Protein 7W83 (pdb70)

Secondary structure (DSSP, 8-state):
--SEEEEEEE-TTS----EEEEETTS-EEEEEEEEEEEEETTEEEEEEEEEEETTTS-----SHHHHT--EEEEEE-S-TTTS-TT-PPP-EEESTT--GGGGPBPPPTT--SPEE--SS------SSEEEEEPPEEEET-----EEEEEEEEEEEETTEEEEEEEEEEEESSS-TT-TT--EEEEEEEEEEEEEBSS--/--EEEEEEE-TTS----EEEEETTS-EEEEEEEEEEEEETTEEEEEEEEEEETTTS-----SHHHHT--EEEEEE-S-TTTS-TT-PPP-EEESTT--GGGGPBPP-TT--SPEE--SS------SSEEEEE--EEEET----SEEEEEEEEEEEETTEEEEEEEEEEEESSS-TT-TT--EEEEEEEEEEEEEBSS--

Solvent-accessible surface area: 17477 Å² total; per-residue (Å²): 147,38,73,67,0,32,2,47,4,24,6,109,65,18,99,72,40,61,2,42,3,11,1,48,27,67,28,51,5,43,2,0,0,47,0,51,5,85,0,71,113,17,79,0,29,1,12,0,67,8,29,4,25,25,91,55,2,44,126,25,41,48,82,140,109,8,12,80,7,83,82,3,3,0,7,4,3,9,33,30,176,107,0,24,14,2,22,5,66,89,42,95,34,65,45,112,118,14,77,41,70,17,2,31,5,74,42,25,182,86,41,117,92,44,33,108,74,43,73,99,24,52,53,81,3,91,106,37,86,94,40,96,44,91,19,100,58,72,72,59,5,100,0,24,79,0,7,0,57,0,7,10,2,12,0,31,17,120,80,97,148,18,9,0,2,0,2,0,1,20,7,76,57,41,8,1,3,37,57,136,35,74,9,24,4,45,3,27,61,2,97,22,61,10,84,3,45,49,124,24,79,90,69,0,32,2,46,4,25,7,107,72,18,97,73,41,58,2,42,3,10,0,48,38,70,27,53,4,42,2,0,0,46,0,49,4,87,0,69,109,17,79,0,30,1,12,0,68,10,23,4,24,25,92,54,2,45,126,23,46,58,82,118,114,8,10,74,7,83,83,5,4,0,7,4,2,10,37,31,170,114,0,25,14,1,22,5,64,89,41,99,35,64,46,115,120,12,74,30,87,16,2,30,5,76,51,24,207,94,30,119,95,41,34,99,75,47,70,103,23,53,49,79,1,94,81,46,84,92,40,93,44,91,20,99,58,71,72,58,5,98,0,24,78,0,8,0,56,0,5,10,3,5,0,34,17,120,79,102,136,17,7,0,1,0,2,0,1,21,7,78,54,39,8,1,3,41,55,137,34,73,10,25,3,47,4,27,61,2,98,22,62,10,82,3,46,51,102,42

Radius of gyration: 28.62 Å; Cα contacts (8 Å, |Δi|>4): 1087; chains: 2; bounding box: 57×38×97 Å

Foldseek 3Di:
DDQKKKWKFWDPVQPDFQWWKAFPVLDIWTKTKIWIWMQHNQKIKIWMKIKDFLVHTDDQDDDPVRQFTFKMKAWAFLCQPFAHLTRTDHTDMPPPPDGSLSRFFAADPVDDDAAEGDNRDGDDDPDADKDKDAKDKDFFADQGIWIWGWDWGWYDDPNDIGTIIMIMTGGPGRTDSRNVTGMMIMDDRDMDMHGRNHGD/DQKKKWKFWDPVQPDFQWWKAFPVLDIWTKTKIWIWMQGQFKIKIWMKIKDFLVHTDDQDAPPCSQFTFKMKAWAFLCQPFAHLTRTDHTDMPPPVDGSLSRFFADDPVDDDAAEDDSRDGDDDPDADKDKWAKDKDFFADQGIWIWHWDWTWYDDPRDIGTIIMIMTGGPGRGDSNSVTGMMIMDDRDMDMHGHNDGD

InterPro domains:
  IPR010537 Avian adenovirus fibre, N-terminal [PF06536] (72-125)
  IPR010537 Avian adenovirus fibre, N-terminal [PF06536] (171-230)
  IPR010537 Avian adenovirus fibre, N-terminal [PF06536] (243-273)
  IPR031822 Fiber protein 1, C-terminal [PF16812] (283-469)
  IPR038486 Fiber protein, C-terminal domain superfamily [G3DSA:2.60.90.30] (280-479)

Nearest PDB structures (foldseek):
  7w83-assembly1_A  TM=1.005E+00  e=3.036E-42  Fowl aviadenovirus 4
  2vtw-assembly2_C  TM=9.767E-01  e=8.299E-25  Fowl aviadenovirus 1
  2iun-assembly2_F  TM=8.252E-01  e=2.018E-11  Fowl aviadenovirus 1
  6itx-assembly2_D  TM=7.587E-01  e=1.125E-09  Duck adenovirus 1
  6itx-assembly1_A  TM=7.739E-01  e=3.657E-09  Duck adenovirus 1

Sequence (399 aa):
STPIATFVSGSPSLNTYNATTVNSSANAFSCAYYLQQWNIQGLLVTSLYLKLDSATMGNRPGDLNSANAKWFTFWVSAYLQQCNPSGIQAGTVSPSTATLTDFEPMANRSVTSPWTYSANGYYEPSIGEFQVFSPVVTGAWNPGNIGIRVLPVPVSASGERYTLLCYSLQCTNASIFNPNNSGTMIVGPVLYSCPAASLPTPIATFVSGSPSLNTYNATTVNSSANAFSCAYYLQQWNIQGLLVTSLYLKLDSATMGNRPGDLNSANAKWFTFWVSAYLQQCNPSGIQAGTVSPSTATLTDFEPMANRSVTSPWTYSANGYYEPSIGEFQVFSPVVTGAWNPGNIGIRVLPVPVSASGERYTLLCYSLQCTNASIFNPNNSGTMIVGPVLYSCPAASLP

Organism: Fowl aviadenovirus 4 (NCBI:txid130663)

B-factor: mean 18.52, std 9.24, range [7.53, 63.48]

Structure (mmCIF, N/CA/C/O backbone):
data_7W83
#
_entry.id   7W83
#
_cell.length_a   60.340
_cell.length_b   60.340
_cell.length_c   192.600
_cell.angle_alpha   90.000
_cell.angle_beta   90.000
_cell.angle_gamma   120.000
#
_symmetry.space_group_name_H-M   'P 63'
#
loop_
_entity.id
_entity.type
_entity.pdbx_description
1 polymer 'Fiber-2 protein'
2 water water
#
loop_
_atom_site.group_PDB
_atom_site.id
_atom_site.type_symbol
_atom_site.label_atom_id
_atom_site.label_alt_id
_atom_site.label_comp_id
_atom_site.label_asym_id
_atom_site.label_entity_id
_atom_site.label_seq_id
_atom_site.pdbx_PDB_ins_code
_atom_site.Cartn_x
_atom_site.Cartn_y
_atom_site.Cartn_z
_atom_site.occupancy
_atom_site.B_iso_or_equiv
_atom_site.auth_seq_id
_atom_site.auth_comp_id
_atom_site.auth_asym_id
_atom_site.auth_atom_id
_atom_site.pdbx_PDB_model_num
ATOM 1 N N . SER A 1 23 ? -5.002 -26.878 -65.670 1.00 58.86 23 SER A N 1
ATOM 2 C CA . SER A 1 23 ? -3.814 -26.151 -65.119 1.00 59.45 23 SER A CA 1
ATOM 3 C C . SER A 1 23 ? -2.844 -27.163 -64.486 1.00 55.13 23 SER A C 1
ATOM 4 O O . SER A 1 23 ? -2.979 -28.381 -64.694 1.00 56.69 23 SER A O 1
ATOM 7 N N . THR A 1 24 ? -1.857 -26.650 -63.740 1.00 46.32 24 THR A N 1
ATOM 8 C CA . THR A 1 24 ? -0.941 -27.473 -62.969 1.00 38.60 24 THR A CA 1
ATOM 9 C C . THR A 1 24 ? -1.696 -28.036 -61.770 1.00 30.96 24 THR A C 1
ATOM 10 O O . THR A 1 24 ? -2.372 -27.317 -61.040 1.00 32.84 24 THR A O 1
ATOM 14 N N . PRO A 1 25 ? -1.654 -29.357 -61.538 1.00 27.47 25 PRO A N 1
ATOM 15 C CA . PRO A 1 25 ? -2.264 -29.901 -60.330 1.00 24.90 25 PRO A CA 1
ATOM 16 C C . PRO A 1 25 ? -1.483 -29.535 -59.051 1.00 23.31 25 PRO A C 1
ATOM 17 O O . PRO A 1 25 ? -2.109 -29.659 -58.011 1.00 19.50 25 PRO A O 1
ATOM 21 N N . ILE A 1 26 ? -0.165 -29.230 -59.143 1.00 19.02 26 ILE A N 1
ATOM 22 C CA . ILE A 1 26 ? 0.710 -29.028 -57.925 1.00 17.98 26 ILE A CA 1
ATOM 23 C C . ILE A 1 26 ? 1.549 -27.769 -58.064 1.00 18.41 26 ILE A C 1
ATOM 24 O O . ILE A 1 26 ? 2.264 -27.615 -59.059 1.00 18.83 26 ILE A O 1
ATOM 29 N N . ALA A 1 27 ? 1.465 -26.903 -57.054 1.00 14.83 27 ALA A N 1
ATOM 30 C CA . ALA A 1 27 ? 2.318 -25.726 -56.964 1.00 14.97 27 ALA A CA 1
ATOM 31 C C . ALA A 1 27 ? 3.145 -25.785 -55.685 1.00 14.86 27 ALA A C 1
ATOM 32 O O . ALA A 1 27 ? 2.689 -26.373 -54.688 1.00 13.12 27 ALA A O 1
ATOM 34 N N . THR A 1 28 ? 4.334 -25.192 -55.703 1.00 12.88 28 THR A N 1
ATOM 35 C CA . THR A 1 28 ? 5.189 -25.127 -54.527 1.00 14.39 28 THR A CA 1
ATOM 36 C C . THR A 1 28 ? 5.667 -23.691 -54.290 1.00 12.98 28 THR A C 1
ATOM 37 O O . THR A 1 28 ? 5.795 -22.880 -55.229 1.00 13.86 28 THR A O 1
ATOM 41 N N . PHE A 1 29 ? 6.026 -23.386 -53.055 1.00 12.95 29 PHE A N 1
ATOM 42 C CA . PHE A 1 29 ? 6.546 -22.116 -52.652 1.00 13.15 29 PHE A CA 1
ATOM 43 C C . PHE A 1 29 ? 7.660 -22.391 -51.645 1.00 13.36 29 PHE A C 1
ATOM 44 O O . PHE A 1 29 ? 7.471 -23.252 -50.733 1.00 14.54 29 PHE A O 1
ATOM 52 N N . VAL A 1 30 ? 8.803 -21.715 -51.789 1.00 14.16 30 VAL A N 1
ATOM 53 C CA . VAL A 1 30 ? 9.900 -21.816 -50.831 1.00 13.46 30 VAL A CA 1
ATOM 54 C C . VAL A 1 30 ? 10.365 -20.413 -50.467 1.00 14.48 30 VAL A C 1
ATOM 55 O O . VAL A 1 30 ? 10.606 -19.611 -51.352 1.00 16.42 30 VAL A O 1
ATOM 59 N N . SER A 1 31 ? 10.521 -20.116 -49.178 1.00 13.01 31 SER A N 1
ATOM 60 C CA . SER A 1 31 ? 10.958 -18.804 -48.715 1.00 13.61 31 SER A CA 1
ATOM 61 C C . SER A 1 31 ? 11.802 -18.973 -47.458 1.00 13.90 31 SER A C 1
ATOM 62 O O . SER A 1 31 ? 11.604 -19.927 -46.709 1.00 12.23 31 SER A O 1
ATOM 65 N N . GLY A 1 32 ? 12.653 -17.992 -47.189 1.00 13.76 32 GLY A N 1
ATOM 66 C CA . GLY A 1 32 ? 13.404 -17.869 -45.966 1.00 14.08 32 GLY A CA 1
ATOM 67 C C . GLY A 1 32 ? 14.837 -18.277 -46.121 1.00 15.45 32 GLY A C 1
ATOM 68 O O . GLY A 1 32 ? 15.327 -18.439 -47.233 1.00 16.39 32 GLY A O 1
ATOM 69 N N . SER A 1 33 ? 15.453 -18.516 -44.972 1.00 16.51 33 SER A N 1
ATOM 70 C CA . SER A 1 33 ? 16.860 -18.704 -44.839 1.00 19.19 33 SER A CA 1
ATOM 71 C C . SER A 1 33 ? 17.152 -20.194 -44.752 1.00 19.49 33 SER A C 1
ATOM 72 O O . SER A 1 33 ? 16.949 -20.819 -43.697 1.00 16.80 33 SER A O 1
ATOM 75 N N . PRO A 1 34 ? 17.694 -20.816 -45.815 1.00 23.22 34 PRO A N 1
ATOM 76 C CA . PRO A 1 34 ? 18.087 -22.219 -45.704 1.00 23.54 34 PRO A CA 1
ATOM 77 C C . PRO A 1 34 ? 19.057 -22.561 -44.548 1.00 23.57 34 PRO A C 1
ATOM 78 O O . PRO A 1 34 ? 18.978 -23.601 -43.950 1.00 20.76 34 PRO A O 1
ATOM 82 N N . SER A 1 35 ? 19.957 -21.647 -44.223 1.00 23.01 35 SER A N 1
ATOM 83 C CA . SER A 1 35 ? 20.914 -21.840 -43.121 1.00 22.69 35 SER A CA 1
ATOM 84 C C . SER A 1 35 ? 20.338 -21.484 -41.749 1.00 18.85 35 SER A C 1
ATOM 85 O O . SER A 1 35 ? 20.961 -21.668 -40.734 1.00 17.96 35 SER A O 1
ATOM 88 N N . LEU A 1 36 ? 19.158 -20.843 -41.727 1.00 16.00 36 LEU A N 1
ATOM 89 C CA . LEU A 1 36 ? 18.564 -20.254 -40.557 1.00 16.56 36 LEU A CA 1
ATOM 90 C C . LEU A 1 36 ? 19.509 -19.215 -39.930 1.00 17.11 36 LEU A C 1
ATOM 91 O O . LEU A 1 36 ? 19.352 -18.877 -38.754 1.00 18.87 36 LEU A O 1
ATOM 96 N N . ASN A 1 37 ? 20.353 -18.591 -40.769 1.00 20.66 37 ASN A N 1
ATOM 97 C CA . ASN A 1 37 ? 21.322 -17.588 -40.270 1.00 22.76 37 ASN A CA 1
ATOM 98 C C . ASN A 1 37 ? 20.927 -16.164 -40.705 1.00 22.57 37 ASN A C 1
ATOM 99 O O . ASN A 1 37 ? 21.607 -15.257 -40.353 1.00 24.56 37 ASN A O 1
ATOM 104 N N . THR A 1 38 ? 19.842 -15.997 -41.458 1.00 19.83 38 THR A N 1
ATOM 105 C CA . THR A 1 38 ? 19.326 -14.678 -41.834 1.00 21.15 38 THR A CA 1
ATOM 106 C C . THR A 1 38 ? 18.040 -14.383 -41.053 1.00 18.76 38 THR A C 1
ATOM 107 O O . THR A 1 38 ? 17.050 -15.091 -41.193 1.00 19.67 38 THR A O 1
ATOM 111 N N . TYR A 1 39 ? 18.045 -13.332 -40.234 1.00 16.99 39 TYR A N 1
ATOM 112 C CA . TYR A 1 39 ? 17.015 -13.075 -39.236 1.00 17.28 39 TYR A CA 1
ATOM 113 C C . TYR A 1 39 ? 16.117 -11.939 -39.734 1.00 18.68 39 TYR A C 1
ATOM 114 O O . TYR A 1 39 ? 16.149 -10.855 -39.144 1.00 22.20 39 TYR A O 1
ATOM 123 N N . ASN A 1 40 ? 15.297 -12.205 -40.758 1.00 16.07 40 ASN A N 1
ATOM 124 C CA . ASN A 1 40 ? 14.584 -11.149 -41.441 1.00 17.91 40 ASN A CA 1
ATOM 125 C C . ASN A 1 40 ? 13.071 -11.267 -41.196 1.00 16.12 40 ASN A C 1
ATOM 126 O O . ASN A 1 40 ? 12.338 -10.492 -41.730 1.00 17.82 40 ASN A O 1
ATOM 131 N N . ALA A 1 41 ? 12.623 -12.169 -40.322 1.00 13.46 41 ALA A N 1
ATOM 132 C CA . ALA A 1 41 ? 11.177 -12.220 -39.990 1.00 12.01 41 ALA A CA 1
ATOM 133 C C . ALA A 1 41 ? 10.974 -11.718 -38.572 1.00 12.47 41 ALA A C 1
ATOM 134 O O . ALA A 1 41 ? 11.916 -11.385 -37.865 1.00 12.30 41 ALA A O 1
ATOM 136 N N . THR A 1 42 ? 9.714 -11.700 -38.134 1.00 11.91 42 THR A N 1
ATOM 137 C CA . THR A 1 42 ? 9.348 -11.071 -36.887 1.00 13.16 42 THR A CA 1
ATOM 138 C C . THR A 1 42 ? 8.392 -11.990 -36.102 1.00 11.81 42 THR A C 1
ATOM 139 O O . THR A 1 42 ? 7.470 -12.607 -36.689 1.00 13.38 42 THR A O 1
ATOM 143 N N . THR A 1 43 ? 8.549 -12.039 -34.793 1.00 12.46 43 THR A N 1
ATOM 144 C CA . THR A 1 43 ? 7.635 -12.721 -33.891 1.00 13.72 43 THR A CA 1
ATOM 145 C C . THR A 1 43 ? 7.386 -11.871 -32.654 1.00 13.49 43 THR A C 1
ATOM 146 O O . THR A 1 43 ? 8.365 -11.231 -32.195 1.00 13.95 43 THR A O 1
ATOM 150 N N . VAL A 1 44 ? 6.147 -11.814 -32.157 1.00 13.02 44 VAL A N 1
ATOM 151 C CA . VAL A 1 44 ? 5.787 -11.095 -30.974 1.00 11.67 44 VAL A CA 1
ATOM 152 C C . VAL A 1 44 ? 5.452 -12.055 -29.840 1.00 11.21 44 VAL A C 1
ATOM 153 O O . VAL A 1 44 ? 4.742 -13.042 -30.097 1.00 11.99 44 VAL A O 1
ATOM 157 N N . ASN A 1 45 ? 5.977 -11.875 -28.620 1.00 11.82 45 ASN A N 1
ATOM 158 C CA . ASN A 1 45 ? 5.731 -12.775 -27.537 1.00 12.60 45 ASN A CA 1
ATOM 159 C C . ASN A 1 45 ? 4.598 -12.242 -26.665 1.00 12.51 45 ASN A C 1
ATOM 160 O O . ASN A 1 45 ? 4.050 -11.153 -26.916 1.00 13.43 45 ASN A O 1
ATOM 165 N N . SER A 1 46 ? 4.235 -13.029 -25.655 1.00 12.24 46 SER A N 1
ATOM 166 C CA . SER A 1 46 ? 3.058 -12.764 -24.857 1.00 13.94 46 SER A CA 1
ATOM 167 C C . SER A 1 46 ? 3.165 -11.490 -24.017 1.00 15.82 46 SER A C 1
ATOM 168 O O . SER A 1 46 ? 2.111 -11.048 -23.552 1.00 17.99 46 SER A O 1
ATOM 171 N N . SER A 1 47 ? 4.380 -10.967 -23.799 1.00 15.43 47 SER A N 1
ATOM 172 C CA . SER A 1 47 ? 4.589 -9.667 -23.140 1.00 17.38 47 SER A CA 1
ATOM 173 C C . SER A 1 47 ? 4.609 -8.506 -24.147 1.00 17.01 47 SER A C 1
ATOM 174 O O . SER A 1 47 ? 4.983 -7.370 -23.794 1.00 20.81 47 SER A O 1
ATOM 177 N N . ALA A 1 48 ? 4.187 -8.734 -25.400 1.00 16.28 48 ALA A N 1
ATOM 178 C CA . ALA A 1 48 ? 4.100 -7.777 -26.483 1.00 16.53 48 ALA A CA 1
ATOM 179 C C . ALA A 1 48 ? 5.478 -7.258 -26.879 1.00 17.49 48 ALA A C 1
ATOM 180 O O . ALA A 1 48 ? 5.582 -6.209 -27.500 1.00 19.36 48 ALA A O 1
ATOM 182 N N . ASN A 1 49 ? 6.535 -8.040 -26.642 1.00 16.56 49 ASN A N 1
ATOM 183 C CA . ASN A 1 49 ? 7.861 -7.684 -27.114 1.00 15.74 49 ASN A CA 1
ATOM 184 C C . ASN A 1 49 ? 8.134 -8.324 -28.479 1.00 14.73 49 ASN A C 1
ATOM 185 O O . ASN A 1 49 ? 7.854 -9.512 -28.657 1.00 15.25 49 ASN A O 1
ATOM 190 N N . ALA A 1 50 ? 8.622 -7.565 -29.451 1.00 14.41 50 ALA A N 1
ATOM 191 C CA . ALA A 1 50 ? 8.823 -7.988 -30.801 1.00 13.92 50 ALA A CA 1
ATOM 192 C C . ALA A 1 50 ? 10.272 -8.384 -31.004 1.00 14.84 50 ALA A C 1
ATOM 193 O O . ALA A 1 50 ? 11.170 -7.676 -30.545 1.00 15.71 50 ALA A O 1
ATOM 195 N N . PHE A 1 51 ? 10.514 -9.450 -31.754 1.00 13.01 51 PHE A N 1
ATOM 196 C CA . PHE A 1 51 ? 11.820 -9.959 -31.996 1.00 13.27 51 PHE A CA 1
ATOM 197 C C . PHE A 1 51 ? 12.048 -10.353 -33.449 1.00 14.23 51 PHE A C 1
ATOM 198 O O . PHE A 1 51 ? 11.154 -10.789 -34.168 1.00 14.16 51 PHE A O 1
ATOM 206 N N . SER A 1 52 ? 13.302 -10.268 -33.901 1.00 13.26 52 SER A N 1
ATOM 207 C CA . SER A 1 52 ? 13.744 -10.774 -35.178 1.00 14.21 52 SER A CA 1
ATOM 208 C C . SER A 1 52 ? 13.999 -12.285 -35.077 1.00 15.63 52 SER A C 1
ATOM 209 O O . SER A 1 52 ? 14.553 -12.744 -34.080 1.00 15.41 52 SER A O 1
ATOM 212 N N . CYS A 1 53 ? 13.606 -13.044 -36.107 1.00 13.47 53 CYS A N 1
ATOM 213 C CA . CYS A 1 53 ? 13.795 -14.480 -36.091 1.00 12.97 53 CYS A CA 1
ATOM 214 C C . CYS A 1 53 ? 14.135 -14.904 -37.506 1.00 11.29 53 CYS A C 1
ATOM 215 O O . CYS A 1 53 ? 13.945 -14.185 -38.501 1.00 13.21 53 CYS A O 1
ATOM 218 N N . ALA A 1 54 ? 14.627 -16.145 -37.642 1.00 11.73 54 ALA A N 1
ATOM 219 C CA . ALA A 1 54 ? 14.902 -16.764 -38.925 1.00 10.96 54 ALA A CA 1
ATOM 220 C C . ALA A 1 54 ? 13.864 -17.888 -39.147 1.00 10.97 54 ALA A C 1
ATOM 221 O O . ALA A 1 54 ? 13.326 -18.439 -38.172 1.00 11.92 54 ALA A O 1
ATOM 223 N N . TYR A 1 55 ? 13.563 -18.181 -40.390 1.00 10.88 55 TYR A N 1
ATOM 224 C CA . TYR A 1 55 ? 12.627 -19.237 -40.696 1.00 11.90 55 TYR A CA 1
ATOM 225 C C . TYR A 1 55 ? 13.012 -19.875 -42.025 1.00 12.10 55 TYR A C 1
ATOM 226 O O . TYR A 1 55 ? 13.730 -19.297 -42.882 1.00 12.76 55 TYR A O 1
ATOM 235 N N . TYR A 1 56 ? 12.450 -21.076 -42.264 1.00 11.31 56 TYR A N 1
ATOM 236 C CA . TYR A 1 56 ? 12.514 -21.689 -43.579 1.00 10.78 56 TYR A CA 1
ATOM 237 C C . TYR A 1 56 ? 11.158 -22.300 -43.848 1.00 10.63 56 TYR A C 1
ATOM 238 O O . TYR A 1 56 ? 10.699 -23.175 -43.070 1.00 11.40 56 TYR A O 1
ATOM 247 N N . LEU A 1 57 ? 10.528 -21.870 -44.933 1.00 10.54 57 LEU A N 1
ATOM 248 C CA . LEU A 1 57 ? 9.124 -22.166 -45.268 1.00 9.72 57 LEU A CA 1
ATOM 249 C C . LEU A 1 57 ? 9.072 -22.908 -46.583 1.00 9.64 57 LEU A C 1
ATOM 250 O O . LEU A 1 57 ? 9.562 -22.424 -47.609 1.00 11.43 57 LEU A O 1
ATOM 255 N N . GLN A 1 58 ? 8.447 -24.091 -46.585 1.00 9.86 58 GLN A N 1
ATOM 256 C CA . GLN A 1 58 ? 8.251 -24.857 -47.826 1.00 10.24 58 GLN A CA 1
ATOM 257 C C . GLN A 1 58 ? 6.777 -25.244 -47.885 1.00 10.13 58 GLN A C 1
ATOM 258 O O . GLN A 1 58 ? 6.290 -25.835 -46.930 1.00 10.56 58 GLN A O 1
ATOM 264 N N . GLN A 1 59 ? 6.086 -24.917 -48.941 1.00 9.35 59 GLN A N 1
ATOM 265 C CA . GLN A 1 59 ? 4.685 -25.162 -49.092 1.00 9.67 59 GLN A CA 1
ATOM 266 C C . GLN A 1 59 ? 4.342 -25.837 -50.418 1.00 9.72 59 GLN A C 1
ATOM 267 O O . GLN A 1 59 ? 5.009 -25.667 -51.398 1.00 10.39 59 GLN A O 1
ATOM 273 N N . TRP A 1 60 ? 3.251 -26.591 -50.396 1.00 10.16 60 TRP A N 1
ATOM 274 C CA . TRP A 1 60 ? 2.708 -27.282 -51.502 1.00 9.72 60 TRP A CA 1
ATOM 275 C C . TRP A 1 60 ? 1.223 -26.981 -51.559 1.00 10.94 60 TRP A C 1
ATOM 276 O O . TRP A 1 60 ? 0.549 -27.077 -50.535 1.00 10.91 60 TRP A O 1
ATOM 287 N N . ASN A 1 61 ? 0.708 -26.736 -52.756 1.00 11.36 61 ASN A N 1
ATOM 288 C CA . ASN A 1 61 ? -0.715 -26.809 -53.028 1.00 11.96 61 ASN A CA 1
ATOM 289 C C . ASN A 1 61 ? -0.963 -27.969 -53.976 1.00 13.38 61 ASN A C 1
ATOM 290 O O . ASN A 1 61 ? -0.547 -27.908 -55.145 1.00 12.13 61 ASN A O 1
ATOM 295 N N . ILE A 1 62 ? -1.488 -29.072 -53.434 1.00 10.99 62 ILE A N 1
ATOM 296 C CA . ILE A 1 62 ? -1.688 -30.307 -54.171 1.00 12.41 62 ILE A CA 1
ATOM 297 C C . ILE A 1 62 ? -3.177 -30.393 -54.414 1.00 12.19 62 ILE A C 1
ATOM 298 O O . ILE A 1 62 ? -3.953 -30.853 -53.542 1.00 12.86 62 ILE A O 1
ATOM 303 N N . GLN A 1 63 ? -3.580 -29.941 -55.616 1.00 12.34 63 GLN A N 1
ATOM 304 C CA . GLN A 1 63 ? -4.980 -29.977 -56.004 1.00 13.43 63 GLN A CA 1
ATOM 305 C C . GLN A 1 63 ? -5.888 -29.506 -54.878 1.00 13.26 63 GLN A C 1
ATOM 306 O O . GLN A 1 63 ? -6.936 -30.067 -54.626 1.00 13.10 63 GLN A O 1
ATOM 312 N N . GLY A 1 64 ? -5.573 -28.338 -54.298 1.00 13.66 64 GLY A N 1
ATOM 313 C CA . GLY A 1 64 ? -6.372 -27.702 -53.277 1.00 12.42 64 GLY A CA 1
ATOM 314 C C . GLY A 1 64 ? -6.082 -28.131 -51.834 1.00 10.61 64 GLY A C 1
ATOM 315 O O . GLY A 1 64 ? -6.797 -27.672 -50.943 1.00 12.36 64 GLY A O 1
ATOM 316 N N . LEU A 1 65 ? -5.110 -29.004 -51.630 1.00 11.09 65 LEU A N 1
ATOM 317 C CA . LEU A 1 65 ? -4.598 -29.330 -50.272 1.00 10.65 65 LEU A CA 1
ATOM 318 C C . LEU A 1 65 ? -3.348 -28.505 -50.012 1.00 9.93 65 LEU A C 1
ATOM 319 O O . LEU A 1 65 ? -2.401 -28.672 -50.789 1.00 10.66 65 LEU A O 1
ATOM 324 N N . LEU A 1 66 ? -3.341 -27.678 -48.959 1.00 10.15 66 LEU A N 1
ATOM 325 C CA . LEU A 1 66 ? -2.176 -26.873 -48.625 1.00 9.92 66 LEU A CA 1
ATOM 326 C C . LEU A 1 66 ? -1.350 -27.585 -47.562 1.00 10.03 66 LEU A C 1
ATOM 327 O O . LEU A 1 66 ? -1.849 -27.814 -46.447 1.00 11.24 66 LEU A O 1
ATOM 332 N N . VAL A 1 67 ? -0.101 -27.949 -47.886 1.00 9.37 67 VAL A N 1
ATOM 333 C CA . VAL A 1 67 ? 0.798 -28.551 -46.960 1.00 9.42 67 VAL A CA 1
ATOM 334 C C . VAL A 1 67 ? 1.920 -27.573 -46.712 1.00 9.65 67 VAL A C 1
ATOM 335 O O . VAL A 1 67 ? 2.578 -27.063 -47.663 1.00 10.64 67 VAL A O 1
ATOM 339 N N . THR A 1 68 ? 2.194 -27.322 -45.433 1.00 8.76 68 THR A N 1
ATOM 340 C CA . THR A 1 68 ? 3.212 -26.294 -45.027 1.00 9.16 68 THR A CA 1
ATOM 341 C C . THR A 1 68 ? 4.231 -26.921 -44.077 1.00 9.31 68 THR A C 1
ATOM 342 O O . THR A 1 68 ? 3.866 -27.521 -43.082 1.00 8.99 68 THR A O 1
ATOM 346 N N . SER A 1 69 ? 5.527 -26.791 -44.399 1.00 9.26 69 SER A N 1
ATOM 347 C CA . SER A 1 69 ? 6.641 -27.159 -43.567 1.00 9.36 69 SER A CA 1
ATOM 348 C C . SER A 1 69 ? 7.344 -25.879 -43.106 1.00 8.81 69 SER A C 1
ATOM 349 O O . SER A 1 69 ? 7.671 -25.032 -43.961 1.00 10.31 69 SER A O 1
ATOM 352 N N . LEU A 1 70 ? 7.639 -25.761 -41.843 1.00 8.81 70 LEU A N 1
ATOM 353 C CA . LEU A 1 70 ? 8.260 -24.542 -41.268 1.00 9.03 70 LEU A CA 1
ATOM 354 C C . LEU A 1 70 ? 9.309 -24.923 -40.238 1.00 9.77 70 LEU A C 1
ATOM 355 O O . LEU A 1 70 ? 9.068 -25.723 -39.314 1.00 9.68 70 LEU A O 1
ATOM 360 N N . TYR A 1 71 ? 10.459 -24.283 -40.383 1.00 9.33 71 TYR A N 1
ATOM 361 C CA . TYR A 1 71 ? 11.455 -24.184 -39.322 1.00 9.82 71 TYR A CA 1
ATOM 362 C C . TYR A 1 71 ? 11.481 -22.759 -38.790 1.00 8.96 71 TYR A C 1
ATOM 363 O O . TYR A 1 71 ? 11.399 -21.833 -39.603 1.00 9.93 71 TYR A O 1
ATOM 372 N N . LEU A 1 72 ? 11.664 -22.620 -37.471 1.00 10.08 72 LEU A N 1
ATOM 373 C CA . LEU A 1 72 ? 11.830 -21.337 -36.826 1.00 10.55 72 LEU A CA 1
ATOM 374 C C . LEU A 1 72 ? 13.073 -21.346 -35.943 1.00 10.88 72 LEU A C 1
ATOM 375 O O . LEU A 1 72 ? 13.328 -22.347 -35.249 1.00 12.36 72 LEU A O 1
ATOM 380 N N . LYS A 1 73 ? 13.817 -20.220 -35.943 1.00 11.76 73 LYS A N 1
ATOM 381 C CA . LYS A 1 73 ? 14.999 -20.044 -35.074 1.00 12.44 73 LYS A CA 1
ATOM 382 C C . LYS A 1 73 ? 15.023 -18.669 -34.411 1.00 12.28 73 LYS A C 1
ATOM 383 O O . LYS A 1 73 ? 14.787 -17.630 -35.098 1.00 13.00 73 LYS A O 1
ATOM 389 N N . LEU A 1 74 ? 15.304 -18.701 -33.116 1.00 12.09 74 LEU A N 1
ATOM 390 C CA . LEU A 1 74 ? 15.652 -17.484 -32.344 1.00 12.27 74 LEU A CA 1
ATOM 391 C C . LEU A 1 74 ? 17.081 -17.620 -31.841 1.00 13.32 74 LEU A C 1
ATOM 392 O O . LEU A 1 74 ? 17.554 -18.734 -31.556 1.00 12.72 74 LEU A O 1
ATOM 397 N N . ASP A 1 75 ? 17.768 -16.469 -31.783 1.00 13.55 75 ASP A N 1
ATOM 398 C CA . ASP A 1 75 ? 19.166 -16.372 -31.285 1.00 15.26 75 ASP A CA 1
ATOM 399 C C . ASP A 1 75 ? 19.265 -15.116 -30.428 1.00 14.11 75 ASP A C 1
ATOM 400 O O . ASP A 1 75 ? 18.961 -14.081 -30.908 1.00 14.04 75 ASP A O 1
ATOM 405 N N . SER A 1 76 ? 19.753 -15.246 -29.189 1.00 14.19 76 SER A N 1
ATOM 406 C CA . SER A 1 76 ? 19.905 -14.102 -28.283 1.00 14.48 76 SER A CA 1
ATOM 407 C C . SER A 1 76 ? 20.719 -12.980 -28.959 1.00 14.87 76 SER A C 1
ATOM 408 O O . SER A 1 76 ? 20.445 -11.804 -28.703 1.00 15.09 76 SER A O 1
ATOM 411 N N . ALA A 1 77 ? 21.652 -13.336 -29.823 1.00 14.48 77 ALA A N 1
ATOM 412 C CA . ALA A 1 77 ? 22.540 -12.306 -30.376 1.00 14.35 77 ALA A CA 1
ATOM 413 C C . ALA A 1 77 ? 21.876 -11.533 -31.516 1.00 17.86 77 ALA A C 1
ATOM 414 O O . ALA A 1 77 ? 22.366 -10.463 -31.893 1.00 18.84 77 ALA A O 1
ATOM 416 N N . THR A 1 78 ? 20.773 -12.049 -32.089 1.00 15.62 78 THR A N 1
ATOM 417 C CA . THR A 1 78 ? 20.175 -11.352 -33.255 1.00 15.77 78 THR A CA 1
ATOM 418 C C . THR A 1 78 ? 18.707 -10.959 -33.020 1.00 13.17 78 THR A C 1
ATOM 419 O O . THR A 1 78 ? 18.131 -10.246 -33.830 1.00 15.71 78 THR A O 1
ATOM 423 N N . MET A 1 79 ? 18.084 -11.439 -31.962 1.00 13.42 79 MET A N 1
ATOM 424 C CA . MET A 1 79 ? 16.646 -11.325 -31.821 1.00 14.37 79 MET A CA 1
ATOM 425 C C . MET A 1 79 ? 16.241 -9.884 -31.495 1.00 14.02 79 MET A C 1
ATOM 426 O O . MET A 1 79 ? 15.129 -9.447 -31.763 1.00 14.14 79 MET A O 1
ATOM 431 N N . GLY A 1 80 ? 17.115 -9.144 -30.816 1.00 14.02 80 GLY A N 1
ATOM 432 C CA . GLY A 1 80 ? 16.811 -7.789 -30.368 1.00 13.81 80 GLY A CA 1
ATOM 433 C C . GLY A 1 80 ? 16.819 -7.673 -28.863 1.00 16.44 80 GLY A C 1
ATOM 434 O O . GLY A 1 80 ? 16.906 -8.647 -28.110 1.00 16.66 80 GLY A O 1
ATOM 435 N N . ASN A 1 81 ? 16.623 -6.437 -28.393 1.00 19.25 81 ASN A N 1
ATOM 436 C CA . ASN A 1 81 ? 16.501 -6.167 -26.988 1.00 18.34 81 ASN A CA 1
ATOM 437 C C . ASN A 1 81 ? 15.420 -7.005 -26.297 1.00 19.21 81 ASN A C 1
ATOM 438 O O . ASN A 1 81 ? 14.278 -7.034 -26.716 1.00 18.63 81 ASN A O 1
ATOM 443 N N . ARG A 1 82 ? 15.790 -7.625 -25.182 1.00 16.96 82 ARG A N 1
ATOM 444 C CA . ARG A 1 82 ? 14.908 -8.392 -24.324 1.00 18.41 82 ARG A CA 1
ATOM 445 C C . ARG A 1 82 ? 14.696 -7.618 -23.032 1.00 20.53 82 ARG A C 1
ATOM 446 O O . ARG A 1 82 ? 15.588 -7.575 -22.194 1.00 21.43 82 ARG A O 1
ATOM 454 N N . PRO A 1 83 ? 13.557 -6.936 -22.857 1.00 19.97 83 PRO A N 1
ATOM 455 C CA . PRO A 1 83 ? 13.310 -6.234 -21.610 1.00 21.34 83 PRO A CA 1
ATOM 456 C C . PRO A 1 83 ? 13.468 -7.176 -20.413 1.00 22.91 83 PRO A C 1
ATOM 457 O O . PRO A 1 83 ? 12.993 -8.323 -20.387 1.00 19.96 83 PRO A O 1
ATOM 461 N N . GLY A 1 84 ? 14.156 -6.645 -19.407 1.00 25.21 84 GLY A N 1
ATOM 462 C CA . GLY A 1 84 ? 13.977 -7.080 -18.083 1.00 29.46 84 GLY A CA 1
ATOM 463 C C . GLY A 1 84 ? 12.759 -6.372 -17.524 1.00 30.32 84 GLY A C 1
ATOM 464 O O . GLY A 1 84 ? 12.331 -5.329 -18.043 1.00 41.39 84 GLY A O 1
ATOM 465 N N . ASP A 1 85 ? 12.255 -6.955 -16.460 1.00 28.32 85 ASP A N 1
ATOM 466 C CA . ASP A 1 85 ? 10.973 -6.799 -15.818 1.00 30.20 85 ASP A CA 1
ATOM 467 C C . ASP A 1 85 ? 10.470 -8.240 -15.752 1.00 28.94 85 ASP A C 1
ATOM 468 O O . ASP A 1 85 ? 10.556 -8.976 -16.752 1.00 27.72 85 ASP A O 1
ATOM 473 N N . LEU A 1 86 ? 10.058 -8.654 -14.557 1.00 29.92 86 LEU A N 1
ATOM 474 C CA . LEU A 1 86 ? 9.722 -10.031 -14.271 1.00 29.25 86 LEU A CA 1
ATOM 475 C C . LEU A 1 86 ? 8.817 -10.558 -15.390 1.00 28.28 86 LEU A C 1
ATOM 476 O O . LEU A 1 86 ? 9.044 -11.644 -15.897 1.00 26.26 86 LEU A O 1
ATOM 481 N N . ASN A 1 87 ? 7.771 -9.794 -15.720 1.00 23.80 87 ASN A N 1
ATOM 482 C CA . ASN A 1 87 ? 6.723 -10.217 -16.661 1.00 24.79 87 ASN A CA 1
ATOM 483 C C . ASN A 1 87 ? 7.368 -10.581 -18.008 1.00 22.43 87 ASN A C 1
ATOM 484 O O . ASN A 1 87 ? 7.152 -11.706 -18.546 1.00 20.90 87 ASN A O 1
ATOM 489 N N . SER A 1 88 ? 8.180 -9.666 -18.540 1.00 20.10 88 SER A N 1
ATOM 490 C CA . SER A 1 88 ? 8.887 -9.849 -19.824 1.00 18.73 88 SER A CA 1
ATOM 491 C C . SER A 1 88 ? 9.825 -11.067 -19.762 1.00 17.89 88 SER A C 1
ATOM 492 O O . SER A 1 88 ? 9.894 -11.932 -20.669 1.00 16.01 88 SER A O 1
ATOM 495 N N . ALA A 1 89 ? 10.635 -11.168 -18.714 1.00 18.16 89 ALA A N 1
ATOM 496 C CA . ALA A 1 89 ? 11.614 -12.235 -18.621 1.00 16.97 89 ALA A CA 1
ATOM 497 C C . ALA A 1 89 ? 10.983 -13.615 -18.430 1.00 17.20 89 ALA A C 1
ATOM 498 O O . ALA A 1 89 ? 11.635 -14.634 -18.763 1.00 18.85 89 ALA A O 1
ATOM 500 N N . ASN A 1 90 ? 9.781 -13.681 -17.882 1.00 17.37 90 ASN A N 1
ATOM 501 C CA . ASN A 1 90 ? 9.138 -14.933 -17.658 1.00 18.83 90 ASN A CA 1
ATOM 502 C C . ASN A 1 90 ? 8.176 -15.315 -18.802 1.00 17.83 90 ASN A C 1
ATOM 503 O O . ASN A 1 90 ? 7.494 -16.329 -18.688 1.00 19.24 90 ASN A O 1
ATOM 508 N N . ALA A 1 91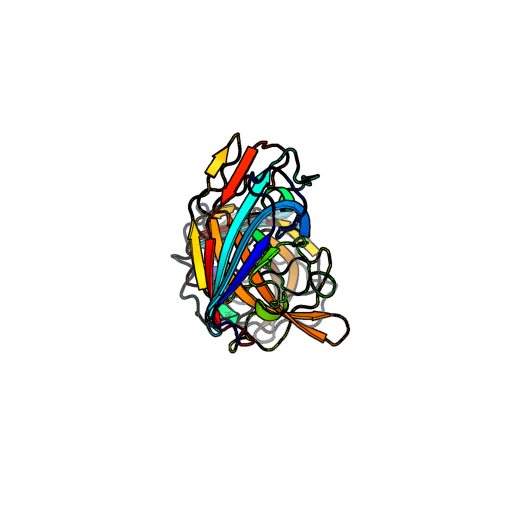 ? 8.165 -14.560 -19.901 1.00 16.28 91 ALA A N 1
ATOM 509 C CA . ALA A 1 91 ? 7.315 -14.903 -21.057 1.00 14.50 91 ALA A CA 1
ATOM 510 C C . ALA A 1 91 ? 7.715 -16.284 -21.573 1.00 14.24 91 ALA A C 1
ATOM 511 O O . ALA A 1 91 ? 8.897 -16.584 -21.701 1.00 13.17 91 ALA A O 1
ATOM 513 N N . LYS A 1 92 ? 6.677 -17.038 -21.992 1.00 13.56 92 LYS A N 1
ATOM 514 C CA . LYS A 1 92 ? 6.933 -18.368 -22.561 1.00 14.04 92 LYS A CA 1
ATOM 515 C C . LYS A 1 92 ? 6.363 -18.534 -23.970 1.00 12.53 92 LYS A C 1
ATOM 516 O O . LYS A 1 92 ? 6.774 -19.474 -24.697 1.00 12.64 92 LYS A O 1
ATOM 522 N N . TRP A 1 93 ? 5.358 -17.761 -24.372 1.00 11.92 93 TRP A N 1
ATOM 523 C CA . TRP A 1 93 ? 4.661 -18.001 -25.663 1.00 11.66 93 TRP A CA 1
ATOM 524 C C . TRP A 1 93 ? 5.016 -16.916 -26.668 1.00 11.51 93 TRP A C 1
ATOM 525 O O . TRP A 1 93 ? 5.166 -15.742 -26.289 1.00 11.68 93 TRP A O 1
ATOM 536 N N . PHE A 1 94 ? 5.115 -17.274 -27.953 1.00 10.87 94 PHE A N 1
ATOM 537 C CA . PHE A 1 94 ? 5.285 -16.317 -29.003 1.00 11.08 94 PHE A CA 1
ATOM 538 C C . PHE A 1 94 ? 4.571 -16.787 -30.273 1.00 11.82 94 PHE A C 1
ATOM 539 O O . PHE A 1 94 ? 4.422 -17.997 -30.482 1.00 10.98 94 PHE A O 1
ATOM 547 N N . THR A 1 95 ? 4.140 -15.841 -31.083 1.00 10.38 95 THR A N 1
ATOM 548 C CA . THR A 1 95 ? 3.291 -16.110 -32.218 1.00 10.48 95 THR A CA 1
ATOM 549 C C . THR A 1 95 ? 4.044 -15.835 -33.504 1.00 10.22 95 THR A C 1
ATOM 550 O O . THR A 1 95 ? 4.767 -14.784 -33.631 1.00 10.78 95 THR A O 1
ATOM 554 N N . PHE A 1 96 ? 3.944 -16.721 -34.473 1.00 9.78 96 PHE A N 1
ATOM 555 C CA . PHE A 1 96 ? 4.543 -16.548 -35.776 1.00 9.07 96 PHE A CA 1
ATOM 556 C C . PHE A 1 96 ? 3.429 -16.713 -36.820 1.00 9.40 96 PHE A C 1
ATOM 557 O O . PHE A 1 96 ? 2.591 -17.624 -36.719 1.00 10.72 96 PHE A O 1
ATOM 565 N N . TRP A 1 97 ? 3.458 -15.910 -37.875 1.00 9.35 97 TRP A N 1
ATOM 566 C CA . TRP A 1 97 ? 2.436 -15.884 -38.893 1.00 9.82 97 TRP A CA 1
ATOM 567 C C . TRP A 1 97 ? 2.987 -16.232 -40.256 1.00 9.99 97 TRP A C 1
ATOM 568 O O . TRP A 1 97 ? 3.873 -15.527 -40.796 1.00 10.71 97 TRP A O 1
ATOM 579 N N . VAL A 1 98 ? 2.455 -17.281 -40.911 1.00 10.11 98 VAL A N 1
ATOM 580 C CA . VAL A 1 98 ? 2.769 -17.519 -42.281 1.00 10.63 98 VAL A CA 1
ATOM 581 C C . VAL A 1 98 ? 1.656 -16.913 -43.146 1.00 11.09 98 VAL A C 1
ATOM 582 O O . VAL A 1 98 ? 0.503 -17.179 -42.937 1.00 11.51 98 VAL A O 1
ATOM 586 N N . SER A 1 99 ? 2.067 -16.087 -44.106 1.00 12.92 99 SER A N 1
ATOM 587 C CA . SER A 1 99 ? 1.139 -15.340 -44.929 1.00 12.06 99 SER A CA 1
ATOM 588 C C . SER A 1 99 ? 1.466 -15.591 -46.398 1.00 11.06 99 SER A C 1
ATOM 589 O O . SER A 1 99 ? 2.636 -15.798 -46.793 1.00 13.29 99 SER A O 1
ATOM 592 N N . ALA A 1 100 ? 0.415 -15.524 -47.204 1.00 11.43 100 ALA A N 1
ATOM 593 C CA . ALA A 1 100 ? 0.501 -15.535 -48.666 1.00 11.79 100 ALA A CA 1
ATOM 594 C C . ALA A 1 100 ? 0.285 -14.119 -49.242 1.00 14.14 100 ALA A C 1
ATOM 595 O O . ALA A 1 100 ? 0.205 -13.973 -50.455 1.00 16.47 100 ALA A O 1
ATOM 597 N N . TYR A 1 101 ? 0.201 -13.117 -48.362 1.00 13.49 101 TYR A N 1
ATOM 598 C CA . TYR A 1 101 ? -0.106 -11.707 -48.663 1.00 15.50 101 TYR A CA 1
ATOM 599 C C . TYR A 1 101 ? 1.042 -10.820 -48.168 1.00 12.32 101 TYR A C 1
ATOM 600 O O . TYR A 1 101 ? 0.896 -10.205 -47.103 1.00 14.03 101 TYR A O 1
ATOM 609 N N . LEU A 1 102 ? 2.147 -10.853 -48.898 1.00 14.71 102 LEU A N 1
ATOM 610 C CA . LEU A 1 102 ? 3.412 -10.355 -48.368 1.00 16.66 102 LEU A CA 1
ATOM 611 C C . LEU A 1 102 ? 3.398 -8.816 -48.249 1.00 17.60 102 LEU A C 1
ATOM 612 O O . LEU A 1 102 ? 4.154 -8.302 -47.446 1.00 16.47 102 LEU A O 1
ATOM 617 N N . GLN A 1 103 ? 2.559 -8.128 -49.025 1.00 17.60 103 GLN A N 1
ATOM 618 C CA . GLN A 1 103 ? 2.447 -6.669 -48.926 1.00 19.03 103 GLN A CA 1
ATOM 619 C C . GLN A 1 103 ? 1.238 -6.249 -48.089 1.00 20.55 103 GLN A C 1
ATOM 620 O O . GLN A 1 103 ? 1.278 -5.271 -47.358 1.00 23.89 103 GLN A O 1
ATOM 626 N N . GLN A 1 104 ? 0.150 -7.014 -48.154 1.00 17.86 104 GLN A N 1
ATOM 627 C CA . GLN A 1 104 ? -1.100 -6.553 -47.596 1.00 19.46 104 GLN A CA 1
ATOM 628 C C . GLN A 1 104 ? -1.350 -7.003 -46.152 1.00 17.06 104 GLN A C 1
ATOM 629 O O . GLN A 1 104 ? -2.022 -6.321 -45.436 1.00 19.34 104 GLN A O 1
ATOM 635 N N . CYS A 1 105 ? -0.819 -8.173 -45.731 1.00 15.24 105 CYS A N 1
ATOM 636 C CA . CYS A 1 105 ? -1.141 -8.726 -44.415 1.00 15.20 105 CYS A CA 1
ATOM 637 C C . CYS A 1 105 ? -0.064 -9.753 -44.092 1.00 14.33 105 CYS A C 1
ATOM 638 O O . CYS A 1 105 ? -0.272 -10.942 -44.221 1.00 13.55 105 CYS A O 1
ATOM 641 N N . ASN A 1 106 ? 1.026 -9.241 -43.569 1.00 13.43 106 ASN A N 1
ATOM 642 C CA . ASN A 1 106 ? 2.278 -10.007 -43.395 1.00 12.89 106 ASN A CA 1
ATOM 643 C C . ASN A 1 106 ? 2.898 -9.649 -42.051 1.00 12.97 106 ASN A C 1
ATOM 644 O O . ASN A 1 106 ? 4.010 -9.097 -41.996 1.00 13.82 106 ASN A O 1
ATOM 649 N N . PRO A 1 107 ? 2.271 -9.965 -40.930 1.00 12.35 107 PRO A N 1
ATOM 650 C CA . PRO A 1 107 ? 2.782 -9.510 -39.644 1.00 14.09 107 PRO A CA 1
ATOM 651 C C . PRO A 1 107 ? 4.129 -10.087 -39.221 1.00 14.41 107 PRO A C 1
ATOM 652 O O . PRO A 1 107 ? 4.805 -9.470 -38.424 1.00 14.99 107 PRO A O 1
ATOM 656 N N . SER A 1 108 ? 4.496 -11.262 -39.723 1.00 12.40 108 SER A N 1
ATOM 657 C CA . SER A 1 108 ? 5.785 -11.830 -39.398 1.00 11.93 108 SER A CA 1
ATOM 658 C C . SER A 1 108 ? 6.841 -11.606 -40.490 1.00 12.86 108 SER A C 1
ATOM 659 O O . SER A 1 108 ? 7.983 -12.034 -40.317 1.00 14.38 108 SER A O 1
ATOM 662 N N . GLY A 1 109 ? 6.521 -10.892 -41.586 1.00 11.74 109 GLY A N 1
ATOM 663 C CA . GLY A 1 109 ? 7.544 -10.500 -42.521 1.00 13.15 109 GLY A CA 1
ATOM 664 C C . GLY A 1 109 ? 8.144 -11.652 -43.283 1.00 13.60 109 GLY A C 1
ATOM 665 O O . GLY A 1 109 ? 9.377 -11.723 -43.526 1.00 14.16 109 GLY A O 1
ATOM 666 N N . ILE A 1 110 ? 7.275 -12.564 -43.732 1.00 12.58 110 ILE A N 1
ATOM 667 C CA . ILE A 1 110 ? 7.673 -13.580 -44.719 1.00 13.05 110 ILE A CA 1
ATOM 668 C C . ILE A 1 110 ? 8.260 -12.849 -45.936 1.00 13.06 110 ILE A C 1
ATOM 669 O O . ILE A 1 110 ? 7.681 -11.843 -46.405 1.00 14.72 110 ILE A O 1
ATOM 674 N N . GLN A 1 111 ? 9.381 -13.378 -46.411 1.00 13.13 111 GLN A N 1
ATOM 675 C CA . GLN A 1 111 ? 10.127 -12.796 -47.547 1.00 13.70 111 GLN A CA 1
ATOM 676 C C . GLN A 1 111 ? 9.632 -13.341 -48.854 1.00 15.48 111 GLN A C 1
ATOM 677 O O . GLN A 1 111 ? 9.070 -14.449 -48.942 1.00 15.50 111 GLN A O 1
ATOM 683 N N . ALA A 1 112 ? 9.857 -12.570 -49.926 1.00 15.15 112 ALA A N 1
ATOM 684 C CA . ALA A 1 112 ? 9.627 -13.032 -51.240 1.00 15.60 112 ALA A CA 1
ATOM 685 C C . ALA A 1 112 ? 10.432 -14.319 -51.454 1.00 16.57 112 ALA A C 1
ATOM 686 O O . ALA A 1 112 ? 11.519 -14.439 -50.878 1.00 17.83 112 ALA A O 1
ATOM 688 N N . GLY A 1 113 ? 9.852 -15.253 -52.210 1.00 17.27 113 GLY A N 1
ATOM 689 C CA . GLY A 1 113 ? 10.502 -16.533 -52.459 1.00 17.17 113 GLY A CA 1
ATOM 690 C C . GLY A 1 113 ? 10.345 -17.032 -53.873 1.00 19.24 113 GLY A C 1
ATOM 691 O O . GLY A 1 113 ? 10.184 -16.285 -54.856 1.00 22.05 113 GLY A O 1
ATOM 692 N N . THR A 1 114 ? 10.331 -18.348 -54.000 1.00 18.87 114 THR A N 1
ATOM 693 C CA . THR A 1 114 ? 10.303 -18.963 -55.289 1.00 18.71 114 THR A CA 1
ATOM 694 C C . THR A 1 114 ? 9.027 -19.784 -55.405 1.00 19.64 114 THR A C 1
ATOM 695 O O . THR A 1 114 ? 8.767 -20.676 -54.564 1.00 17.48 114 THR A O 1
ATOM 699 N N . VAL A 1 115 ? 8.241 -19.535 -56.443 1.00 21.69 115 VAL A N 1
ATOM 700 C CA . VAL A 1 115 ? 7.048 -20.333 -56.714 1.00 22.30 115 VAL A CA 1
ATOM 701 C C . VAL A 1 115 ? 7.372 -21.197 -57.928 1.00 21.49 115 VAL A C 1
ATOM 702 O O . VAL A 1 115 ? 7.964 -20.711 -58.886 1.00 27.92 115 VAL A O 1
ATOM 706 N N . SER A 1 116 ? 6.947 -22.452 -57.903 1.00 20.31 116 SER A N 1
ATOM 707 C CA . SER A 1 116 ? 6.962 -23.364 -59.036 1.00 21.28 116 SER A CA 1
ATOM 708 C C . SER A 1 116 ? 5.545 -23.902 -59.252 1.00 22.08 116 SER A C 1
ATOM 709 O O . SER A 1 116 ? 4.816 -24.117 -58.284 1.00 18.51 116 SER A O 1
ATOM 712 N N . PRO A 1 117 ? 5.089 -24.081 -60.494 1.00 19.30 117 PRO A N 1
ATOM 713 C CA . PRO A 1 117 ? 5.732 -23.640 -61.727 1.00 21.05 117 PRO A CA 1
ATOM 714 C C . PRO A 1 117 ? 5.686 -22.116 -61.868 1.00 24.62 117 PRO A C 1
ATOM 715 O O . PRO A 1 117 ? 5.112 -21.416 -61.066 1.00 20.53 117 PRO A O 1
ATOM 719 N N . SER A 1 118 ? 6.247 -21.637 -62.980 1.00 25.83 118 SER A N 1
ATOM 720 C CA . SER A 1 118 ? 6.500 -20.224 -63.197 1.00 28.03 118 SER A CA 1
ATOM 721 C C . SER A 1 118 ? 5.194 -19.417 -63.244 1.00 25.96 118 SER A C 1
ATOM 722 O O . SER A 1 118 ? 5.214 -18.209 -62.985 1.00 32.65 118 SER A O 1
ATOM 725 N N . THR A 1 119 ? 4.077 -20.059 -63.581 1.00 23.51 119 THR A N 1
ATOM 726 C CA . THR A 1 119 ? 2.768 -19.446 -63.748 1.00 25.68 119 THR A CA 1
ATOM 727 C C . THR A 1 119 ? 1.959 -19.355 -62.442 1.00 25.49 119 THR A C 1
ATOM 728 O O . THR A 1 119 ? 0.897 -18.705 -62.422 1.00 26.27 119 THR A O 1
ATOM 732 N N . ALA A 1 120 ? 2.403 -20.067 -61.408 1.00 25.15 120 ALA A N 1
ATOM 733 C CA . ALA A 1 120 ? 1.794 -20.005 -60.083 1.00 24.26 120 ALA A CA 1
ATOM 734 C C . ALA A 1 120 ? 2.103 -18.653 -59.437 1.00 21.38 120 ALA A C 1
ATOM 735 O O . ALA A 1 120 ? 3.081 -17.939 -59.805 1.00 22.22 120 ALA A O 1
ATOM 737 N N . THR A 1 121 ? 1.270 -18.286 -58.463 1.00 22.20 121 THR A N 1
ATOM 738 C CA . THR A 1 121 ? 1.439 -17.074 -57.682 1.00 21.95 121 THR A CA 1
ATOM 739 C C . THR A 1 121 ? 1.204 -17.414 -56.217 1.00 18.18 121 THR A C 1
ATOM 740 O O . THR A 1 121 ? 0.717 -18.505 -55.890 1.00 18.89 121 THR A O 1
ATOM 744 N N . LEU A 1 122 ? 1.534 -16.483 -55.359 1.00 21.50 122 LEU A N 1
ATOM 745 C CA . LEU A 1 122 ? 1.430 -16.725 -53.949 1.00 24.22 122 LEU A CA 1
ATOM 746 C C . LEU A 1 122 ? -0.025 -16.917 -53.539 1.00 25.47 122 LEU A C 1
ATOM 747 O O . LEU A 1 122 ? -0.265 -17.524 -52.529 1.00 20.83 122 LEU A O 1
ATOM 752 N N . THR A 1 123 ? -1.015 -16.440 -54.299 1.00 25.17 123 THR A N 1
ATOM 753 C CA . THR A 1 123 ? -2.392 -16.626 -53.831 1.00 25.91 123 THR A CA 1
ATOM 754 C C . THR A 1 123 ? -2.757 -18.118 -53.912 1.00 24.72 123 THR A C 1
ATOM 755 O O . THR A 1 123 ? -3.690 -18.555 -53.231 1.00 21.58 123 THR A O 1
ATOM 759 N N . ASP A 1 124 ? -1.985 -18.919 -54.664 1.00 20.32 124 ASP A N 1
ATOM 760 C CA . ASP A 1 124 ? -2.124 -20.385 -54.666 1.00 19.34 124 ASP A CA 1
ATOM 761 C C . ASP A 1 124 ? -1.863 -20.989 -53.273 1.00 18.37 124 ASP A C 1
ATOM 762 O O . ASP A 1 124 ? -2.127 -22.191 -53.062 1.00 19.26 124 ASP A O 1
ATOM 767 N N . PHE A 1 125 ? -1.312 -20.204 -52.342 1.00 14.08 125 PHE A N 1
ATOM 768 C CA . PHE A 1 125 ? -0.882 -20.707 -51.028 1.00 13.36 125 PHE A CA 1
ATOM 769 C C . PHE A 1 125 ? -1.751 -20.143 -49.906 1.00 12.85 125 PHE A C 1
ATOM 770 O O . PHE A 1 125 ? -1.501 -20.415 -48.748 1.00 13.80 125 PHE A O 1
ATOM 778 N N . GLU A 1 126 ? -2.827 -19.401 -50.211 1.00 13.28 126 GLU A N 1
ATOM 779 C CA . GLU A 1 126 ? -3.722 -18.946 -49.167 1.00 13.69 126 GLU A CA 1
ATOM 780 C C . GLU A 1 126 ? -4.491 -20.166 -48.660 1.00 13.40 126 GLU A C 1
ATOM 781 O O . GLU A 1 126 ? -5.094 -20.931 -49.420 1.00 12.63 126 GLU A O 1
ATOM 787 N N . PRO A 1 127 ? -4.570 -20.306 -47.335 1.00 12.00 127 PRO A N 1
ATOM 788 C CA . PRO A 1 127 ? -5.422 -21.341 -46.747 1.00 11.86 127 PRO A CA 1
ATOM 789 C C . PRO A 1 127 ? -6.911 -21.002 -46.960 1.00 11.33 127 PRO A C 1
ATOM 790 O O . PRO A 1 127 ? -7.309 -19.854 -47.006 1.00 11.96 127 PRO A O 1
ATOM 794 N N . MET A 1 128 ? -7.744 -22.016 -47.085 1.00 11.39 128 MET A N 1
ATOM 795 C CA . MET A 1 128 ? -9.181 -21.828 -47.032 1.00 12.61 128 MET A CA 1
ATOM 796 C C . MET A 1 128 ? -9.548 -21.288 -45.658 1.00 11.36 128 MET A C 1
ATOM 797 O O . MET A 1 128 ? -8.939 -21.621 -44.665 1.00 10.87 128 MET A O 1
ATOM 802 N N . ALA A 1 129 ? -10.627 -20.471 -45.600 1.00 11.78 129 ALA A N 1
ATOM 803 C CA . ALA A 1 129 ? -11.040 -19.921 -44.351 1.00 12.54 129 ALA A CA 1
ATOM 804 C C . ALA A 1 129 ? -11.277 -21.042 -43.361 1.00 11.30 129 ALA A C 1
ATOM 805 O O . ALA A 1 129 ? -11.798 -22.105 -43.696 1.00 12.22 129 ALA A O 1
ATOM 807 N N . ASN A 1 130 ? -11.015 -20.762 -42.106 1.00 10.72 130 ASN A N 1
ATOM 808 C CA . ASN A 1 130 ? -11.268 -21.665 -41.019 1.00 11.44 130 ASN A CA 1
ATOM 809 C C . ASN A 1 130 ? -12.777 -21.678 -40.734 1.00 13.55 130 ASN A C 1
ATOM 810 O O . ASN A 1 130 ? -13.363 -20.643 -40.378 1.00 14.34 130 ASN A O 1
ATOM 815 N N . ARG A 1 131 ? -13.419 -22.838 -40.825 1.00 13.44 131 ARG A N 1
ATOM 816 C CA . ARG A 1 131 ? -14.872 -22.953 -40.667 1.00 14.12 131 ARG A CA 1
ATOM 817 C C . ARG A 1 131 ? -15.274 -22.904 -39.193 1.00 14.20 131 ARG A C 1
ATOM 818 O O . ARG A 1 131 ? -16.506 -22.861 -38.887 1.00 16.34 131 ARG A O 1
ATOM 826 N N . SER A 1 132 ? -14.331 -22.901 -38.251 1.00 13.42 132 SER A N 1
ATOM 827 C CA . SER A 1 132 ? -14.640 -22.852 -36.853 1.00 14.18 132 SER A CA 1
ATOM 828 C C . SER A 1 132 ? -14.621 -21.414 -36.309 1.00 15.72 132 SER A C 1
ATOM 829 O O . SER A 1 132 ? -15.114 -21.232 -35.225 1.00 18.98 132 SER A O 1
ATOM 832 N N . VAL A 1 133 ? -14.063 -20.464 -37.057 1.00 19.10 133 VAL A N 1
ATOM 833 C CA . VAL A 1 133 ? -13.804 -19.077 -36.604 1.00 21.54 133 VAL A CA 1
ATOM 834 C C . VAL A 1 133 ? -14.523 -18.089 -37.521 1.00 24.77 133 VAL A C 1
ATOM 835 O O . VAL A 1 133 ? -14.323 -18.115 -38.735 1.00 32.87 133 VAL A O 1
ATOM 839 N N . THR A 1 134 ? -15.177 -17.102 -36.915 1.00 31.40 134 THR A N 1
ATOM 840 C CA . THR A 1 134 ? -15.811 -16.024 -37.674 1.00 33.55 134 THR A CA 1
ATOM 841 C C . THR A 1 134 ? -15.158 -14.671 -37.339 1.00 32.55 134 THR A C 1
ATOM 842 O O . THR A 1 134 ? -14.692 -13.982 -38.254 1.00 38.80 134 THR A O 1
ATOM 846 N N . SER A 1 135 ? -15.113 -14.281 -36.054 1.00 31.97 135 SER A N 1
ATOM 847 C CA . SER A 1 135 ? -14.555 -12.935 -35.690 1.00 27.72 135 SER A CA 1
ATOM 848 C C . SER A 1 135 ? -13.056 -12.894 -35.980 1.00 26.76 135 SER A C 1
ATOM 849 O O . SER A 1 135 ? -12.287 -13.718 -35.501 1.00 21.50 135 SER A O 1
ATOM 852 N N . PRO A 1 136 ? -12.610 -11.951 -36.831 1.00 21.63 136 PRO A N 1
ATOM 853 C CA . PRO A 1 136 ? -11.207 -11.874 -37.225 1.00 20.13 136 PRO A CA 1
ATOM 854 C C . PRO A 1 136 ? -10.357 -11.168 -36.154 1.00 20.27 136 PRO A C 1
ATOM 855 O O . PRO A 1 136 ? -10.935 -10.456 -35.288 1.00 22.69 136 PRO A O 1
ATOM 859 N N . TRP A 1 137 ? -9.032 -11.334 -36.241 1.00 16.93 137 TRP A N 1
ATOM 860 C CA . TRP A 1 137 ? -7.990 -10.528 -35.569 1.00 17.79 137 TRP A CA 1
ATOM 861 C C . TRP A 1 137 ? -7.763 -9.232 -36.340 1.00 21.08 137 TRP A C 1
ATOM 862 O O . TRP A 1 137 ? -7.538 -9.278 -37.515 1.00 17.63 137 TRP A O 1
ATOM 873 N N . THR A 1 138 ? -7.771 -8.089 -35.626 1.00 21.05 138 THR A N 1
ATOM 874 C CA . THR A 1 138 ? -7.364 -6.769 -36.184 1.00 23.63 138 THR A CA 1
ATOM 875 C C . THR A 1 138 ? -5.832 -6.713 -36.325 1.00 22.29 138 THR A C 1
ATOM 876 O O . THR A 1 138 ? -5.138 -6.515 -35.304 1.00 23.91 138 THR A O 1
ATOM 880 N N . TYR A 1 139 ? -5.342 -6.820 -37.567 1.00 20.23 139 TYR A N 1
ATOM 881 C CA . TYR A 1 139 ? -3.865 -6.777 -37.959 1.00 23.65 139 TYR A CA 1
ATOM 882 C C . TYR A 1 139 ? -3.166 -5.560 -37.346 1.00 26.33 139 TYR A C 1
ATOM 883 O O . TYR A 1 139 ? -3.621 -4.429 -37.566 1.00 24.19 139 TYR A O 1
ATOM 892 N N . SER A 1 140 ? -2.023 -5.837 -36.700 1.00 30.27 140 SER A N 1
ATOM 893 C CA . SER A 1 140 ? -0.999 -4.903 -36.242 1.00 30.63 140 SER A CA 1
ATOM 894 C C . SER A 1 140 ? 0.369 -5.378 -36.786 1.00 29.27 140 SER A C 1
ATOM 895 O O . SER A 1 140 ? 0.597 -6.602 -37.034 1.00 25.99 140 SER A O 1
ATOM 898 N N . ALA A 1 141 ? 1.313 -4.444 -36.957 1.00 25.89 141 ALA A N 1
ATOM 899 C CA . ALA A 1 141 ? 2.716 -4.792 -37.269 1.00 27.40 141 ALA A CA 1
ATOM 900 C C . ALA A 1 141 ? 3.443 -5.349 -36.035 1.00 24.53 141 ALA A C 1
ATOM 901 O O . ALA A 1 141 ? 4.384 -6.067 -36.184 1.00 24.35 141 ALA A O 1
ATOM 903 N N . ASN A 1 142 ? 2.972 -5.053 -34.825 1.00 20.00 142 ASN A N 1
ATOM 904 C CA . ASN A 1 142 ? 3.654 -5.493 -33.642 1.00 21.90 142 ASN A CA 1
ATOM 905 C C . ASN A 1 142 ? 2.656 -6.023 -32.603 1.00 19.09 142 ASN A C 1
ATOM 906 O O . ASN A 1 142 ? 3.016 -6.215 -31.467 1.00 19.06 142 ASN A O 1
ATOM 911 N N . GLY A 1 143 ? 1.398 -6.235 -32.992 1.00 16.86 143 GLY A N 1
ATOM 912 C CA . GLY A 1 143 ? 0.373 -6.738 -32.062 1.00 15.20 143 GLY A CA 1
ATOM 913 C C . GLY A 1 143 ? 0.603 -8.231 -31.774 1.00 13.49 143 GLY A C 1
ATOM 914 O O . GLY A 1 143 ? 0.980 -8.983 -32.613 1.00 13.79 143 GLY A O 1
ATOM 915 N N . TYR A 1 144 ? 0.379 -8.614 -30.532 1.00 12.99 144 TYR A N 1
ATOM 916 C CA . TYR A 1 144 ? 0.417 -9.988 -30.087 1.00 13.12 144 TYR A CA 1
ATOM 917 C C . TYR A 1 144 ? -0.982 -10.584 -30.207 1.00 13.44 144 TYR A C 1
ATOM 918 O O . TYR A 1 144 ? -1.905 -10.112 -29.552 1.00 14.76 144 TYR A O 1
ATOM 927 N N . TYR A 1 145 ? -1.108 -11.718 -30.940 1.00 12.90 145 TYR A N 1
ATOM 928 C CA . TYR A 1 145 ? -2.340 -12.502 -31.055 1.00 13.22 145 TYR A CA 1
ATOM 929 C C . TYR A 1 145 ? -2.062 -13.883 -30.483 1.00 11.96 145 TYR A C 1
ATOM 930 O O . TYR A 1 145 ? -1.055 -14.512 -30.836 1.00 12.09 145 TYR A O 1
ATOM 939 N N . GLU A 1 146 ? -2.921 -14.301 -29.560 1.00 11.58 146 GLU A N 1
ATOM 940 C CA . GLU A 1 146 ? -2.777 -15.603 -28.904 1.00 12.50 146 GLU A CA 1
ATOM 941 C C . GLU A 1 146 ? -3.946 -16.526 -29.242 1.00 14.17 146 GLU A C 1
ATOM 942 O O . GLU A 1 146 ? -5.044 -16.411 -28.664 1.00 14.60 146 GLU A O 1
ATOM 948 N N . PRO A 1 147 ? -3.780 -17.457 -30.199 1.00 14.27 147 PRO A N 1
ATOM 949 C CA . PRO A 1 147 ? -4.881 -18.362 -30.523 1.00 13.52 147 PRO A CA 1
ATOM 950 C C . PRO A 1 147 ? -5.059 -19.359 -29.366 1.00 13.55 147 PRO A C 1
ATOM 951 O O . PRO A 1 147 ? -4.054 -19.900 -28.841 1.00 14.68 147 PRO A O 1
ATOM 955 N N . SER A 1 148 ? -6.329 -19.654 -29.019 1.00 13.94 148 SER A N 1
ATOM 956 C CA . SER A 1 148 ? -6.677 -20.518 -27.880 1.00 14.81 148 SER A CA 1
ATOM 957 C C . SER A 1 148 ? -7.507 -21.698 -28.383 1.00 13.05 148 SER A C 1
ATOM 958 O O . SER A 1 148 ? -7.969 -22.496 -27.556 1.00 14.40 148 SER A O 1
ATOM 961 N N . ILE A 1 149 ? -7.610 -21.789 -29.702 1.00 12.04 149 ILE A N 1
ATOM 962 C CA . ILE A 1 149 ? -8.433 -22.797 -30.398 1.00 11.98 149 ILE A CA 1
ATOM 963 C C . ILE A 1 149 ? -7.553 -23.473 -31.450 1.00 11.83 149 ILE A C 1
ATOM 964 O O . ILE A 1 149 ? -6.597 -22.886 -31.943 1.00 11.71 149 ILE A O 1
ATOM 969 N N . GLY A 1 150 ? -7.908 -24.706 -31.788 1.00 10.50 150 GLY A N 1
ATOM 970 C CA . GLY A 1 150 ? -7.224 -25.397 -32.834 1.00 9.93 150 GLY A CA 1
ATOM 971 C C . GLY A 1 150 ? -6.364 -26.568 -32.386 1.00 9.17 150 GLY A C 1
ATOM 972 O O . GLY A 1 150 ? -6.340 -26.944 -31.222 1.00 10.11 150 GLY A O 1
ATOM 973 N N . GLU A 1 151 ? -5.666 -27.139 -33.364 1.00 9.60 151 GLU A N 1
ATOM 974 C CA . GLU A 1 151 ? -4.794 -28.287 -33.170 1.00 10.11 151 GLU A CA 1
ATOM 975 C C . GLU A 1 151 ? -3.591 -27.933 -32.290 1.00 10.02 151 GLU A C 1
ATOM 976 O O . GLU A 1 151 ? -3.020 -26.825 -32.422 1.00 10.60 151 GLU A O 1
ATOM 982 N N . PHE A 1 152 ? -3.108 -28.931 -31.540 1.00 9.45 152 PHE A N 1
ATOM 983 C CA . PHE A 1 152 ? -1.936 -28.755 -30.669 1.00 9.86 152 PHE A CA 1
ATOM 984 C C . PHE A 1 152 ? -0.923 -29.860 -30.962 1.00 10.53 152 PHE A C 1
ATOM 985 O O . PHE A 1 152 ? -1.247 -31.056 -30.786 1.00 12.75 152 PHE A O 1
ATOM 993 N N . GLN A 1 153 ? 0.291 -29.474 -31.311 1.00 9.77 153 GLN A N 1
ATOM 994 C CA . GLN A 1 153 ? 1.406 -30.389 -31.566 1.00 10.02 153 GLN A CA 1
ATOM 995 C C . GLN A 1 153 ? 2.467 -30.158 -30.512 1.00 10.13 153 GLN A C 1
ATOM 996 O O . GLN A 1 153 ? 2.452 -29.121 -29.832 1.00 10.99 153 GLN A O 1
ATOM 1002 N N . VAL A 1 154 ? 3.335 -31.141 -30.315 1.00 10.60 154 VAL A N 1
ATOM 1003 C CA . VAL A 1 154 ? 4.435 -30.986 -29.329 1.00 12.26 154 VAL A CA 1
ATOM 1004 C C . VAL A 1 154 ? 5.757 -31.338 -30.004 1.00 10.04 154 VAL A C 1
ATOM 1005 O O . VAL A 1 154 ? 5.853 -32.347 -30.679 1.00 10.50 154 VAL A O 1
ATOM 1009 N N . PHE A 1 155 ? 6.751 -30.476 -29.816 1.00 10.98 155 PHE A N 1
ATOM 1010 C CA . PHE A 1 155 ? 8.074 -30.655 -30.288 1.00 10.77 155 PHE A CA 1
ATOM 1011 C C . PHE A 1 155 ? 9.074 -30.511 -29.134 1.00 10.90 155 PHE A C 1
ATOM 1012 O O . PHE A 1 155 ? 8.891 -29.736 -28.213 1.00 12.64 155 PHE A O 1
ATOM 1020 N N . SER A 1 156 ? 10.171 -31.262 -29.217 1.00 9.58 156 SER A N 1
ATOM 1021 C CA . SER A 1 156 ? 11.390 -30.957 -28.457 1.00 10.36 156 SER A CA 1
ATOM 1022 C C . SER A 1 156 ? 12.302 -30.090 -29.320 1.00 10.41 156 SER A C 1
ATOM 1023 O O . SER A 1 156 ? 12.595 -30.514 -30.430 1.00 11.40 156 SER A O 1
ATOM 1026 N N . PRO A 1 157 ? 12.724 -28.878 -28.853 1.00 10.65 157 PRO A N 1
ATOM 1027 C CA . PRO A 1 157 ? 13.542 -27.991 -29.688 1.00 11.08 157 PRO A CA 1
ATOM 1028 C C . PRO A 1 157 ? 15.028 -28.373 -29.690 1.00 10.74 157 PRO A C 1
ATOM 1029 O O . PRO A 1 157 ? 15.411 -29.104 -28.771 1.00 13.34 157 PRO A O 1
ATOM 1033 N N . VAL A 1 158 ? 15.774 -27.865 -30.646 1.00 11.19 158 VAL A N 1
ATOM 1034 C CA . VAL A 1 158 ? 17.230 -27.903 -30.596 1.00 11.35 158 VAL A CA 1
ATOM 1035 C C . VAL A 1 158 ? 17.722 -26.587 -29.985 1.00 12.58 158 VAL A C 1
ATOM 1036 O O . VAL A 1 158 ? 17.464 -25.500 -30.517 1.00 12.00 158 VAL A O 1
ATOM 1040 N N . VAL A 1 159 ? 18.374 -26.676 -28.843 1.00 11.23 159 VAL A N 1
ATOM 1041 C CA . VAL A 1 159 ? 18.774 -25.509 -28.070 1.00 12.75 159 VAL A CA 1
ATOM 1042 C C . VAL A 1 159 ? 20.281 -25.526 -27.822 1.00 13.47 159 VAL A C 1
ATOM 1043 O O . VAL A 1 159 ? 20.887 -26.586 -27.697 1.00 14.30 159 VAL A O 1
ATOM 1047 N N . THR A 1 160 ? 20.850 -24.322 -27.753 1.00 13.15 160 THR A N 1
ATOM 1048 C CA . THR A 1 160 ? 22.279 -24.121 -27.414 1.00 14.42 160 THR A CA 1
ATOM 1049 C C . THR A 1 160 ? 22.369 -23.101 -26.291 1.00 16.11 160 THR A C 1
ATOM 1050 O O . THR A 1 160 ? 21.477 -22.298 -26.040 1.00 15.24 160 THR A O 1
ATOM 1054 N N . GLY A 1 161 ? 23.517 -23.129 -25.619 1.00 15.54 161 GLY A N 1
ATOM 1055 C CA . GLY A 1 161 ? 23.848 -22.157 -24.608 1.00 15.29 161 GLY A CA 1
ATOM 1056 C C . GLY A 1 161 ? 23.036 -22.323 -23.355 1.00 15.86 161 GLY A C 1
ATOM 1057 O O . GLY A 1 161 ? 22.733 -23.453 -22.907 1.00 17.93 161 GLY A O 1
ATOM 1058 N N . ALA A 1 162 ? 22.658 -21.212 -22.752 1.00 15.47 162 ALA A N 1
ATOM 1059 C CA . ALA A 1 162 ? 21.889 -21.162 -21.546 1.00 14.10 162 ALA A CA 1
ATOM 1060 C C . ALA A 1 162 ? 20.385 -21.058 -21.812 1.00 14.42 162 ALA A C 1
ATOM 1061 O O . ALA A 1 162 ? 19.682 -20.482 -20.983 1.00 17.49 162 ALA A O 1
ATOM 1063 N N . TRP A 1 163 ? 19.932 -21.463 -22.995 1.00 13.52 163 TRP A N 1
ATOM 1064 C CA . TRP A 1 163 ? 18.481 -21.533 -23.241 1.00 12.29 163 TRP A CA 1
ATOM 1065 C C . TRP A 1 163 ? 17.939 -22.920 -22.925 1.00 11.89 163 TRP A C 1
ATOM 1066 O O . TRP A 1 163 ? 18.400 -23.911 -23.459 1.00 14.21 163 TRP A O 1
ATOM 1077 N N . ASN A 1 164 ? 16.950 -22.947 -22.036 1.00 12.83 164 ASN A N 1
ATOM 1078 C CA . ASN A 1 164 ? 16.334 -24.201 -21.588 1.00 13.18 164 ASN A CA 1
ATOM 1079 C C . ASN A 1 164 ? 14.821 -24.052 -21.528 1.00 12.27 164 ASN A C 1
ATOM 1080 O O . ASN A 1 164 ? 14.194 -24.159 -20.473 1.00 13.14 164 ASN A O 1
ATOM 1085 N N . PRO A 1 165 ? 14.174 -23.850 -22.699 1.00 12.40 165 PRO A N 1
ATOM 1086 C CA . PRO A 1 165 ? 12.723 -23.725 -22.760 1.00 12.64 165 PRO A CA 1
ATOM 1087 C C . PRO A 1 165 ? 11.993 -25.051 -22.498 1.00 10.94 165 PRO A C 1
ATOM 1088 O O . PRO A 1 165 ? 10.803 -25.023 -22.194 1.00 13.21 165 PRO A O 1
ATOM 1092 N N . GLY A 1 166 ? 12.678 -26.197 -22.641 1.00 11.64 166 GLY A N 1
ATOM 1093 C CA . GLY A 1 166 ? 11.970 -27.468 -22.597 1.00 11.46 166 GLY A CA 1
ATOM 1094 C C . GLY A 1 166 ? 11.108 -27.683 -23.839 1.00 11.61 166 GLY A C 1
ATOM 1095 O O . GLY A 1 166 ? 11.319 -27.067 -24.878 1.00 11.77 166 GLY A O 1
ATOM 1096 N N . ASN A 1 167 ? 10.113 -28.527 -23.689 1.00 11.48 167 ASN A N 1
ATOM 1097 C CA . ASN A 1 167 ? 9.203 -28.857 -24.804 1.00 12.13 167 ASN A CA 1
ATOM 1098 C C . ASN A 1 167 ? 8.516 -27.600 -25.274 1.00 11.56 167 ASN A C 1
ATOM 1099 O O . ASN A 1 167 ? 8.192 -26.761 -24.492 1.00 12.66 167 ASN A O 1
ATOM 1104 N N . ILE A 1 168 ? 8.306 -27.531 -26.575 1.00 11.67 168 ILE A N 1
ATOM 1105 C CA . ILE A 1 168 ? 7.561 -26.487 -27.208 1.00 11.17 168 ILE A CA 1
ATOM 1106 C C . ILE A 1 168 ? 6.212 -27.029 -27.670 1.00 11.95 168 ILE A C 1
ATOM 1107 O O . ILE A 1 168 ? 6.179 -27.813 -28.661 1.00 12.49 168 ILE A O 1
ATOM 1112 N N . GLY A 1 169 ? 5.131 -26.590 -27.051 1.00 11.01 169 GLY A N 1
ATOM 1113 C CA . GLY A 1 169 ? 3.795 -26.852 -27.585 1.00 10.66 169 GLY A CA 1
ATOM 1114 C C . GLY A 1 169 ? 3.523 -25.921 -28.736 1.00 9.66 169 GLY A C 1
ATOM 1115 O O . GLY A 1 169 ? 4.010 -24.800 -28.750 1.00 10.39 169 GLY A O 1
ATOM 1116 N N . ILE A 1 170 ? 2.746 -26.363 -29.732 1.00 9.15 170 ILE A N 1
ATOM 1117 C CA . ILE A 1 170 ? 2.475 -25.521 -30.873 1.00 9.42 170 ILE A CA 1
ATOM 1118 C C . ILE A 1 170 ? 0.978 -25.561 -31.185 1.00 8.86 170 ILE A C 1
ATOM 1119 O O . ILE A 1 170 ? 0.451 -26.669 -31.503 1.00 10.79 170 ILE A O 1
ATOM 1124 N N . ARG A 1 171 ? 0.284 -24.447 -31.013 1.00 8.82 171 ARG A N 1
ATOM 1125 C CA . ARG A 1 171 ? -1.075 -24.291 -31.463 1.00 8.97 171 ARG A CA 1
ATOM 1126 C C . ARG A 1 171 ? -1.009 -23.788 -32.886 1.00 9.33 171 ARG A C 1
ATOM 1127 O O . ARG A 1 171 ? -0.332 -22.773 -33.138 1.00 10.56 171 ARG A O 1
ATOM 1135 N N . VAL A 1 172 ? -1.675 -24.431 -33.823 1.00 8.98 172 VAL A N 1
ATOM 1136 C CA . VAL A 1 172 ? -1.547 -23.998 -35.222 1.00 9.55 172 VAL A CA 1
ATOM 1137 C C . VAL A 1 172 ? -2.913 -24.106 -35.913 1.00 9.04 172 VAL A C 1
ATOM 1138 O O . VAL A 1 172 ? -3.602 -25.121 -35.740 1.00 9.10 172 VAL A O 1
ATOM 1142 N N . LEU A 1 173 ? -3.275 -23.090 -36.669 1.00 9.27 173 LEU A N 1
ATOM 1143 C CA . LEU A 1 173 ? -4.570 -23.057 -37.319 1.00 9.60 173 LEU A CA 1
ATOM 1144 C C . LEU A 1 173 ? -4.606 -21.923 -38.335 1.00 9.25 173 LEU A C 1
ATOM 1145 O O . LEU A 1 173 ? -3.857 -20.939 -38.211 1.00 9.59 173 LEU A O 1
ATOM 1150 N N . PRO A 1 174 ? -5.492 -21.988 -39.337 1.00 9.79 174 PRO A N 1
ATOM 1151 C CA . PRO A 1 174 ? -5.809 -20.836 -40.183 1.00 9.94 174 PRO A CA 1
ATOM 1152 C C . PRO A 1 174 ? -6.622 -19.831 -39.364 1.00 10.28 174 PRO A C 1
ATOM 1153 O O . PRO A 1 174 ? -7.545 -20.247 -38.631 1.00 10.32 174 PRO A O 1
ATOM 1157 N N . VAL A 1 175 ? -6.282 -18.536 -39.441 1.00 10.29 175 VAL A N 1
ATOM 1158 C CA . VAL A 1 175 ? -6.950 -17.478 -38.657 1.00 11.32 175 VAL A CA 1
ATOM 1159 C C . VAL A 1 175 ? -7.369 -16.375 -39.617 1.00 11.41 175 VAL A C 1
ATOM 1160 O O . VAL A 1 175 ? -6.563 -15.931 -40.445 1.00 11.32 175 VAL A O 1
ATOM 1164 N N . PRO A 1 176 ? -8.642 -15.913 -39.490 1.00 12.29 176 PRO A N 1
ATOM 1165 C CA . PRO A 1 176 ? -9.083 -14.753 -40.265 1.00 12.88 176 PRO A CA 1
ATOM 1166 C C . PRO A 1 176 ? -8.524 -13.452 -39.628 1.00 12.24 176 PRO A C 1
ATOM 1167 O O . PRO A 1 176 ? -8.578 -13.281 -38.455 1.00 11.83 176 PRO A O 1
ATOM 1171 N N . VAL A 1 177 ? -7.980 -12.605 -40.482 1.00 15.03 177 VAL A N 1
ATOM 1172 C CA . VAL A 1 177 ? -7.304 -11.348 -40.101 1.00 15.53 177 VAL A CA 1
ATOM 1173 C C . VAL A 1 177 ? -7.919 -10.235 -40.948 1.00 19.42 177 VAL A C 1
ATOM 1174 O O . VAL A 1 177 ? -8.071 -10.405 -42.124 1.00 16.59 177 VAL A O 1
ATOM 1178 N N . SER A 1 178 ? -8.271 -9.130 -40.286 1.00 19.17 178 SER A N 1
ATOM 1179 C CA . SER A 1 178 ? -8.816 -7.962 -40.955 1.00 20.73 178 SER A CA 1
ATOM 1180 C C . SER A 1 178 ? -7.732 -6.881 -41.070 1.00 19.90 178 SER A C 1
ATOM 1181 O O . SER A 1 178 ? -6.948 -6.613 -40.140 1.00 19.97 178 SER A O 1
ATOM 1184 N N . ALA A 1 179 ? -7.700 -6.260 -42.247 1.00 17.90 179 ALA A N 1
ATOM 1185 C CA . ALA A 1 179 ? -6.838 -5.110 -42.508 1.00 18.44 179 ALA A CA 1
ATOM 1186 C C . ALA A 1 179 ? -7.466 -4.233 -43.605 1.00 18.25 179 ALA A C 1
ATOM 1187 O O . ALA A 1 179 ? -7.647 -4.695 -44.738 1.00 18.63 179 ALA A O 1
ATOM 1189 N N . SER A 1 180 ? -7.816 -2.991 -43.230 1.00 18.58 180 SER A N 1
ATOM 1190 C CA . SER A 1 180 ? -8.279 -1.984 -44.153 1.00 18.02 180 SER A CA 1
ATOM 1191 C C . SER A 1 180 ? -9.513 -2.446 -44.922 1.00 17.96 180 SER A C 1
ATOM 1192 O O . SER A 1 180 ? -9.602 -2.167 -46.109 1.00 17.76 180 SER A O 1
ATOM 1195 N N . GLY A 1 181 ? -10.414 -3.159 -44.230 1.00 17.18 181 GLY A N 1
ATOM 1196 C CA . GLY A 1 181 ? -11.726 -3.615 -44.759 1.00 18.31 181 GLY A CA 1
ATOM 1197 C C . GLY A 1 181 ? -11.610 -4.861 -45.627 1.00 19.93 181 GLY A C 1
ATOM 1198 O O . GLY A 1 181 ? -12.557 -5.261 -46.254 1.00 25.05 181 GLY A O 1
ATOM 1199 N N . GLU A 1 182 ? -10.453 -5.521 -45.594 1.00 17.71 182 GLU A N 1
ATOM 1200 C CA . GLU A 1 182 ? -10.197 -6.714 -46.357 1.00 19.64 182 GLU A CA 1
ATOM 1201 C C . GLU A 1 182 ? -9.924 -7.835 -45.356 1.00 19.33 182 GLU A C 1
ATOM 1202 O O . GLU A 1 182 ? -9.385 -7.600 -44.291 1.00 22.22 182 GLU A O 1
ATOM 1208 N N . ARG A 1 183 ? -10.365 -9.033 -45.693 1.00 19.70 183 ARG A N 1
ATOM 1209 C CA . ARG A 1 183 ? -10.159 -10.203 -44.849 1.00 20.48 183 ARG A CA 1
ATOM 1210 C C . ARG A 1 183 ? -9.172 -11.145 -45.520 1.00 20.55 183 ARG A C 1
ATOM 1211 O O . ARG A 1 183 ? -9.169 -11.372 -46.727 1.00 19.71 183 ARG A O 1
ATOM 1219 N N . TYR A 1 184 ? -8.234 -11.625 -44.698 1.00 17.73 184 TYR A N 1
ATOM 1220 C CA . TYR A 1 184 ? -7.227 -12.545 -45.140 1.00 17.53 184 TYR A CA 1
ATOM 1221 C C . TYR A 1 184 ? -7.258 -13.732 -44.185 1.00 16.01 184 TYR A C 1
ATOM 1222 O O . TYR A 1 184 ? -7.464 -13.541 -43.015 1.00 21.27 184 TYR A O 1
ATOM 1231 N N . THR A 1 185 ? -7.005 -14.936 -44.698 1.00 14.81 185 THR A N 1
ATOM 1232 C CA . THR A 1 185 ? -6.729 -16.039 -43.793 1.00 11.91 185 THR A CA 1
ATOM 1233 C C . THR A 1 185 ? -5.227 -16.317 -43.824 1.00 11.15 185 THR A C 1
ATOM 1234 O O . THR A 1 185 ? -4.670 -16.494 -44.904 1.00 10.79 185 THR A O 1
ATOM 1238 N N . LEU A 1 186 ? -4.648 -16.339 -42.623 1.00 10.42 186 LEU A N 1
ATOM 1239 C CA . LEU A 1 186 ? -3.235 -16.626 -42.464 1.00 10.93 186 LEU A CA 1
ATOM 1240 C C . LEU A 1 186 ? -3.080 -17.880 -41.629 1.00 10.81 186 LEU A C 1
ATOM 1241 O O . LEU A 1 186 ? -4.065 -18.339 -41.048 1.00 12.89 186 LEU A O 1
ATOM 1246 N N . LEU A 1 187 ? -1.900 -18.483 -41.657 1.00 10.91 187 LEU A N 1
ATOM 1247 C CA . LEU A 1 187 ? -1.597 -19.591 -40.768 1.00 10.16 187 LEU A CA 1
ATOM 1248 C C . LEU A 1 187 ? -0.930 -19.000 -39.539 1.00 10.00 187 LEU A C 1
ATOM 1249 O O . LEU A 1 187 ? 0.124 -18.263 -39.624 1.00 11.72 187 LEU A O 1
ATOM 1254 N N . CYS A 1 188 ? -1.491 -19.265 -38.382 1.00 9.60 188 CYS A N 1
ATOM 1255 C CA . CYS A 1 188 ? -0.981 -18.807 -37.107 1.00 10.21 188 CYS A CA 1
ATOM 1256 C C . CYS A 1 188 ? -0.360 -19.932 -36.288 1.00 10.38 188 CYS A C 1
ATOM 1257 O O . CYS A 1 188 ? -1.036 -20.979 -36.085 1.00 10.70 188 CYS A O 1
ATOM 1260 N N . TYR A 1 189 ? 0.867 -19.730 -35.796 1.00 9.68 189 TYR A N 1
ATOM 1261 C CA . TYR A 1 189 ? 1.579 -20.633 -34.941 1.00 10.20 189 TYR A CA 1
ATOM 1262 C C . TYR A 1 189 ? 1.807 -19.976 -33.590 1.00 9.50 189 TYR A C 1
ATOM 1263 O O . TYR A 1 189 ? 2.448 -18.899 -33.522 1.00 10.75 189 TYR A O 1
ATOM 1272 N N . SER A 1 190 ? 1.351 -20.548 -32.494 1.00 9.96 190 SER A N 1
ATOM 1273 C CA . SER A 1 190 ? 1.680 -20.125 -31.131 1.00 10.40 190 SER A CA 1
ATOM 1274 C C . SER A 1 190 ? 2.658 -21.159 -30.585 1.00 10.80 190 SER A C 1
ATOM 1275 O O . SER A 1 190 ? 2.276 -22.346 -30.380 1.00 11.20 190 SER A O 1
ATOM 1278 N N . LEU A 1 191 ? 3.909 -20.759 -30.378 1.00 10.87 191 LEU A N 1
ATOM 1279 C CA . LEU A 1 191 ? 4.913 -21.615 -29.832 1.00 10.88 191 LEU A CA 1
ATOM 1280 C C . LEU A 1 191 ? 5.017 -21.381 -28.330 1.00 10.54 191 LEU A C 1
ATOM 1281 O O . LEU A 1 191 ? 5.166 -20.206 -27.876 1.00 11.23 191 LEU A O 1
ATOM 1286 N N . GLN A 1 192 ? 4.924 -22.440 -27.563 1.00 10.38 192 GLN A N 1
ATOM 1287 C CA . GLN A 1 192 ? 4.634 -22.356 -26.119 1.00 10.67 192 GLN A CA 1
ATOM 1288 C C . GLN A 1 192 ? 5.694 -23.115 -25.324 1.00 10.31 192 GLN A C 1
ATOM 1289 O O . GLN A 1 192 ? 5.675 -24.374 -25.220 1.00 11.28 192 GLN A O 1
ATOM 1295 N N . CYS A 1 193 ? 6.649 -22.359 -24.764 1.00 11.38 193 CYS A N 1
ATOM 1296 C CA . CYS A 1 193 ? 7.725 -22.995 -24.044 1.00 11.80 193 CYS A CA 1
ATOM 1297 C C . CYS A 1 193 ? 7.197 -23.599 -22.753 1.00 12.03 193 CYS A C 1
ATOM 1298 O O . CYS A 1 193 ? 6.332 -23.033 -22.125 1.00 13.28 193 CYS A O 1
ATOM 1301 N N . THR A 1 194 ? 7.805 -24.705 -22.317 1.00 12.83 194 THR A N 1
ATOM 1302 C CA . THR A 1 194 ? 7.493 -25.324 -21.017 1.00 13.11 194 THR A CA 1
ATOM 1303 C C . THR A 1 194 ? 8.040 -24.452 -19.866 1.00 13.86 194 THR A C 1
ATOM 1304 O O . THR A 1 194 ? 7.396 -24.274 -18.863 1.00 15.07 194 THR A O 1
ATOM 1308 N N . ASN A 1 195 ? 9.260 -23.955 -20.054 1.00 13.42 195 ASN A N 1
ATOM 1309 C CA . ASN A 1 195 ? 10.015 -23.176 -19.010 1.00 14.64 195 ASN A CA 1
ATOM 1310 C C . ASN A 1 195 ? 10.286 -21.754 -19.501 1.00 13.77 195 ASN A C 1
ATOM 1311 O O . ASN A 1 195 ? 10.603 -21.554 -20.668 1.00 14.12 195 ASN A O 1
ATOM 1316 N N . ALA A 1 196 ? 10.155 -20.740 -18.625 1.00 14.76 196 ALA A N 1
ATOM 1317 C CA . ALA A 1 196 ? 10.710 -19.406 -18.865 1.00 15.71 196 ALA A CA 1
ATOM 1318 C C . ALA A 1 196 ? 12.238 -19.528 -18.980 1.00 14.38 196 ALA A C 1
ATOM 1319 O O . ALA A 1 196 ? 12.890 -20.190 -18.142 1.00 18.23 196 ALA A O 1
ATOM 1321 N N . SER A 1 197 ? 12.835 -18.913 -19.998 1.00 14.05 197 SER A N 1
ATOM 1322 C CA . SER A 1 197 ? 14.257 -19.012 -20.231 1.00 13.72 197 SER A CA 1
ATOM 1323 C C . SER A 1 197 ? 14.680 -18.042 -21.326 1.00 14.23 197 SER A C 1
ATOM 1324 O O . SER A 1 197 ? 15.620 -17.226 -21.184 1.00 15.45 197 SER A O 1
ATOM 1327 N N . ILE A 1 198 ? 14.090 -18.220 -22.522 1.00 13.24 198 ILE A N 1
ATOM 1328 C CA . ILE A 1 198 ? 14.658 -17.651 -23.721 1.00 12.27 198 ILE A CA 1
ATOM 1329 C C . ILE A 1 198 ? 14.395 -16.139 -23.810 1.00 12.09 198 ILE A C 1
ATOM 1330 O O . ILE A 1 198 ? 15.073 -15.439 -24.582 1.00 14.00 198 ILE A O 1
ATOM 1335 N N . PHE A 1 199 ? 13.402 -15.619 -23.089 1.00 12.92 199 PHE A N 1
ATOM 1336 C CA . PHE A 1 199 ? 13.182 -14.195 -23.160 1.00 13.66 199 PHE A CA 1
ATOM 1337 C C . PHE A 1 199 ? 13.800 -13.462 -21.962 1.00 14.23 199 PHE A C 1
ATOM 1338 O O . PHE A 1 199 ? 13.516 -12.278 -21.750 1.00 15.18 199 PHE A O 1
ATOM 1346 N N . ASN A 1 200 ? 14.588 -14.150 -21.146 1.00 13.77 200 ASN A N 1
ATOM 1347 C CA . ASN A 1 200 ? 15.269 -13.545 -19.988 1.00 15.24 200 ASN A CA 1
ATOM 1348 C C . ASN A 1 200 ? 16.594 -13.015 -20.502 1.00 14.86 200 ASN A C 1
ATOM 1349 O O . ASN A 1 200 ? 17.384 -13.783 -20.989 1.00 15.68 200 ASN A O 1
ATOM 1354 N N . PRO A 1 201 ? 16.846 -11.685 -20.457 1.00 16.11 201 PRO A N 1
ATOM 1355 C CA . PRO A 1 201 ? 18.058 -11.096 -21.028 1.00 17.44 201 PRO A CA 1
ATOM 1356 C C . PRO A 1 201 ? 19.366 -11.600 -20.379 1.00 17.22 201 PRO A C 1
ATOM 1357 O O . PRO A 1 201 ? 20.420 -11.379 -20.947 1.00 19.57 201 PRO A O 1
ATOM 1361 N N . ASN A 1 202 ? 19.276 -12.275 -19.219 1.00 18.06 202 ASN A N 1
ATOM 1362 C CA . ASN A 1 202 ? 20.475 -12.810 -18.551 1.00 19.64 202 ASN A CA 1
ATOM 1363 C C . ASN A 1 202 ? 20.937 -14.139 -19.188 1.00 18.42 202 ASN A C 1
ATOM 1364 O O . ASN A 1 202 ? 22.022 -14.627 -18.899 1.00 19.14 202 ASN A O 1
ATOM 1369 N N . ASN A 1 203 ? 20.144 -14.710 -20.120 1.00 17.18 203 ASN A N 1
ATOM 1370 C CA . ASN A 1 203 ? 20.449 -15.995 -20.708 1.00 15.86 203 ASN A CA 1
ATOM 1371 C C . ASN A 1 203 ? 20.778 -15.869 -22.197 1.00 14.98 203 ASN A C 1
ATOM 1372 O O . ASN A 1 203 ? 19.916 -15.410 -22.964 1.00 14.46 203 ASN A O 1
ATOM 1377 N N . SER A 1 204 ? 21.980 -16.252 -22.630 1.00 14.78 204 SER A N 1
ATOM 1378 C CA . SER A 1 204 ? 22.345 -16.286 -24.023 1.00 16.12 204 SER A CA 1
ATOM 1379 C C . SER A 1 204 ? 22.119 -17.702 -24.550 1.00 15.85 204 SER A C 1
ATOM 1380 O O . SER A 1 204 ? 22.184 -18.671 -23.790 1.00 17.43 204 SER A O 1
ATOM 1383 N N . GLY A 1 205 ? 21.849 -17.801 -25.842 1.00 14.07 205 GLY A N 1
ATOM 1384 C CA . GLY A 1 205 ? 21.521 -19.093 -26.436 1.00 13.67 205 GLY A CA 1
ATOM 1385 C C . GLY A 1 205 ? 20.813 -18.982 -27.764 1.00 12.81 205 GLY A C 1
ATOM 1386 O O . GLY A 1 205 ? 20.554 -17.903 -28.264 1.00 13.66 205 GLY A O 1
ATOM 1387 N N . THR A 1 206 ? 20.461 -20.157 -28.289 1.00 13.20 206 THR A N 1
ATOM 1388 C CA . THR A 1 206 ? 19.621 -20.233 -29.497 1.00 13.08 206 THR A CA 1
ATOM 1389 C C . THR A 1 206 ? 18.622 -21.379 -29.365 1.00 11.90 206 THR A C 1
ATOM 1390 O O . THR A 1 206 ? 18.789 -22.279 -28.545 1.00 11.63 206 THR A O 1
ATOM 1394 N N . MET A 1 207 ? 17.630 -21.333 -30.243 1.00 12.05 207 MET A N 1
ATOM 1395 C CA . MET A 1 207 ? 16.596 -22.363 -30.284 1.00 11.37 207 MET A CA 1
ATOM 1396 C C . MET A 1 207 ? 16.117 -22.513 -31.725 1.00 12.43 207 MET A C 1
ATOM 1397 O O . MET A 1 207 ? 15.781 -21.518 -32.382 1.00 12.09 207 MET A O 1
ATOM 1402 N N . ILE A 1 208 ? 16.048 -23.765 -32.185 1.00 11.60 208 ILE A N 1
ATOM 1403 C CA . ILE A 1 208 ? 15.462 -24.104 -33.469 1.00 12.63 208 ILE A CA 1
ATOM 1404 C C . ILE A 1 208 ? 14.336 -25.100 -33.241 1.00 11.08 208 ILE A C 1
ATOM 1405 O O . ILE A 1 208 ? 14.497 -26.046 -32.439 1.00 11.66 208 ILE A O 1
ATOM 1410 N N . VAL A 1 209 ? 13.205 -24.888 -33.904 1.00 11.28 209 VAL A N 1
ATOM 1411 C CA . VAL A 1 209 ? 12.144 -25.888 -33.892 1.00 11.22 209 VAL A CA 1
ATOM 1412 C C . VAL A 1 209 ? 11.742 -26.223 -35.323 1.00 10.16 209 VAL A C 1
ATOM 1413 O O . VAL A 1 209 ? 11.565 -25.327 -36.171 1.00 11.19 209 VAL A O 1
ATOM 1417 N N . GLY A 1 210 ? 11.591 -27.535 -35.594 1.00 10.31 210 GLY A N 1
ATOM 1418 C CA . GLY A 1 210 ? 11.030 -27.974 -36.844 1.00 10.02 210 GLY A CA 1
ATOM 1419 C C . GLY A 1 210 ? 11.620 -29.287 -37.316 1.00 10.30 210 GLY A C 1
ATOM 1420 O O . GLY A 1 210 ? 12.489 -29.826 -36.648 1.00 10.96 210 GLY A O 1
ATOM 1421 N N . PRO A 1 211 ? 11.167 -29.757 -38.488 1.00 10.07 211 PRO A N 1
ATOM 1422 C CA . PRO A 1 211 ? 10.188 -29.118 -39.359 1.00 9.50 211 PRO A CA 1
ATOM 1423 C C . PRO A 1 211 ? 8.775 -29.291 -38.777 1.00 10.25 211 PRO A C 1
ATOM 1424 O O . PRO A 1 211 ? 8.378 -30.412 -38.497 1.00 10.13 211 PRO A O 1
ATOM 1428 N N . VAL A 1 212 ? 8.062 -28.190 -38.590 1.00 9.20 212 VAL A N 1
ATOM 1429 C CA . VAL A 1 212 ? 6.688 -28.226 -38.175 1.00 9.32 212 VAL A CA 1
ATOM 1430 C C . VAL A 1 212 ? 5.833 -28.394 -39.417 1.00 9.44 212 VAL A C 1
ATOM 1431 O O . VAL A 1 212 ? 5.893 -27.551 -40.317 1.00 9.37 212 VAL A O 1
ATOM 1435 N N . LEU A 1 213 ? 5.066 -29.467 -39.529 1.00 8.97 213 LEU A N 1
ATOM 1436 C CA . LEU A 1 213 ? 4.227 -29.750 -40.657 1.00 9.10 213 LEU A CA 1
ATOM 1437 C C . LEU A 1 213 ? 2.771 -29.403 -40.295 1.00 9.10 213 LEU A C 1
ATOM 1438 O O . LEU A 1 213 ? 2.311 -29.734 -39.192 1.00 10.97 213 LEU A O 1
ATOM 1443 N N . TYR A 1 214 ? 2.010 -28.858 -41.220 1.00 8.70 214 TYR A N 1
ATOM 1444 C CA . TYR A 1 214 ? 0.621 -28.516 -41.021 1.00 9.73 214 TYR A CA 1
ATOM 1445 C C . TYR A 1 214 ? -0.043 -28.628 -42.374 1.00 9.30 214 TYR A C 1
ATOM 1446 O O . TYR A 1 214 ? 0.438 -28.049 -43.345 1.00 10.88 214 TYR A O 1
ATOM 1455 N N . SER A 1 215 ? -1.187 -29.314 -42.424 1.00 9.77 215 SER A N 1
ATOM 1456 C CA . SER A 1 215 ? -1.975 -29.436 -43.621 1.00 9.74 215 SER A CA 1
ATOM 1457 C C . SER A 1 215 ? -3.356 -28.866 -43.357 1.00 9.21 215 SER A C 1
ATOM 1458 O O . SER A 1 215 ? -3.899 -28.943 -42.267 1.00 10.14 215 SER A O 1
ATOM 1461 N N . CYS A 1 216 ? -3.911 -28.234 -44.369 1.00 9.65 216 CYS A N 1
ATOM 1462 C CA . CYS A 1 216 ? -5.255 -27.754 -44.317 1.00 9.63 216 CYS A CA 1
ATOM 1463 C C . CYS A 1 216 ? -5.744 -27.584 -45.728 1.00 9.63 216 CYS A C 1
ATOM 1464 O O . CYS A 1 216 ? -4.993 -27.481 -46.674 1.00 9.80 216 CYS A O 1
ATOM 1467 N N . PRO A 1 217 ? -7.065 -27.437 -45.942 1.00 10.41 217 PRO A N 1
ATOM 1468 C CA . PRO A 1 217 ? -7.523 -27.099 -47.296 1.00 10.87 217 PRO A CA 1
ATOM 1469 C C . PRO A 1 217 ? -6.994 -25.737 -47.756 1.00 10.67 217 PRO A C 1
ATOM 1470 O O . PRO A 1 217 ? -6.969 -24.757 -46.985 1.00 11.32 217 PRO A O 1
ATOM 1474 N N . ALA A 1 218 ? -6.628 -25.669 -49.011 1.00 10.69 218 ALA A N 1
ATOM 1475 C CA . ALA A 1 218 ? -6.222 -24.396 -49.685 1.00 11.18 218 ALA A CA 1
ATOM 1476 C C . ALA A 1 218 ? -7.482 -23.654 -50.136 1.00 12.05 218 ALA A C 1
ATOM 1477 O O . ALA A 1 218 ? -8.552 -24.252 -50.385 1.00 12.71 218 ALA A O 1
ATOM 1479 N N . ALA A 1 219 ? -7.375 -22.338 -50.244 1.00 12.64 219 ALA A N 1
ATOM 1480 C CA . ALA A 1 219 ? -8.515 -21.533 -50.736 1.00 13.28 219 ALA A CA 1
ATOM 1481 C C . ALA A 1 219 ? -8.861 -21.820 -52.194 1.00 14.27 219 ALA A C 1
ATOM 1482 O O . ALA A 1 219 ? -10.028 -21.721 -52.534 1.00 16.60 219 ALA A O 1
ATOM 1484 N N . SER A 1 220 ? -7.889 -22.183 -53.033 1.00 15.97 220 SER A N 1
ATOM 1485 C CA . SER A 1 220 ? -8.109 -22.420 -54.454 1.00 18.86 220 SER A CA 1
ATOM 1486 C C . SER A 1 220 ? -7.250 -23.578 -54.948 1.00 18.19 220 SER A C 1
ATOM 1487 O O . SER A 1 220 ? -6.278 -24.011 -54.305 1.00 15.25 220 SER A O 1
ATOM 1490 N N . LEU A 1 221 ? -7.550 -24.002 -56.165 1.00 19.33 221 LEU A N 1
ATOM 1491 C CA . LEU A 1 221 ? -6.698 -24.925 -56.945 1.00 19.93 221 LEU A CA 1
ATOM 1492 C C . LEU A 1 221 ? -5.552 -24.133 -57.542 1.00 21.70 221 LEU A C 1
ATOM 1493 O O . LEU A 1 221 ? -5.724 -22.970 -57.889 1.00 25.91 221 LEU A O 1
ATOM 1498 N N . PRO A 1 222 ? -4.369 -24.732 -57.727 1.00 22.21 222 PRO A N 1
ATOM 1499 C CA . PRO A 1 222 ? -3.280 -24.046 -58.415 1.00 24.62 222 PRO A CA 1
ATOM 1500 C C . PRO A 1 222 ? -3.552 -24.105 -59.925 1.00 30.07 222 PRO A C 1
ATOM 1501 O O . PRO A 1 222 ? -4.401 -24.855 -60.424 1.00 33.24 222 PRO A O 1
ATOM 1506 N N . THR B 1 24 ? -8.182 -2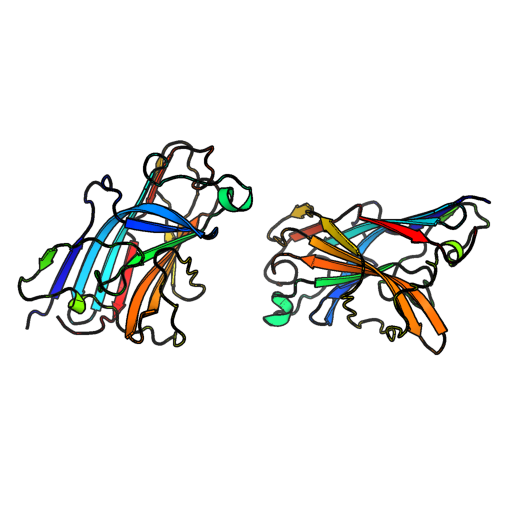.408 31.382 1.00 39.65 24 THR B N 1
ATOM 1507 C CA . THR B 1 24 ? -6.957 -2.785 30.650 1.00 33.66 24 THR B CA 1
ATOM 1508 C C . THR B 1 24 ? -6.799 -1.913 29.405 1.00 26.98 24 THR B C 1
ATOM 1509 O O . THR B 1 24 ? -7.723 -1.775 28.604 1.00 26.96 24 THR B O 1
ATOM 1513 N N . PRO B 1 25 ? -5.629 -1.284 29.206 1.00 24.80 25 PRO B N 1
ATOM 1514 C CA . PRO B 1 25 ? -5.362 -0.532 27.977 1.00 22.72 25 PRO B CA 1
ATOM 1515 C C . PRO B 1 25 ? -5.291 -1.361 26.674 1.00 17.88 25 PRO B C 1
ATOM 1516 O O . PRO B 1 25 ? -5.476 -0.727 25.614 1.00 16.64 25 PRO B O 1
ATOM 1520 N N . ILE B 1 26 ? -4.932 -2.655 26.738 1.00 15.42 26 ILE B N 1
ATOM 1521 C CA . ILE B 1 26 ? -4.666 -3.499 25.538 1.00 15.57 26 ILE B CA 1
ATOM 1522 C C . ILE B 1 26 ? -5.354 -4.844 25.718 1.00 16.50 26 ILE B C 1
ATOM 1523 O O . ILE B 1 26 ? -5.095 -5.556 26.691 1.00 17.66 26 ILE B O 1
ATOM 1528 N N . ALA B 1 27 ? -6.097 -5.250 24.696 1.00 13.33 27 ALA B N 1
ATOM 1529 C CA . ALA B 1 27 ? -6.675 -6.574 24.628 1.00 12.65 27 ALA B CA 1
ATOM 1530 C C . ALA B 1 27 ? -6.230 -7.277 23.359 1.00 11.60 27 ALA B C 1
ATOM 1531 O O . ALA B 1 27 ? -5.999 -6.576 22.356 1.00 10.79 27 ALA B O 1
ATOM 1533 N N . THR B 1 28 ? -6.177 -8.602 23.367 1.00 11.65 28 THR B N 1
ATOM 1534 C CA . THR B 1 28 ? -5.790 -9.365 22.190 1.00 12.22 28 THR B CA 1
ATOM 1535 C C . THR B 1 28 ? -6.801 -10.482 21.942 1.00 11.26 28 THR B C 1
ATOM 1536 O O . THR B 1 28 ? -7.489 -10.938 22.881 1.00 11.88 28 THR B O 1
ATOM 1540 N N . PHE B 1 29 ? -6.906 -10.912 20.695 1.00 10.66 29 PHE B N 1
ATOM 1541 C CA . PHE B 1 29 ? -7.714 -12.071 20.264 1.00 12.34 29 PHE B CA 1
ATOM 1542 C C . PHE B 1 29 ? -6.915 -12.882 19.263 1.00 12.06 29 PHE B C 1
ATOM 1543 O O . PHE B 1 29 ? -6.257 -12.313 18.349 1.00 13.50 29 PHE B O 1
ATOM 1551 N N . VAL B 1 30 ? -6.912 -14.198 19.416 1.00 12.29 30 VAL B N 1
ATOM 1552 C CA . VAL B 1 30 ? -6.235 -15.089 18.447 1.00 12.11 30 VAL B CA 1
ATOM 1553 C C . VAL B 1 30 ? -7.211 -16.204 18.129 1.00 12.04 30 VAL B C 1
ATOM 1554 O O . VAL B 1 30 ? -7.828 -16.762 19.064 1.00 13.68 30 VAL B O 1
ATOM 1558 N N . SER B 1 31 ? -7.405 -16.493 16.848 1.00 11.37 31 SER B N 1
ATOM 1559 C CA . SER B 1 31 ? -8.347 -17.497 16.375 1.00 12.23 31 SER B CA 1
ATOM 1560 C C . SER B 1 31 ? -7.787 -18.142 15.120 1.00 11.92 31 SER B C 1
ATOM 1561 O O . SER B 1 31 ? -7.060 -17.503 14.324 1.00 11.97 31 SER B O 1
ATOM 1564 N N . GLY B 1 32 ? -8.182 -19.382 14.895 1.00 12.00 32 GLY B N 1
ATOM 1565 C CA . GLY B 1 32 ? -7.853 -20.103 13.703 1.00 12.62 32 GLY B CA 1
ATOM 1566 C C . GLY B 1 32 ? -6.730 -21.094 13.890 1.00 14.33 32 GLY B C 1
ATOM 1567 O O . GLY B 1 32 ? -6.375 -21.511 15.006 1.00 16.82 32 GLY B O 1
ATOM 1568 N N . SER B 1 33 ? -6.179 -21.482 12.757 1.00 14.99 33 SER B N 1
ATOM 1569 C CA . SER B 1 33 ? -5.349 -22.659 12.564 1.00 18.95 33 SER B CA 1
ATOM 1570 C C . SER B 1 33 ? -3.919 -22.168 12.408 1.00 18.33 33 SER B C 1
ATOM 1571 O O . SER B 1 33 ? -3.542 -21.592 11.383 1.00 15.15 33 SER B O 1
ATOM 1574 N N . PRO B 1 34 ? -3.080 -22.291 13.450 1.00 21.50 34 PRO B N 1
ATOM 1575 C CA . PRO B 1 34 ? -1.697 -21.868 13.350 1.00 21.36 34 PRO B CA 1
ATOM 1576 C C . PRO B 1 34 ? -0.934 -22.527 12.176 1.00 21.59 34 PRO B C 1
ATOM 1577 O O . PRO B 1 34 ? -0.197 -21.895 11.499 1.00 20.98 34 PRO B O 1
ATOM 1581 N N . SER B 1 35 ? -1.221 -23.794 11.911 1.00 21.74 35 SER B N 1
ATOM 1582 C CA . SER B 1 35 ? -0.608 -24.579 10.786 1.00 21.22 35 SER B CA 1
ATOM 1583 C C . SER B 1 35 ? -1.279 -24.284 9.435 1.00 16.12 35 SER B C 1
ATOM 1584 O O . SER B 1 35 ? -0.828 -24.760 8.391 1.00 16.58 35 SER B O 1
ATOM 1587 N N . LEU B 1 36 ? -2.411 -23.549 9.463 1.00 14.89 36 LEU B N 1
ATOM 1588 C CA . LEU B 1 36 ? -3.288 -23.358 8.313 1.00 14.44 36 LEU B CA 1
ATOM 1589 C C . LEU B 1 36 ? -3.677 -24.704 7.693 1.00 15.36 36 LEU B C 1
ATOM 1590 O O . LEU B 1 36 ? -3.938 -24.772 6.513 1.00 16.45 36 LEU B O 1
ATOM 1595 N N . ASN B 1 37 ? -3.822 -25.750 8.518 1.00 16.95 37 ASN B N 1
ATOM 1596 C CA . ASN B 1 37 ? -4.188 -27.104 7.995 1.00 19.10 37 ASN B CA 1
ATOM 1597 C C . ASN B 1 37 ? -5.581 -27.524 8.508 1.00 19.68 37 ASN B C 1
ATOM 1598 O O . ASN B 1 37 ? -6.005 -28.681 8.262 1.00 20.75 37 ASN B O 1
ATOM 1603 N N . THR B 1 38 ? -6.267 -26.659 9.234 1.00 17.14 38 THR B N 1
ATOM 1604 C CA . THR B 1 38 ? -7.658 -26.888 9.646 1.00 18.03 38 THR B CA 1
ATOM 1605 C C . THR B 1 38 ? -8.532 -25.922 8.841 1.00 16.52 38 THR B C 1
ATOM 1606 O O . THR B 1 38 ? -8.289 -24.726 8.922 1.00 19.24 38 THR B O 1
ATOM 1610 N N . TYR B 1 39 ? -9.479 -26.399 8.051 1.00 13.97 39 TYR B N 1
ATOM 1611 C CA . TYR B 1 39 ? -10.192 -25.618 7.011 1.00 14.88 39 TYR B CA 1
ATOM 1612 C C . TYR B 1 39 ? -11.631 -25.441 7.511 1.00 16.61 39 TYR B C 1
ATOM 1613 O O . TYR B 1 39 ? -12.566 -26.066 6.963 1.00 18.07 39 TYR B O 1
ATOM 1622 N N . ASN B 1 40 ? -11.800 -24.600 8.536 1.00 14.75 40 ASN B N 1
ATOM 1623 C CA . ASN B 1 40 ? -13.094 -24.485 9.273 1.00 16.68 40 ASN B CA 1
ATOM 1624 C C . ASN B 1 40 ? -13.785 -23.145 9.010 1.00 14.79 40 ASN B C 1
ATOM 1625 O O . ASN B 1 40 ? -14.868 -22.901 9.560 1.00 15.54 40 ASN B O 1
ATOM 1630 N N . ALA B 1 41 ? -13.212 -22.299 8.145 1.00 12.02 41 ALA B N 1
ATOM 1631 C CA . ALA B 1 41 ? -13.873 -21.024 7.755 1.00 10.99 41 ALA B CA 1
ATOM 1632 C C . ALA B 1 41 ? -14.442 -21.111 6.342 1.00 11.72 41 ALA B C 1
ATOM 1633 O O . ALA B 1 41 ? -14.253 -22.127 5.660 1.00 11.94 41 ALA B O 1
ATOM 1635 N N . THR B 1 42 ? -15.115 -20.046 5.879 1.00 11.63 42 THR B N 1
ATOM 1636 C CA . THR B 1 42 ? -15.781 -20.056 4.648 1.00 12.01 42 THR B CA 1
ATOM 1637 C C . THR B 1 42 ? -15.535 -18.751 3.860 1.00 11.43 42 THR B C 1
ATOM 1638 O O . THR B 1 42 ? -15.445 -17.667 4.426 1.00 11.87 42 THR B O 1
ATOM 1642 N N . THR B 1 43 ? -15.390 -18.877 2.556 1.00 10.66 43 THR B N 1
ATOM 1643 C CA . THR B 1 43 ? -15.286 -17.746 1.663 1.00 10.76 43 THR B CA 1
ATOM 1644 C C . THR B 1 43 ? -16.153 -17.993 0.432 1.00 12.02 43 THR B C 1
ATOM 1645 O O . THR B 1 43 ? -16.282 -19.137 -0.044 1.00 12.47 43 THR B O 1
ATOM 1649 N N . VAL B 1 44 ? -16.838 -16.958 -0.052 1.00 10.45 44 VAL B N 1
ATOM 1650 C CA . VAL B 1 44 ? -17.664 -17.017 -1.235 1.00 10.06 44 VAL B CA 1
ATOM 1651 C C . VAL B 1 44 ? -16.993 -16.235 -2.342 1.00 10.60 44 VAL B C 1
ATOM 1652 O O . VAL B 1 44 ? -16.498 -15.133 -2.100 1.00 10.09 44 VAL B O 1
ATOM 1656 N N . ASN B 1 45 ? -16.914 -16.810 -3.552 1.00 11.30 45 ASN B N 1
ATOM 1657 C CA . ASN B 1 45 ? -16.265 -16.157 -4.664 1.00 10.39 45 ASN B CA 1
ATOM 1658 C C . ASN B 1 45 ? -17.290 -15.452 -5.559 1.00 11.46 45 ASN B C 1
ATOM 1659 O O . ASN B 1 45 ? -18.509 -15.469 -5.283 1.00 11.69 45 ASN B O 1
ATOM 1664 N N . SER B 1 46 ? -16.784 -14.779 -6.594 1.00 11.30 46 SER B N 1
ATOM 1665 C CA . SER B 1 46 ? -17.617 -13.890 -7.391 1.00 12.46 46 SER B CA 1
ATOM 1666 C C . SER B 1 46 ? -18.659 -14.672 -8.220 1.00 14.09 46 SER B C 1
ATOM 1667 O O . SER B 1 46 ? -19.564 -14.056 -8.721 1.00 16.68 46 SER B O 1
ATOM 1670 N N . SER B 1 47 ? -18.517 -15.998 -8.333 1.00 12.68 47 SER B N 1
ATOM 1671 C CA . SER B 1 47 ? -19.515 -16.806 -9.000 1.00 14.94 47 SER B CA 1
ATOM 1672 C C . SER B 1 47 ? -20.482 -17.395 -7.978 1.00 16.79 47 SER B C 1
ATOM 1673 O O . SER B 1 47 ? -21.241 -18.314 -8.308 1.00 17.61 47 SER B O 1
ATOM 1676 N N . ALA B 1 48 ? -20.454 -16.909 -6.735 1.00 14.47 48 ALA B N 1
ATOM 1677 C CA . ALA B 1 48 ? -21.366 -17.244 -5.656 1.00 14.25 48 ALA B CA 1
ATOM 1678 C C . ALA B 1 48 ? -21.176 -18.699 -5.220 1.00 13.52 48 ALA B C 1
ATOM 1679 O O . ALA B 1 48 ? -22.083 -19.361 -4.717 1.00 17.37 48 ALA B O 1
A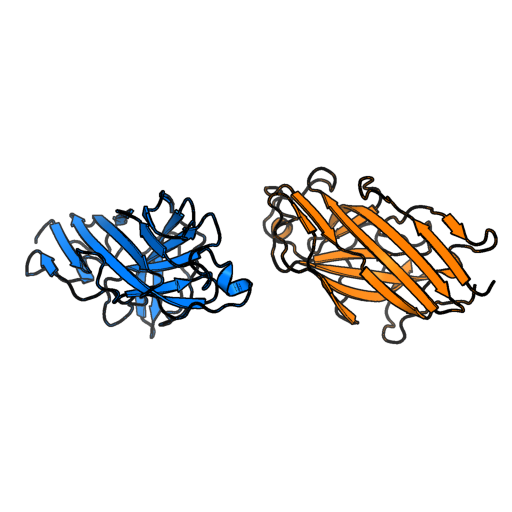TOM 1681 N N . ASN B 1 49 ? -19.971 -19.243 -5.423 1.00 12.50 49 ASN B N 1
ATOM 1682 C CA . ASN B 1 49 ? -19.592 -20.543 -4.965 1.00 12.40 49 ASN B CA 1
ATOM 1683 C C . ASN B 1 49 ? -18.867 -20.413 -3.637 1.00 11.49 49 ASN B C 1
ATOM 1684 O O . ASN B 1 49 ? -17.983 -19.561 -3.529 1.00 12.40 49 ASN B O 1
ATOM 1689 N N . ALA B 1 50 ? -19.267 -21.193 -2.629 1.00 11.84 50 ALA B N 1
ATOM 1690 C CA . ALA B 1 50 ? -18.760 -21.167 -1.266 1.00 12.54 50 ALA B CA 1
ATOM 1691 C C . ALA B 1 50 ? -17.729 -22.253 -1.082 1.00 12.18 50 ALA B C 1
ATOM 1692 O O . ALA B 1 50 ? -17.879 -23.416 -1.542 1.00 13.63 50 ALA B O 1
ATOM 1694 N N . PHE B 1 51 ? -16.671 -21.923 -0.387 1.00 11.51 51 PHE B N 1
ATOM 1695 C CA . PHE B 1 51 ? -15.562 -22.788 -0.177 1.00 11.69 51 PHE B CA 1
ATOM 1696 C C . PHE B 1 51 ? -15.080 -22.791 1.277 1.00 12.36 51 PHE B C 1
ATOM 1697 O O . PHE B 1 51 ? -15.168 -21.779 1.988 1.00 12.97 51 PHE B O 1
ATOM 1705 N N . SER B 1 52 ? -14.522 -23.913 1.734 1.00 11.75 52 SER B N 1
ATOM 1706 C CA . SER B 1 52 ? -13.879 -23.992 2.999 1.00 12.37 52 SER B CA 1
ATOM 1707 C C . SER B 1 52 ? -12.480 -23.401 2.842 1.00 12.77 52 SER B C 1
ATOM 1708 O O . SER B 1 52 ? -11.750 -23.732 1.880 1.00 12.90 52 SER B O 1
ATOM 1711 N N . CYS B 1 53 ? -12.032 -22.700 3.881 1.00 10.35 53 CYS B N 1
ATOM 1712 C CA . CYS B 1 53 ? -10.655 -22.189 3.890 1.00 11.46 53 CYS B CA 1
ATOM 1713 C C . CYS B 1 53 ? -10.079 -22.222 5.288 1.00 11.00 53 CYS B C 1
ATOM 1714 O O . CYS B 1 53 ? -10.792 -22.408 6.253 1.00 11.67 53 CYS B O 1
ATOM 1717 N N . ALA B 1 54 ? -8.745 -22.067 5.357 1.00 11.00 54 ALA B N 1
ATOM 1718 C CA . ALA B 1 54 ? -8.049 -21.986 6.636 1.00 10.89 54 ALA B CA 1
ATOM 1719 C C . ALA B 1 54 ? -7.624 -20.537 6.859 1.00 11.12 54 ALA B C 1
ATOM 1720 O O . ALA B 1 54 ? -7.437 -19.774 5.874 1.00 11.36 54 ALA B O 1
ATOM 1722 N N . TYR B 1 55 ? -7.526 -20.116 8.111 1.00 10.79 55 TYR B N 1
ATOM 1723 C CA . TYR B 1 55 ? -7.086 -18.760 8.373 1.00 10.26 55 TYR B CA 1
ATOM 1724 C C . TYR B 1 55 ? -6.385 -18.755 9.729 1.00 10.88 55 TYR B C 1
ATOM 1725 O O . TYR B 1 55 ? -6.498 -19.658 10.544 1.00 11.86 55 TYR B O 1
ATOM 1734 N N . TYR B 1 56 ? -5.620 -17.686 9.975 1.00 10.54 56 TYR B N 1
ATOM 1735 C CA . TYR B 1 56 ? -5.051 -17.424 11.279 1.00 10.17 56 TYR B CA 1
ATOM 1736 C C . TYR B 1 56 ? -5.167 -15.943 11.545 1.00 9.93 56 TYR B C 1
ATOM 1737 O O . TYR B 1 56 ? -4.666 -15.097 10.773 1.00 10.01 56 TYR B O 1
ATOM 1746 N N . LEU B 1 57 ? -5.926 -15.627 12.599 1.00 9.93 57 LEU B N 1
ATOM 1747 C CA . LEU B 1 57 ? -6.341 -14.245 12.903 1.00 9.48 57 LEU B CA 1
ATOM 1748 C C . LEU B 1 57 ? -5.709 -13.808 14.213 1.00 9.05 57 LEU B C 1
ATOM 1749 O O . LEU B 1 57 ? -5.896 -14.471 15.246 1.00 10.20 57 LEU B O 1
ATOM 1754 N N . GLN B 1 58 ? -5.031 -12.676 14.205 1.00 9.68 58 GLN B N 1
ATOM 1755 C CA . GLN B 1 58 ? -4.473 -12.111 15.420 1.00 9.81 58 GLN B CA 1
ATOM 1756 C C . GLN B 1 58 ? -4.857 -10.652 15.505 1.00 9.47 58 GLN B C 1
ATOM 1757 O O . GLN B 1 58 ? -4.586 -9.889 14.551 1.00 9.66 58 GLN B O 1
ATOM 1763 N N . GLN B 1 59 ? -5.511 -10.240 16.583 1.00 8.95 59 GLN B N 1
ATOM 1764 C CA . GLN B 1 59 ? -5.996 -8.872 16.717 1.00 9.08 59 GLN B CA 1
ATOM 1765 C C . GLN B 1 59 ? -5.606 -8.261 18.045 1.00 9.25 59 GLN B C 1
ATOM 1766 O O . GLN B 1 59 ? -5.405 -8.944 19.049 1.00 9.10 59 GLN B O 1
ATOM 1772 N N . TRP B 1 60 ? -5.504 -6.942 18.035 1.00 8.49 60 TRP B N 1
ATOM 1773 C CA . TRP B 1 60 ? -5.174 -6.137 19.129 1.00 9.11 60 TRP B CA 1
ATOM 1774 C C . TRP B 1 60 ? -6.160 -4.991 19.187 1.00 10.28 60 TRP B C 1
ATOM 1775 O O . TRP B 1 60 ? -6.444 -4.368 18.188 1.00 10.37 60 TRP B O 1
ATOM 1786 N N . ASN B 1 61 ? -6.621 -4.666 20.369 1.00 9.46 61 ASN B N 1
ATOM 1787 C CA . ASN B 1 61 ? -7.288 -3.410 20.630 1.00 10.03 61 ASN B CA 1
ATOM 1788 C C . ASN B 1 61 ? -6.405 -2.610 21.574 1.00 10.90 61 ASN B C 1
ATOM 1789 O O . ASN B 1 61 ? -6.301 -2.967 22.761 1.00 10.98 61 ASN B O 1
ATOM 1794 N N . ILE B 1 62 ? -5.705 -1.605 21.048 1.00 9.83 62 ILE B N 1
ATOM 1795 C CA . ILE B 1 62 ? -4.758 -0.811 21.810 1.00 10.40 62 ILE B CA 1
ATOM 1796 C C . ILE B 1 62 ? -5.398 0.536 22.094 1.00 10.54 62 ILE B C 1
ATOM 1797 O O . ILE B 1 62 ? -5.473 1.408 21.228 1.00 10.55 62 ILE B O 1
ATOM 1802 N N . GLN B 1 63 ? -6.018 0.660 23.280 1.00 11.78 63 GLN B N 1
ATOM 1803 C CA . GLN B 1 63 ? -6.717 1.902 23.656 1.00 13.20 63 GLN B CA 1
ATOM 1804 C C . GLN B 1 63 ? -7.594 2.427 22.511 1.00 11.88 63 GLN B C 1
ATOM 1805 O O . GLN B 1 63 ? -7.650 3.620 22.221 1.00 11.82 63 GLN B O 1
ATOM 1811 N N . GLY B 1 64 ? -8.406 1.522 21.925 1.00 11.26 64 GLY B N 1
ATOM 1812 C CA . GLY B 1 64 ? -9.330 1.886 20.892 1.00 10.83 64 GLY B CA 1
ATOM 1813 C C . GLY B 1 64 ? -8.829 1.908 19.451 1.00 9.35 64 GLY B C 1
ATOM 1814 O O . GLY B 1 64 ? -9.583 2.291 18.559 1.00 10.65 64 GLY B O 1
ATOM 1815 N N . LEU B 1 65 ? -7.585 1.494 19.226 1.00 9.86 65 LEU B N 1
ATOM 1816 C CA . LEU B 1 65 ? -7.075 1.205 17.880 1.00 10.06 65 LEU B CA 1
ATOM 1817 C C . LEU B 1 65 ? -7.148 -0.309 17.653 1.00 9.05 65 LEU B C 1
ATOM 1818 O O . LEU B 1 65 ? -6.532 -1.037 18.404 1.00 9.71 65 LEU B O 1
ATOM 1823 N N . LEU B 1 66 ? -7.844 -0.735 16.604 1.00 9.01 66 LEU B N 1
ATOM 1824 C CA . LEU B 1 66 ? -7.948 -2.126 16.243 1.00 9.31 66 LEU B CA 1
ATOM 1825 C C . LEU B 1 66 ? -6.899 -2.443 15.188 1.00 8.79 66 LEU B C 1
ATOM 1826 O O . LEU B 1 66 ? -6.977 -1.950 14.064 1.00 10.15 66 LEU B O 1
ATOM 1831 N N . VAL B 1 67 ? -5.989 -3.342 15.530 1.00 9.16 67 VAL B N 1
ATOM 1832 C CA . VAL B 1 67 ? -4.994 -3.855 14.575 1.00 8.90 67 VAL B CA 1
ATOM 1833 C C . VAL B 1 67 ? -5.278 -5.313 14.341 1.00 9.10 67 VAL B C 1
ATOM 1834 O O . VAL B 1 67 ? -5.402 -6.083 15.304 1.00 9.72 67 VAL B O 1
ATOM 1838 N N . THR B 1 68 ? -5.393 -5.693 13.061 1.00 8.12 68 THR B N 1
ATOM 1839 C CA . THR B 1 68 ? -5.749 -7.060 12.628 1.00 8.18 68 THR B CA 1
ATOM 1840 C C . THR B 1 68 ? -4.695 -7.610 11.684 1.00 8.10 68 THR B C 1
ATOM 1841 O O . THR B 1 68 ? -4.390 -6.995 10.687 1.00 8.11 68 THR B O 1
ATOM 1845 N N . SER B 1 69 ? -4.184 -8.805 12.019 1.00 8.38 69 SER B N 1
ATOM 1846 C CA . SER B 1 69 ? -3.302 -9.590 11.182 1.00 8.77 69 SER B CA 1
ATOM 1847 C C . SER B 1 69 ? -4.070 -10.836 10.741 1.00 9.15 69 SER B C 1
ATOM 1848 O O . SER B 1 69 ? -4.691 -11.503 11.592 1.00 9.67 69 SER B O 1
ATOM 1851 N N . LEU B 1 70 ? -3.987 -11.143 9.458 1.00 9.11 70 LEU B N 1
ATOM 1852 C CA . LEU B 1 70 ? -4.744 -12.309 8.900 1.00 8.98 70 LEU B CA 1
ATOM 1853 C C . LEU B 1 70 ? -3.895 -13.050 7.882 1.00 9.31 70 LEU B C 1
ATOM 1854 O O . LEU B 1 70 ? -3.314 -12.453 6.967 1.00 10.32 70 LEU B O 1
ATOM 1859 N N . TYR B 1 71 ? -3.835 -14.376 8.024 1.00 8.29 71 TYR B N 1
ATOM 1860 C CA . TYR B 1 71 ? -3.421 -15.257 6.959 1.00 8.60 71 TYR B CA 1
ATOM 1861 C C . TYR B 1 71 ? -4.677 -15.962 6.444 1.00 8.24 71 TYR B C 1
ATOM 1862 O O . TYR B 1 71 ? -5.539 -16.363 7.250 1.00 9.20 71 TYR B O 1
ATOM 1871 N N . LEU B 1 72 ? -4.690 -16.241 5.126 1.00 8.04 72 LEU B N 1
ATOM 1872 C CA . LEU B 1 72 ? -5.762 -17.040 4.520 1.00 8.38 72 LEU B CA 1
ATOM 1873 C C . LEU B 1 72 ? -5.100 -18.120 3.663 1.00 9.70 72 LEU B C 1
ATOM 1874 O O . LEU B 1 72 ? -4.112 -17.863 2.931 1.00 10.10 72 LEU B O 1
ATOM 1879 N N . LYS B 1 73 ? -5.705 -19.315 3.639 1.00 9.59 73 LYS B N 1
ATOM 1880 C CA . LYS B 1 73 ? -5.223 -20.427 2.800 1.00 10.17 73 LYS B CA 1
ATOM 1881 C C . LYS B 1 73 ? -6.395 -21.158 2.173 1.00 10.85 73 LYS B C 1
ATOM 1882 O O . LYS B 1 73 ? -7.375 -21.505 2.855 1.00 11.23 73 LYS B O 1
ATOM 1888 N N . LEU B 1 74 ? -6.261 -21.352 0.869 1.00 11.65 74 LEU B N 1
ATOM 1889 C CA . LEU B 1 74 ? -7.103 -22.318 0.124 1.00 10.91 74 LEU B CA 1
ATOM 1890 C C . LEU B 1 74 ? -6.265 -23.483 -0.368 1.00 11.95 74 LEU B C 1
ATOM 1891 O O . LEU B 1 74 ? -5.132 -23.337 -0.758 1.00 11.43 74 LEU B O 1
ATOM 1896 N N . ASP B 1 75 ? -6.916 -24.655 -0.497 1.00 11.80 75 ASP B N 1
ATOM 1897 C CA . ASP B 1 75 ? -6.271 -25.889 -0.903 1.00 12.79 75 ASP B CA 1
ATOM 1898 C C . ASP B 1 75 ? -7.315 -26.666 -1.716 1.00 11.34 75 ASP B C 1
ATOM 1899 O O . ASP B 1 75 ? -8.434 -26.917 -1.228 1.00 12.60 75 ASP B O 1
ATOM 1904 N N . SER B 1 76 ? -6.967 -27.026 -2.953 1.00 11.54 76 SER B N 1
ATOM 1905 C CA . SER B 1 76 ? -7.902 -27.708 -3.834 1.00 12.02 76 SER B CA 1
ATOM 1906 C C . SER B 1 76 ? -8.454 -29.013 -3.229 1.00 12.74 76 SER B C 1
ATOM 1907 O O . SER B 1 76 ? -9.614 -29.355 -3.512 1.00 13.44 76 SER B O 1
ATOM 1910 N N . ALA B 1 77 ? -7.709 -29.647 -2.334 1.00 12.50 77 ALA B N 1
ATOM 1911 C CA . ALA B 1 77 ? -8.120 -30.942 -1.762 1.00 13.62 77 ALA B CA 1
ATOM 1912 C C . ALA B 1 77 ? -9.116 -30.750 -0.614 1.00 14.04 77 ALA B C 1
ATOM 1913 O O . ALA B 1 77 ? -9.753 -31.703 -0.192 1.00 17.00 77 ALA B O 1
ATOM 1915 N N . THR B 1 78 ? -9.251 -29.524 -0.059 1.00 11.64 78 THR B N 1
ATOM 1916 C CA . THR B 1 78 ? -10.098 -29.296 1.119 1.00 13.49 78 THR B CA 1
ATOM 1917 C C . THR B 1 78 ? -11.181 -28.224 0.942 1.00 12.05 78 THR B C 1
ATOM 1918 O O . THR B 1 78 ? -12.076 -28.081 1.775 1.00 15.02 78 THR B O 1
ATOM 1922 N N . MET B 1 79 ? -11.100 -27.475 -0.138 1.00 11.67 79 MET B N 1
ATOM 1923 C CA . MET B 1 79 ? -11.933 -26.288 -0.293 1.00 13.12 79 MET B CA 1
ATOM 1924 C C . MET B 1 79 ? -13.383 -26.656 -0.616 1.00 12.24 79 MET B C 1
ATOM 1925 O O . MET B 1 79 ? -14.296 -25.879 -0.407 1.00 12.17 79 MET B O 1
ATOM 1930 N N . GLY B 1 80 ? -13.604 -27.875 -1.154 1.00 12.25 80 GLY B N 1
ATOM 1931 C CA . GLY B 1 80 ? -14.965 -28.244 -1.627 1.00 12.85 80 GLY B CA 1
ATOM 1932 C C . GLY B 1 80 ? -15.056 -28.309 -3.129 1.00 13.37 80 GLY B C 1
ATOM 1933 O O . GLY B 1 80 ? -14.154 -27.927 -3.895 1.00 14.52 80 GLY B O 1
ATOM 1934 N N . ASN B 1 81 ? -16.223 -28.747 -3.589 1.00 14.79 81 ASN B N 1
ATOM 1935 C CA . ASN B 1 81 ? -16.467 -28.912 -4.992 1.00 14.91 81 ASN B CA 1
ATOM 1936 C C . ASN B 1 81 ? -16.368 -27.564 -5.718 1.00 14.41 81 ASN B C 1
ATOM 1937 O O . ASN B 1 81 ? -16.905 -26.547 -5.272 1.00 14.96 81 ASN B O 1
ATOM 1942 N N . ARG B 1 82 ? -15.646 -27.559 -6.830 1.00 14.81 82 ARG B N 1
ATOM 1943 C CA . ARG B 1 82 ? -15.458 -26.466 -7.709 1.00 13.08 82 ARG B CA 1
ATOM 1944 C C . ARG B 1 82 ? -16.304 -26.677 -8.940 1.00 14.88 82 ARG B C 1
ATOM 1945 O O . ARG B 1 82 ? -15.888 -27.428 -9.833 1.00 15.18 82 ARG B O 1
ATOM 1953 N N . PRO B 1 83 ? -17.448 -25.997 -9.099 1.00 13.68 83 PRO B N 1
ATOM 1954 C CA . PRO B 1 83 ? -18.250 -26.151 -10.319 1.00 16.07 83 PRO B CA 1
ATOM 1955 C C . PRO B 1 83 ? -17.420 -25.838 -11.573 1.00 15.29 83 PRO B C 1
ATOM 1956 O O . PRO B 1 83 ? -16.529 -24.946 -11.613 1.00 14.78 83 PRO B O 1
ATOM 1960 N N . GLY B 1 84 ? -17.751 -26.551 -12.650 1.00 16.63 84 GLY B N 1
ATOM 1961 C CA . GLY B 1 84 ? -16.932 -26.628 -13.862 1.00 17.62 84 GLY B CA 1
ATOM 1962 C C . GLY B 1 84 ? -17.435 -25.770 -15.007 1.00 16.80 84 GLY B C 1
ATOM 1963 O O . GLY B 1 84 ? -16.778 -25.745 -16.044 1.00 18.06 84 GLY B O 1
ATOM 1964 N N . ASP B 1 85 ? -18.561 -25.059 -14.866 1.00 15.83 85 ASP B N 1
ATOM 1965 C CA . ASP B 1 85 ? -18.964 -24.119 -15.874 1.00 15.50 85 ASP B CA 1
ATOM 1966 C C . ASP B 1 85 ? -17.882 -23.043 -16.017 1.00 16.65 85 ASP B C 1
ATOM 1967 O O . ASP B 1 85 ? -17.098 -22.768 -15.060 1.00 15.01 85 ASP B O 1
ATOM 1972 N N . LEU B 1 86 ? -17.841 -22.434 -17.194 1.00 16.23 86 LEU B N 1
ATOM 1973 C CA . LEU B 1 86 ? -16.736 -21.588 -17.523 1.00 17.01 86 LEU B CA 1
ATOM 1974 C C . LEU B 1 86 ? -16.680 -20.427 -16.527 1.00 17.18 86 LEU B C 1
ATOM 1975 O O . LEU B 1 86 ? -15.621 -20.029 -16.089 1.00 15.53 86 LEU B O 1
ATOM 1980 N N . ASN B 1 87 ? -17.822 -19.823 -16.229 1.00 16.35 87 ASN B N 1
ATOM 1981 C CA . ASN B 1 87 ? -17.822 -18.612 -15.425 1.00 19.09 87 ASN B CA 1
ATOM 1982 C C . ASN B 1 87 ? -17.305 -18.942 -14.028 1.00 16.80 87 ASN B C 1
ATOM 1983 O O . ASN B 1 87 ? -16.501 -18.174 -13.454 1.00 17.67 87 ASN B O 1
ATOM 1988 N N . SER B 1 88 ? -17.687 -20.088 -13.475 1.00 14.24 88 SER B N 1
ATOM 1989 C CA . SER B 1 88 ? -17.222 -20.533 -12.175 1.00 14.77 88 SER B CA 1
ATOM 1990 C C . SER B 1 88 ? -15.719 -20.772 -12.224 1.00 14.87 88 SER B C 1
ATOM 1991 O O . SER B 1 88 ? -14.958 -20.338 -11.354 1.00 14.41 88 SER B O 1
ATOM 1994 N N . ALA B 1 89 ? -15.259 -21.445 -13.269 1.00 14.01 89 ALA B N 1
ATOM 1995 C CA . ALA B 1 89 ? -13.852 -21.807 -13.390 1.00 14.22 89 ALA B CA 1
ATOM 1996 C C . ALA B 1 89 ? -12.967 -20.580 -13.571 1.00 15.07 89 ALA B C 1
ATOM 1997 O O . ALA B 1 89 ? -11.768 -20.591 -13.183 1.00 15.86 89 ALA B O 1
ATOM 1999 N N . ASN B 1 90 ? -13.508 -19.522 -14.128 1.00 13.81 90 ASN B N 1
ATOM 2000 C CA . ASN B 1 90 ? -12.720 -18.317 -14.396 1.00 16.02 90 ASN B CA 1
ATOM 2001 C C . ASN B 1 90 ? -12.893 -17.267 -13.275 1.00 15.07 90 ASN B C 1
ATOM 2002 O O . ASN B 1 90 ? -12.376 -16.167 -13.432 1.00 15.16 90 ASN B O 1
ATOM 2007 N N . ALA B 1 91 ? -13.554 -17.614 -12.161 1.00 13.60 91 ALA B N 1
ATOM 2008 C CA . ALA B 1 91 ? -13.695 -16.620 -11.086 1.00 12.39 91 ALA B CA 1
ATOM 2009 C C . ALA B 1 91 ? -12.299 -16.219 -10.566 1.00 11.83 91 ALA B C 1
ATOM 2010 O O . ALA B 1 91 ? -11.407 -17.078 -10.446 1.00 12.53 91 ALA B O 1
ATOM 2012 N N . LYS B 1 92 ? -12.128 -14.929 -10.244 1.00 11.29 92 LYS B N 1
ATOM 2013 C CA . LYS B 1 92 ? -10.882 -14.456 -9.719 1.00 12.14 92 LYS B CA 1
ATOM 2014 C C . LYS B 1 92 ? -10.996 -13.853 -8.319 1.00 11.15 92 LYS B C 1
ATOM 2015 O O . LYS B 1 92 ? -9.956 -13.719 -7.664 1.00 12.01 92 LYS B O 1
ATOM 2021 N N . TRP B 1 93 ? -12.168 -13.374 -7.897 1.00 10.24 93 TRP B N 1
ATOM 2022 C CA . TRP B 1 93 ? -12.287 -12.611 -6.632 1.00 9.92 93 TRP B CA 1
ATOM 2023 C C . TRP B 1 93 ? -13.040 -13.442 -5.614 1.00 9.87 93 TRP B C 1
ATOM 2024 O O . TRP B 1 93 ? -13.956 -14.224 -5.948 1.00 11.23 93 TRP B O 1
ATOM 2035 N N . PHE B 1 94 ? -12.677 -13.291 -4.344 1.00 9.91 94 PHE B N 1
ATOM 2036 C CA . PHE B 1 94 ? -13.402 -13.968 -3.262 1.00 9.70 94 PHE B CA 1
ATOM 2037 C C . PHE B 1 94 ? -13.309 -13.095 -2.031 1.00 9.72 94 PHE B C 1
ATOM 2038 O O . PHE B 1 94 ? -12.354 -12.336 -1.843 1.00 9.88 94 PHE B O 1
ATOM 2046 N N . THR B 1 95 ? -14.341 -13.224 -1.192 1.00 9.08 95 THR B N 1
A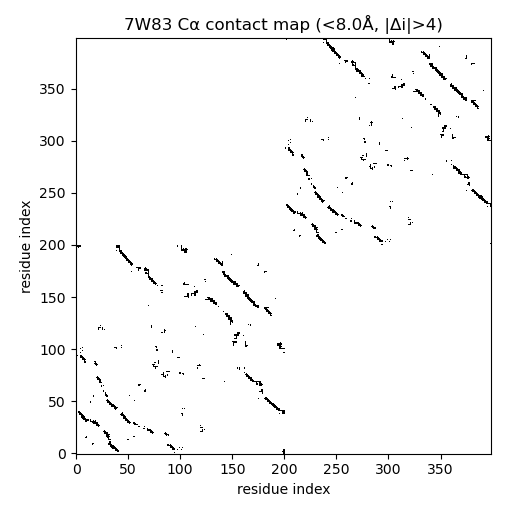TOM 2047 C CA . THR B 1 95 ? -14.535 -12.334 -0.050 1.00 8.94 95 THR B CA 1
ATOM 2048 C C . THR B 1 95 ? -14.360 -13.121 1.244 1.00 9.19 95 THR B C 1
ATOM 2049 O O . THR B 1 95 ? -14.929 -14.234 1.392 1.00 9.90 95 THR B O 1
ATOM 2053 N N . PHE B 1 96 ? -13.676 -12.547 2.223 1.00 9.27 96 PHE B N 1
ATOM 2054 C CA . PHE B 1 96 ? -13.532 -13.132 3.540 1.00 9.17 96 PHE B CA 1
ATOM 2055 C C . PHE B 1 96 ? -13.894 -12.057 4.568 1.00 9.05 96 PHE B C 1
ATOM 2056 O O . PHE B 1 96 ? -13.557 -10.875 4.424 1.00 9.31 96 PHE B O 1
ATOM 2064 N N . TRP B 1 97 ? -14.599 -12.492 5.605 1.00 8.77 97 TRP B N 1
ATOM 2065 C CA . TRP B 1 97 ? -15.174 -11.630 6.610 1.00 8.32 97 TRP B CA 1
ATOM 2066 C C . TRP B 1 97 ? -14.575 -11.916 7.971 1.00 8.90 97 TRP B C 1
ATOM 2067 O O . TRP B 1 97 ? -14.713 -13.043 8.479 1.00 9.71 97 TRP B O 1
ATOM 2078 N N . VAL B 1 98 ? -13.939 -10.914 8.606 1.00 8.76 98 VAL B N 1
ATOM 2079 C CA . VAL B 1 98 ? -13.546 -11.074 9.986 1.00 9.35 98 VAL B CA 1
ATOM 2080 C C . VAL B 1 98 ? -14.646 -10.438 10.846 1.00 9.34 98 VAL B C 1
ATOM 2081 O O . VAL B 1 98 ? -15.035 -9.296 10.611 1.00 10.55 98 VAL B O 1
ATOM 2085 N N . SER B 1 99 ? -15.141 -11.184 11.826 1.00 9.76 99 SER B N 1
ATOM 2086 C CA . SER B 1 99 ? -16.233 -10.771 12.634 1.00 11.22 99 SER B CA 1
ATOM 2087 C C . SER B 1 99 ? -15.896 -10.892 14.122 1.00 9.60 99 SER B C 1
ATOM 2088 O O . SER B 1 99 ? -15.141 -11.777 14.508 1.00 11.36 99 SER B O 1
ATOM 2091 N N . ALA B 1 100 ? -16.470 -10.020 14.927 1.00 10.36 100 ALA B N 1
ATOM 2092 C CA . ALA B 1 100 ? -16.432 -10.054 16.387 1.00 10.52 100 ALA B CA 1
ATOM 2093 C C . ALA B 1 100 ? -17.746 -10.606 16.966 1.00 12.51 100 ALA B C 1
ATOM 2094 O O . ALA B 1 100 ? -17.937 -10.577 18.178 1.00 14.00 100 ALA B O 1
ATOM 2096 N N . TYR B 1 101 ? -18.632 -11.092 16.103 1.00 13.13 101 TYR B N 1
ATOM 2097 C CA . TYR B 1 101 ? -20.008 -11.508 16.437 1.00 14.00 101 TYR B CA 1
ATOM 2098 C C . TYR B 1 101 ? -20.209 -12.941 15.949 1.00 12.93 101 TYR B C 1
ATOM 2099 O O . TYR B 1 101 ? -20.788 -13.143 14.886 1.00 13.43 101 TYR B O 1
ATOM 2108 N N . LEU B 1 102 ? -19.650 -13.886 16.693 1.00 12.95 102 LEU B N 1
ATOM 2109 C CA . LEU B 1 102 ? -19.416 -15.211 16.138 1.00 15.45 102 LEU B CA 1
ATOM 2110 C C . LEU B 1 102 ? -20.722 -15.988 16.030 1.00 13.96 102 LEU B C 1
ATOM 2111 O O . LEU B 1 102 ? -20.799 -16.869 15.231 1.00 14.34 102 LEU B O 1
ATOM 2116 N N . GLN B 1 103 ? -21.759 -15.602 16.799 1.00 14.95 103 GLN B N 1
ATOM 2117 C CA . GLN B 1 103 ? -23.097 -16.265 16.677 1.00 17.64 103 GLN B CA 1
ATOM 2118 C C . GLN B 1 103 ? -24.066 -15.433 15.825 1.00 17.14 103 GLN B C 1
ATOM 2119 O O . GLN B 1 103 ? -24.963 -15.971 15.137 1.00 22.16 103 GLN B O 1
ATOM 2125 N N . GLN B 1 104 ? -23.941 -14.115 15.895 1.00 15.27 104 GLN B N 1
ATOM 2126 C CA . GLN B 1 104 ? -24.944 -13.195 15.372 1.00 16.95 104 GLN B CA 1
ATOM 2127 C C . GLN B 1 104 ? -24.694 -12.816 13.886 1.00 15.38 104 GLN B C 1
ATOM 2128 O O . GLN B 1 104 ? -25.636 -12.523 13.112 1.00 16.88 104 GLN B O 1
ATOM 2134 N N . CYS B 1 105 ? -23.423 -12.650 13.483 1.00 13.81 105 CYS B N 1
ATOM 2135 C CA . CYS B 1 105 ? -23.147 -12.100 12.176 1.00 13.25 105 CYS B CA 1
ATOM 2136 C C . CYS B 1 105 ? -21.747 -12.521 11.780 1.00 11.11 105 CYS B C 1
ATOM 2137 O O . CYS B 1 105 ? -20.791 -11.714 11.877 1.00 12.04 105 CYS B O 1
ATOM 2140 N N . ASN B 1 106 ? -21.641 -13.756 11.284 1.00 11.43 106 ASN B N 1
ATOM 2141 C CA . ASN B 1 106 ? -20.337 -14.436 11.140 1.00 11.52 106 ASN B CA 1
ATOM 2142 C C . ASN B 1 106 ? -20.301 -15.186 9.815 1.00 11.79 106 ASN B C 1
ATOM 2143 O O . ASN B 1 106 ? -20.210 -16.418 9.798 1.00 11.83 106 ASN B O 1
ATOM 2148 N N . PRO B 1 107 ? -20.340 -14.485 8.667 1.00 11.59 107 PRO B N 1
ATOM 2149 C CA . PRO B 1 107 ? -20.486 -15.145 7.367 1.00 12.66 107 PRO B CA 1
ATOM 2150 C C . PRO B 1 107 ? -19.303 -16.025 6.964 1.00 12.34 107 PRO B C 1
ATOM 2151 O O . PRO B 1 107 ? -19.465 -16.917 6.152 1.00 14.45 107 PRO B O 1
ATOM 2155 N N . SER B 1 108 ? -18.117 -15.761 7.458 1.00 10.70 108 SER B N 1
ATOM 2156 C CA . SER B 1 108 ? -17.005 -16.559 7.134 1.00 10.50 108 SER B CA 1
ATOM 2157 C C . SER B 1 108 ? -16.670 -17.569 8.216 1.00 12.27 108 SER B C 1
ATOM 2158 O O . SER B 1 108 ? -15.718 -18.350 8.060 1.00 11.71 108 SER B O 1
ATOM 2161 N N . GLY B 1 109 ? -17.457 -17.661 9.279 1.00 12.08 109 GLY B N 1
ATOM 2162 C CA . GLY B 1 109 ? -17.268 -18.744 10.244 1.00 11.89 109 GLY B CA 1
ATOM 2163 C C . GLY B 1 109 ? -15.960 -18.671 11.020 1.00 11.36 109 GLY B C 1
ATOM 2164 O O . GLY B 1 109 ? -15.292 -19.699 11.277 1.00 12.82 109 GLY B O 1
ATOM 2165 N N . ILE B 1 110 ? -15.601 -17.461 11.475 1.00 10.58 110 ILE B N 1
ATOM 2166 C CA . ILE B 1 110 ? -14.522 -17.285 12.451 1.00 11.58 110 ILE B CA 1
ATOM 2167 C C . ILE B 1 110 ? -14.860 -18.155 13.671 1.00 11.95 110 ILE B C 1
ATOM 2168 O O . ILE B 1 110 ? -15.977 -18.147 14.155 1.00 12.33 110 ILE B O 1
ATOM 2173 N N . GLN B 1 111 ? -13.850 -18.858 14.147 1.00 12.08 111 GLN B N 1
ATOM 2174 C CA . GLN B 1 111 ? -13.983 -19.780 15.291 1.00 13.35 111 GLN B CA 1
ATOM 2175 C C . GLN B 1 111 ? -13.723 -19.087 16.606 1.00 14.16 111 GLN B C 1
ATOM 2176 O O . GLN B 1 111 ? -12.978 -18.062 16.724 1.00 13.75 111 GLN B O 1
ATOM 2182 N N . ALA B 1 112 ? -14.282 -19.692 17.678 1.00 15.04 112 ALA B N 1
ATOM 2183 C CA . ALA B 1 112 ? -14.003 -19.246 19.015 1.00 16.55 112 ALA B CA 1
ATOM 2184 C C . ALA B 1 112 ? -12.487 -19.337 19.214 1.00 14.07 112 ALA B C 1
ATOM 2185 O O . ALA B 1 112 ? -11.834 -20.183 18.612 1.00 15.07 112 ALA B O 1
ATOM 2187 N N . GLY B 1 113 ? -11.961 -18.385 19.967 1.00 16.08 113 GLY B N 1
ATOM 2188 C CA . GLY B 1 113 ? -10.539 -18.249 20.121 1.00 18.23 113 GLY B CA 1
ATOM 2189 C C . GLY B 1 113 ? -10.211 -17.826 21.531 1.00 19.47 113 GLY B C 1
ATOM 2190 O O . GLY B 1 113 ? -11.013 -18.069 22.488 1.00 21.98 113 GLY B O 1
ATOM 2191 N N . THR B 1 114 ? -9.027 -17.265 21.709 1.00 16.31 114 THR B N 1
ATOM 2192 C CA . THR B 1 114 ? -8.502 -16.905 23.024 1.00 18.03 114 THR B CA 1
ATOM 2193 C C . THR B 1 114 ? -8.399 -15.375 23.118 1.00 17.13 114 THR B C 1
ATOM 2194 O O . THR B 1 114 ? -7.739 -14.708 22.262 1.00 14.78 114 THR B O 1
ATOM 2198 N N . VAL B 1 115 ? -9.072 -14.778 24.108 1.00 19.48 115 VAL B N 1
ATOM 2199 C CA . VAL B 1 115 ? -8.997 -13.354 24.400 1.00 19.69 115 VAL B CA 1
ATOM 2200 C C . VAL B 1 115 ? -8.158 -13.145 25.653 1.00 21.19 115 VAL B C 1
ATOM 2201 O O . VAL B 1 115 ? -8.370 -13.887 26.626 1.00 25.69 115 VAL B O 1
ATOM 2205 N N . SER B 1 116 ? -7.242 -12.166 25.621 1.00 17.60 116 SER B N 1
ATOM 2206 C CA . SER B 1 116 ? -6.402 -11.724 26.745 1.00 18.62 116 SER B CA 1
ATOM 2207 C C . SER B 1 116 ? -6.607 -10.221 26.967 1.00 18.26 116 SER B C 1
ATOM 2208 O O . SER B 1 116 ? -6.833 -9.454 26.028 1.00 15.88 116 SER B O 1
ATOM 2211 N N . PRO B 1 117 ? -6.662 -9.748 28.214 1.00 18.40 117 PRO B N 1
ATOM 2212 C CA . PRO B 1 117 ? -6.672 -10.562 29.430 1.00 18.46 117 PRO B CA 1
ATOM 2213 C C . PRO B 1 117 ? -7.999 -11.330 29.569 1.00 20.99 117 PRO B C 1
ATOM 2214 O O . PRO B 1 117 ? -8.901 -11.194 28.772 1.00 20.35 117 PRO B O 1
ATOM 2218 N N . SER B 1 118 ? -8.136 -12.133 30.637 1.00 23.27 118 SER B N 1
ATOM 2219 C CA . SER B 1 118 ? -9.358 -12.938 30.853 1.00 26.29 118 SER B CA 1
ATOM 2220 C C . SER B 1 118 ? -10.671 -12.122 30.940 1.00 22.34 118 SER B C 1
ATOM 2221 O O . SER B 1 118 ? -11.756 -12.701 30.733 1.00 28.63 118 SER B O 1
ATOM 2224 N N . THR B 1 119 ? -10.634 -10.835 31.281 1.00 23.86 119 THR B N 1
ATOM 2225 C CA . THR B 1 119 ? -11.829 -9.991 31.445 1.00 23.71 119 THR B CA 1
ATOM 2226 C C . THR B 1 119 ? -12.311 -9.354 30.120 1.00 23.95 119 THR B C 1
ATOM 2227 O O . THR B 1 119 ? -13.365 -8.705 30.090 1.00 25.81 119 THR B O 1
ATOM 2231 N N . ALA B 1 120 ? -11.477 -9.445 29.065 1.00 23.44 120 ALA B N 1
ATOM 2232 C CA . ALA B 1 120 ? -11.838 -8.972 27.725 1.00 21.30 120 ALA B CA 1
ATOM 2233 C C . ALA B 1 120 ? -12.895 -9.905 27.114 1.00 20.78 120 ALA B C 1
ATOM 2234 O O . ALA B 1 120 ? -13.009 -11.030 27.483 1.00 20.67 120 ALA B O 1
ATOM 2236 N N . THR B 1 121 ? -13.631 -9.404 26.122 1.00 20.24 121 THR B N 1
ATOM 2237 C CA . THR B 1 121 ? -14.582 -10.168 25.369 1.00 20.30 121 THR B CA 1
ATOM 2238 C C . THR B 1 121 ? -14.454 -9.806 23.894 1.00 17.97 121 THR B C 1
ATOM 2239 O O . THR B 1 121 ? -13.855 -8.819 23.554 1.00 16.53 121 THR B O 1
ATOM 2243 N N . LEU B 1 122 ? -15.082 -10.590 23.050 1.00 17.96 122 LEU B N 1
ATOM 2244 C CA . LEU B 1 122 ? -14.918 -10.381 21.621 1.00 20.63 122 LEU B CA 1
ATOM 2245 C C . LEU B 1 122 ? -15.465 -9.016 21.227 1.00 22.03 122 LEU B C 1
ATOM 2246 O O . LEU B 1 122 ? -15.054 -8.531 20.187 1.00 18.01 122 LEU B O 1
ATOM 2251 N N . THR B 1 123 ? -16.371 -8.413 22.006 1.00 25.74 123 THR B N 1
ATOM 2252 C CA . THR B 1 123 ? -16.933 -7.065 21.727 1.00 28.91 123 THR B CA 1
ATOM 2253 C C . THR B 1 123 ? -15.804 -6.022 21.609 1.00 25.60 123 THR B C 1
ATOM 2254 O O . THR B 1 123 ? -15.939 -5.001 20.906 1.00 23.68 123 THR B O 1
ATOM 2258 N N . ASP B 1 124 ? -14.699 -6.254 22.316 1.00 20.90 124 ASP B N 1
ATOM 2259 C CA . ASP B 1 124 ? -13.549 -5.395 22.278 1.00 19.16 124 ASP B CA 1
ATOM 2260 C C . ASP B 1 124 ? -12.895 -5.341 20.889 1.00 16.58 124 ASP B C 1
ATOM 2261 O O . ASP B 1 124 ? -11.979 -4.578 20.654 1.00 19.56 124 ASP B O 1
ATOM 2266 N N . PHE B 1 125 ? -13.290 -6.215 19.976 1.00 13.16 125 PHE B N 1
ATOM 2267 C CA . PHE B 1 125 ? -12.676 -6.295 18.681 1.00 12.50 125 PHE B CA 1
ATOM 2268 C C . PHE B 1 125 ? -13.586 -5.854 17.565 1.00 11.55 125 PHE B C 1
ATOM 2269 O O . PHE B 1 125 ? -13.195 -5.922 16.415 1.00 12.29 125 PHE B O 1
ATOM 2277 N N . GLU B 1 126 ? -14.758 -5.300 17.877 1.00 11.20 126 GLU B N 1
ATOM 2278 C CA . GLU B 1 126 ? -15.573 -4.755 16.819 1.00 11.85 126 GLU B CA 1
ATOM 2279 C C . GLU B 1 126 ? -14.910 -3.494 16.256 1.00 12.32 126 GLU B C 1
ATOM 2280 O O . GLU B 1 126 ? -14.552 -2.592 17.026 1.00 11.36 126 GLU B O 1
ATOM 2286 N N . PRO B 1 127 ? -14.855 -3.329 14.928 1.00 10.36 127 PRO B N 1
ATOM 2287 C CA . PRO B 1 127 ? -14.383 -2.070 14.367 1.00 11.22 127 PRO B CA 1
ATOM 2288 C C . PRO B 1 127 ? -15.412 -0.959 14.573 1.00 10.11 127 PRO B C 1
ATOM 2289 O O . PRO B 1 127 ? -16.629 -1.219 14.524 1.00 11.21 127 PRO B O 1
ATOM 2293 N N . MET B 1 128 ? -14.952 0.280 14.720 1.00 9.92 128 MET B N 1
ATOM 2294 C CA . MET B 1 128 ? -15.817 1.431 14.678 1.00 10.96 128 MET B CA 1
ATOM 2295 C C . MET B 1 128 ? -16.458 1.510 13.297 1.00 10.28 128 MET B C 1
ATOM 2296 O O . MET B 1 128 ? -15.863 1.109 12.270 1.00 10.60 128 MET B O 1
ATOM 2301 N N . ALA B 1 129 ? -17.707 2.009 13.240 1.00 11.20 129 ALA B N 1
ATOM 2302 C CA . ALA B 1 129 ? -18.443 2.124 11.970 1.00 11.18 129 ALA B CA 1
ATOM 2303 C C . ALA B 1 129 ? -17.612 2.893 10.944 1.00 10.34 129 ALA B C 1
ATOM 2304 O O . ALA B 1 129 ? -16.956 3.887 11.242 1.00 10.75 129 ALA B O 1
ATOM 2306 N N . ASN B 1 130 ? -17.714 2.451 9.701 1.00 9.73 130 ASN B N 1
ATOM 2307 C CA . ASN B 1 130 ? -17.088 3.139 8.569 1.00 10.36 130 ASN B CA 1
ATOM 2308 C C . ASN B 1 130 ? -17.817 4.431 8.274 1.00 11.15 130 ASN B C 1
ATOM 2309 O O . ASN B 1 130 ? -18.959 4.382 7.935 1.00 14.53 130 ASN B O 1
ATOM 2314 N N . ARG B 1 131 ? -17.148 5.550 8.442 1.00 10.78 131 ARG B N 1
ATOM 2315 C CA . ARG B 1 131 ? -17.778 6.879 8.285 1.00 11.53 131 ARG B CA 1
ATOM 2316 C C . ARG B 1 131 ? -17.984 7.238 6.814 1.00 13.27 131 ARG B C 1
ATOM 2317 O O . ARG B 1 131 ? -18.579 8.301 6.537 1.00 14.47 131 ARG B O 1
ATOM 2325 N N . SER B 1 132 ? -17.515 6.413 5.885 1.00 12.59 132 SER B N 1
ATOM 2326 C CA . SER B 1 132 ? -17.700 6.633 4.460 1.00 12.93 132 SER B CA 1
ATOM 2327 C C . SER B 1 132 ? -18.923 5.906 3.913 1.00 13.89 132 SER B C 1
ATOM 2328 O O . SER B 1 132 ? -19.338 6.299 2.833 1.00 16.11 132 SER B O 1
ATOM 2331 N N . VAL B 1 133 ? -19.458 4.930 4.631 1.00 16.34 133 VAL B N 1
ATOM 2332 C CA . VAL B 1 133 ? -20.556 4.046 4.193 1.00 19.02 133 VAL B CA 1
ATOM 2333 C C . VAL B 1 133 ? -21.819 4.265 5.051 1.00 22.89 133 VAL B C 1
ATOM 2334 O O . VAL B 1 133 ? -21.776 4.331 6.287 1.00 26.66 133 VAL B O 1
ATOM 2338 N N . THR B 1 134 ? -22.993 4.266 4.419 1.00 30.54 134 THR B N 1
ATOM 2339 C CA . THR B 1 134 ? -24.228 4.321 5.224 1.00 33.11 134 THR B CA 1
ATOM 2340 C C . THR B 1 134 ? -25.095 3.086 4.967 1.00 27.11 134 THR B C 1
ATOM 2341 O O . THR B 1 134 ? -25.437 2.428 5.935 1.00 29.65 134 THR B O 1
ATOM 2345 N N . SER B 1 135 ? -25.399 2.723 3.701 1.00 27.00 135 SER B N 1
ATOM 2346 C CA . SER B 1 135 ? -26.343 1.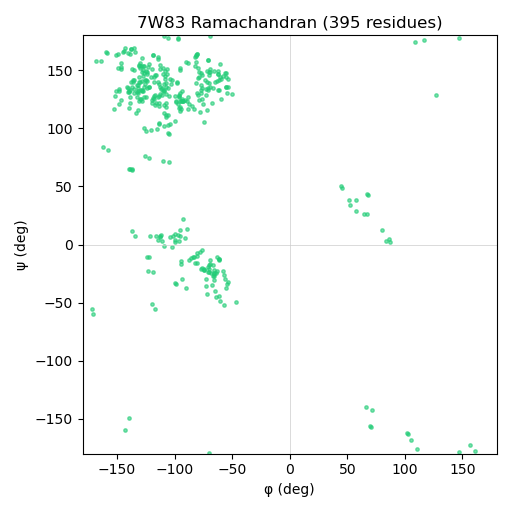559 3.521 1.00 21.86 135 SER B CA 1
ATOM 2347 C C . SER B 1 135 ? -25.598 0.243 3.778 1.00 18.25 135 SER B C 1
ATOM 2348 O O . SER B 1 135 ? -24.494 0.039 3.316 1.00 17.21 135 SER B O 1
ATOM 2351 N N . PRO B 1 136 ? -26.165 -0.640 4.608 1.00 16.71 136 PRO B N 1
ATOM 2352 C CA . PRO B 1 136 ? -25.481 -1.860 4.988 1.00 17.12 136 PRO B CA 1
ATOM 2353 C C . PRO B 1 136 ? -25.639 -2.936 3.912 1.00 15.96 136 PRO B C 1
ATOM 2354 O O . PRO B 1 136 ? -26.663 -2.911 3.194 1.00 18.57 136 PRO B O 1
ATOM 2358 N N . TRP B 1 137 ? -24.787 -3.951 3.960 1.00 14.32 137 TRP B N 1
ATOM 2359 C CA . TRP B 1 137 ? -25.030 -5.232 3.322 1.00 14.75 137 TRP B CA 1
ATOM 2360 C C . TRP B 1 137 ? -26.034 -6.042 4.130 1.00 16.35 137 TRP B C 1
ATOM 2361 O O . TRP B 1 137 ? -25.869 -6.238 5.283 1.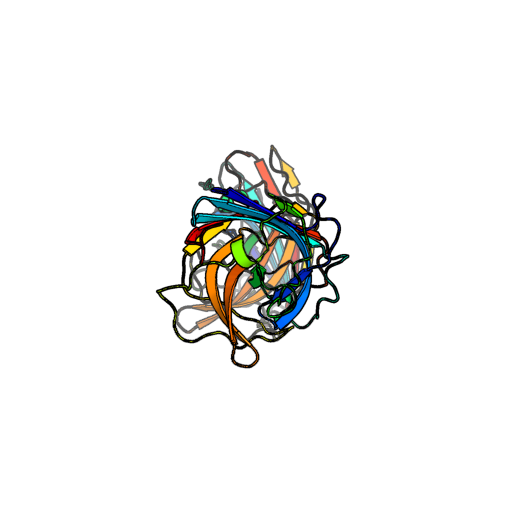00 16.21 137 TRP B O 1
ATOM 2372 N N . THR B 1 138 ? -27.010 -6.650 3.434 1.00 17.60 138 THR B N 1
ATOM 2373 C CA . THR B 1 138 ? -27.911 -7.685 4.052 1.00 19.42 138 THR B CA 1
ATOM 2374 C C . THR B 1 138 ? -27.166 -9.019 4.153 1.00 18.83 138 THR B C 1
ATOM 2375 O O . THR B 1 138 ? -26.923 -9.631 3.097 1.00 19.30 138 THR B O 1
ATOM 2379 N N . TYR B 1 139 ? -26.896 -9.492 5.370 1.00 17.61 139 TYR B N 1
ATOM 2380 C CA . TYR B 1 139 ? -26.193 -10.759 5.687 1.00 20.62 139 TYR B CA 1
ATOM 2381 C C . TYR B 1 139 ? -26.987 -11.926 5.083 1.00 22.76 139 TYR B C 1
ATOM 2382 O O . TYR B 1 139 ? -28.186 -12.018 5.383 1.00 21.67 139 TYR B O 1
ATOM 2391 N N . SER B 1 140 ? -26.316 -12.750 4.260 1.00 25.58 140 SER B N 1
ATOM 2392 C CA . SER B 1 140 ? -26.583 -14.184 3.935 1.00 28.74 140 SER B CA 1
ATOM 2393 C C . SER B 1 140 ? -25.435 -15.039 4.501 1.00 25.25 140 SER B C 1
ATOM 2394 O O . SER B 1 140 ? -24.255 -14.594 4.492 1.00 28.15 140 SER B O 1
ATOM 2397 N N . ALA B 1 141 ? -25.714 -16.317 4.790 1.00 28.69 141 ALA B N 1
ATOM 2398 C CA . ALA B 1 141 ? -24.683 -17.296 5.128 1.00 29.63 141 ALA B CA 1
ATOM 2399 C C . ALA B 1 141 ? -23.832 -17.657 3.900 1.00 25.19 141 ALA B C 1
ATOM 2400 O O . ALA B 1 141 ? -22.693 -18.096 4.047 1.00 26.33 141 ALA B O 1
ATOM 2402 N N . ASN B 1 142 ? -24.342 -17.422 2.688 1.00 19.63 142 ASN B N 1
ATOM 2403 C CA . ASN B 1 142 ? -23.676 -17.869 1.495 1.00 21.56 142 ASN B CA 1
ATOM 2404 C C . ASN B 1 142 ? -23.640 -16.766 0.428 1.00 16.95 142 ASN B C 1
ATOM 2405 O O . ASN B 1 142 ? -23.272 -17.003 -0.687 1.00 18.34 142 ASN B O 1
ATOM 2410 N N . GLY B 1 143 ? -24.064 -15.560 0.763 1.00 14.72 143 GLY B N 1
ATOM 2411 C CA . GLY B 1 143 ? -24.086 -14.507 -0.198 1.00 13.61 143 GLY B CA 1
ATOM 2412 C C . GLY B 1 143 ? -22.708 -13.927 -0.479 1.00 12.92 143 GLY B C 1
ATOM 2413 O O . GLY B 1 143 ? -21.884 -13.794 0.421 1.00 13.55 143 GLY B O 1
ATOM 2414 N N . TYR B 1 144 ? -22.527 -13.520 -1.733 1.00 12.94 144 TYR B N 1
ATOM 2415 C CA . TYR B 1 144 ? -21.291 -12.841 -2.176 1.00 12.37 144 TYR B CA 1
ATOM 2416 C C . TYR B 1 144 ? -21.456 -11.325 -2.106 1.00 12.98 144 TYR B C 1
ATOM 2417 O O . TYR B 1 144 ? -22.336 -10.740 -2.710 1.00 15.10 144 TYR B O 1
ATOM 2426 N N . TYR B 1 145 ? -20.546 -10.679 -1.350 1.00 11.57 145 TYR B N 1
ATOM 2427 C CA . TYR B 1 145 ? -20.486 -9.215 -1.247 1.00 11.79 145 TYR B CA 1
ATOM 2428 C C . TYR B 1 145 ? -19.146 -8.739 -1.811 1.00 11.23 145 TYR B C 1
ATOM 2429 O O . TYR B 1 145 ? -18.116 -9.341 -1.473 1.00 11.36 145 TYR B O 1
ATOM 2438 N N . GLU B 1 146 ? -19.157 -7.782 -2.726 1.00 11.24 146 GLU B N 1
ATOM 2439 C CA . GLU B 1 146 ? -17.974 -7.311 -3.388 1.00 11.17 146 GLU B CA 1
ATOM 2440 C C . GLU B 1 146 ? -17.782 -5.822 -3.126 1.00 11.97 146 GLU B C 1
ATOM 2441 O O . GLU B 1 146 ? -18.436 -4.986 -3.762 1.00 13.70 146 GLU B O 1
ATOM 2447 N N . PRO B 1 147 ? -16.933 -5.429 -2.163 1.00 11.54 147 PRO B N 1
ATOM 2448 C CA . PRO B 1 147 ? -16.708 -4.011 -1.944 1.00 12.76 147 PRO B CA 1
ATOM 2449 C C . PRO B 1 147 ? -15.918 -3.387 -3.089 1.00 12.17 147 PRO B C 1
ATOM 2450 O O . PRO B 1 147 ? -14.979 -4.021 -3.563 1.00 12.75 147 PRO B O 1
ATOM 2454 N N . SER B 1 148 ? -16.303 -2.189 -3.506 1.00 13.45 148 SER B N 1
ATOM 2455 C CA . SER B 1 148 ? -15.622 -1.469 -4.565 1.00 12.80 148 SER B CA 1
ATOM 2456 C C . SER B 1 148 ? -15.008 -0.172 -4.052 1.00 11.96 148 SER B C 1
ATOM 2457 O O . SER B 1 148 ? -14.522 0.603 -4.835 1.00 13.29 148 SER B O 1
ATOM 2460 N N . ILE B 1 149 ? -15.060 0.008 -2.753 1.00 10.87 149 ILE B N 1
ATOM 2461 C CA . ILE B 1 149 ? -14.625 1.258 -2.050 1.00 10.52 149 ILE B CA 1
ATOM 2462 C C . ILE B 1 149 ? -13.619 0.830 -0.961 1.00 10.76 149 ILE B C 1
ATOM 2463 O O . ILE B 1 149 ? -13.660 -0.330 -0.491 1.00 10.74 149 ILE B O 1
ATOM 2468 N N . GLY B 1 150 ? -12.730 1.765 -0.624 1.00 10.08 150 GLY B N 1
ATOM 2469 C CA . GLY B 1 150 ? -11.752 1.621 0.466 1.00 9.70 150 GLY B CA 1
ATOM 2470 C C . GLY B 1 150 ? -10.340 1.376 -0.023 1.00 8.80 150 GLY B C 1
ATOM 2471 O O . GLY B 1 150 ? -10.015 1.517 -1.205 1.00 8.72 150 GLY B O 1
ATOM 2472 N N . GLU B 1 151 ? -9.507 1.010 0.936 1.00 8.92 151 GLU B N 1
ATOM 2473 C CA . GLU B 1 151 ? -8.112 0.855 0.741 1.00 9.60 151 GLU B CA 1
ATOM 2474 C C . GLU B 1 151 ? -7.802 -0.339 -0.136 1.00 9.05 151 GLU B C 1
ATOM 2475 O O . GLU B 1 151 ? -8.468 -1.379 -0.018 1.00 9.36 151 GLU B O 1
ATOM 2481 N N . PHE B 1 152 ? -6.682 -0.257 -0.866 1.00 8.89 152 PHE B N 1
ATOM 2482 C CA . PHE B 1 152 ? -6.253 -1.363 -1.721 1.00 9.53 152 PHE B CA 1
ATOM 2483 C C . PHE B 1 152 ? -4.809 -1.699 -1.433 1.00 9.83 152 PHE B C 1
ATOM 2484 O O . PHE B 1 152 ? -3.908 -0.839 -1.621 1.00 12.23 152 PHE B O 1
ATOM 2492 N N . GLN B 1 153 ? -4.538 -2.943 -1.121 1.00 8.63 153 GLN B N 1
ATOM 2493 C CA . GLN B 1 153 ? -3.195 -3.472 -0.834 1.00 9.14 153 GLN B CA 1
ATOM 2494 C C . GLN B 1 153 ? -2.865 -4.473 -1.936 1.00 9.72 153 GLN B C 1
ATOM 2495 O O . GLN B 1 153 ? -3.747 -5.011 -2.584 1.00 10.36 153 GLN B O 1
ATOM 2501 N N . VAL B 1 154 ? -1.584 -4.784 -2.107 1.00 10.42 154 VAL B N 1
ATOM 2502 C CA . VAL B 1 154 ? -1.127 -5.803 -3.081 1.00 11.25 154 VAL B CA 1
ATOM 2503 C C . VAL B 1 154 ? -0.153 -6.763 -2.413 1.00 10.00 154 VAL B C 1
ATOM 2504 O O . VAL B 1 154 ? 0.751 -6.333 -1.753 1.00 9.84 154 VAL B O 1
ATOM 2508 N N . PHE B 1 155 ? -0.434 -8.056 -2.608 1.00 10.04 155 PHE B N 1
ATOM 2509 C CA . PHE B 1 155 ? 0.396 -9.151 -2.144 1.00 9.78 155 PHE B CA 1
ATOM 2510 C C . PHE B 1 155 ? 0.781 -10.064 -3.307 1.00 10.51 155 PHE B C 1
ATOM 2511 O O . PHE B 1 155 ? -0.023 -10.334 -4.210 1.00 12.47 155 PHE B O 1
ATOM 2519 N N . SER B 1 156 ? 1.952 -10.663 -3.195 1.00 8.97 156 SER B N 1
ATOM 2520 C CA . SER B 1 156 ? 2.252 -11.855 -3.955 1.00 9.35 156 SER B CA 1
ATOM 2521 C C . SER B 1 156 ? 2.046 -13.091 -3.079 1.00 9.90 156 SER B C 1
ATOM 2522 O O . SER B 1 156 ? 2.590 -13.161 -1.983 1.00 9.81 156 SER B O 1
ATOM 2525 N N . PRO B 1 157 ? 1.186 -14.031 -3.487 1.00 10.03 157 PRO B N 1
ATOM 2526 C CA . PRO B 1 157 ? 0.864 -15.186 -2.663 1.00 9.60 157 PRO B CA 1
ATOM 2527 C C . PRO B 1 157 ? 1.938 -16.279 -2.749 1.00 9.59 157 PRO B C 1
ATOM 2528 O O . PRO B 1 157 ? 2.767 -16.296 -3.665 1.00 11.07 157 PRO B O 1
ATOM 2532 N N . VAL B 1 158 ? 1.889 -17.194 -1.812 1.00 9.49 158 VAL B N 1
ATOM 2533 C CA . VAL B 1 158 ? 2.678 -18.432 -1.861 1.00 9.91 158 VAL B CA 1
ATOM 2534 C C . VAL B 1 158 ? 1.787 -19.509 -2.448 1.00 10.29 158 VAL B C 1
ATOM 2535 O O . VAL B 1 158 ? 0.746 -19.828 -1.878 1.00 10.81 158 VAL B O 1
ATOM 2539 N N . VAL B 1 159 ? 2.145 -20.013 -3.623 1.00 10.76 159 VAL B N 1
ATOM 2540 C CA . VAL B 1 159 ? 1.321 -20.959 -4.345 1.00 10.93 159 VAL B CA 1
ATOM 2541 C C . VAL B 1 159 ? 2.084 -22.257 -4.607 1.00 11.89 159 VAL B C 1
ATOM 2542 O O . VAL B 1 159 ? 3.329 -22.293 -4.686 1.00 12.37 159 VAL B O 1
ATOM 2546 N N . THR B 1 160 ? 1.305 -23.320 -4.785 1.00 12.42 160 THR B N 1
ATOM 2547 C CA . THR B 1 160 ? 1.886 -24.642 -5.127 1.00 12.90 160 THR B CA 1
ATOM 2548 C C . THR B 1 160 ? 1.069 -25.256 -6.249 1.00 13.50 160 THR B C 1
ATOM 2549 O O . THR B 1 160 ? -0.077 -24.911 -6.488 1.00 13.76 160 THR B O 1
ATOM 2553 N N . GLY B 1 161 ? 1.645 -26.301 -6.857 1.00 13.90 161 GLY B N 1
ATOM 2554 C CA . GLY B 1 161 ? 0.959 -27.064 -7.842 1.00 13.21 161 GLY B CA 1
ATOM 2555 C C . GLY B 1 161 ? 0.682 -26.275 -9.094 1.00 14.03 161 GLY B C 1
ATOM 2556 O O . GLY B 1 161 ? 1.490 -25.462 -9.548 1.00 15.99 161 GLY B O 1
ATOM 2557 N N . ALA B 1 162 ? -0.513 -26.497 -9.632 1.00 13.05 162 ALA B N 1
ATOM 2558 C CA . ALA B 1 162 ? -0.922 -25.847 -10.859 1.00 13.26 162 ALA B CA 1
ATOM 2559 C C . ALA B 1 162 ? -1.640 -24.520 -10.607 1.00 14.18 162 ALA B C 1
ATOM 2560 O O . ALA B 1 162 ? -2.146 -23.837 -11.514 1.00 19.56 162 ALA B O 1
ATOM 2562 N N . TRP B 1 163 ? -1.692 -24.083 -9.353 1.00 12.27 163 TRP B N 1
ATOM 2563 C CA . TRP B 1 163 ? -2.339 -22.788 -9.061 1.00 11.41 163 TRP B CA 1
ATOM 2564 C C . TRP B 1 163 ? -1.411 -21.621 -9.405 1.00 12.02 163 TRP B C 1
ATOM 2565 O O . TRP B 1 163 ? -0.311 -21.521 -8.891 1.00 13.47 163 TRP B O 1
ATOM 2576 N N . ASN B 1 164 ? -1.900 -20.726 -10.254 1.00 11.72 164 ASN B N 1
ATOM 2577 C CA . ASN B 1 164 ? -1.179 -19.578 -10.734 1.00 12.99 164 ASN B CA 1
ATOM 2578 C C . ASN B 1 164 ? -2.071 -18.338 -10.743 1.00 11.91 164 ASN B C 1
ATOM 2579 O O . ASN B 1 164 ? -2.298 -17.745 -11.779 1.00 13.00 164 ASN B O 1
ATOM 2584 N N . PRO B 1 165 ? -2.533 -17.873 -9.551 1.00 12.05 165 PRO B N 1
ATOM 2585 C CA . PRO B 1 165 ? -3.359 -16.689 -9.475 1.00 11.79 165 PRO B CA 1
ATOM 2586 C C . PRO B 1 165 ? -2.625 -15.386 -9.780 1.00 10.80 165 PRO B C 1
ATOM 2587 O O . PRO B 1 165 ? -3.259 -14.387 -10.010 1.00 10.82 165 PRO B O 1
ATOM 2591 N N . GLY B 1 166 ? -1.301 -15.412 -9.718 1.00 11.19 166 GLY B N 1
ATOM 2592 C CA . GLY B 1 166 ? -0.523 -14.174 -9.807 1.00 11.60 166 GLY B CA 1
ATOM 2593 C C . GLY B 1 166 ? -0.725 -13.342 -8.546 1.00 12.24 166 GLY B C 1
ATOM 2594 O O . GLY B 1 166 ? -1.115 -13.865 -7.495 1.00 13.00 166 GLY B O 1
ATOM 2595 N N . ASN B 1 167 ? -0.516 -12.054 -8.665 1.00 11.10 167 ASN B N 1
ATOM 2596 C CA . ASN B 1 167 ? -0.655 -11.132 -7.540 1.00 11.89 167 ASN B CA 1
ATOM 2597 C C . ASN B 1 167 ? -2.087 -11.136 -7.043 1.00 12.18 167 ASN B C 1
ATOM 2598 O O . ASN B 1 167 ? -3.040 -11.258 -7.825 1.00 12.39 167 ASN B O 1
ATOM 2603 N N . ILE B 1 168 ? -2.229 -10.949 -5.734 1.00 12.02 168 ILE B N 1
ATOM 2604 C CA . ILE B 1 168 ? -3.508 -10.827 -5.092 1.00 11.22 168 ILE B CA 1
ATOM 2605 C C . ILE B 1 168 ? -3.687 -9.378 -4.643 1.00 11.82 168 ILE B C 1
ATOM 2606 O O . ILE B 1 168 ? -2.969 -8.928 -3.714 1.00 12.22 168 ILE B O 1
ATOM 2611 N N . GLY B 1 169 ? -4.634 -8.690 -5.254 1.00 10.26 169 GLY B N 1
ATOM 2612 C CA . GLY B 1 169 ? -5.077 -7.385 -4.822 1.00 9.38 169 GLY B CA 1
ATOM 2613 C C . GLY B 1 169 ? -6.009 -7.573 -3.662 1.00 9.36 169 GLY B C 1
ATOM 2614 O O . GLY B 1 169 ? -6.770 -8.592 -3.595 1.00 10.23 169 GLY B O 1
ATOM 2615 N N . ILE B 1 170 ? -5.979 -6.661 -2.672 1.00 9.49 170 ILE B N 1
ATOM 2616 C CA . ILE B 1 170 ? -6.868 -6.819 -1.511 1.00 9.51 170 ILE B CA 1
ATOM 2617 C C . ILE B 1 170 ? -7.561 -5.493 -1.244 1.00 8.80 170 ILE B C 1
ATOM 2618 O O . ILE B 1 170 ? -6.877 -4.501 -0.906 1.00 10.10 170 ILE B O 1
ATOM 2623 N N . ARG B 1 171 ? -8.867 -5.460 -1.388 1.00 8.66 171 ARG B N 1
ATOM 2624 C CA . ARG B 1 171 ? -9.714 -4.368 -0.934 1.00 8.37 171 ARG B CA 1
ATOM 2625 C C . ARG B 1 171 ? -10.110 -4.685 0.489 1.00 9.04 171 ARG B C 1
ATOM 2626 O O . ARG B 1 171 ? -10.724 -5.764 0.701 1.00 9.94 171 ARG B O 1
ATOM 2634 N N . VAL B 1 172 ? -9.830 -3.784 1.427 1.00 8.57 172 VAL B N 1
ATOM 2635 C CA . VAL B 1 172 ? -10.152 -4.092 2.834 1.00 9.64 172 VAL B CA 1
ATOM 2636 C C . VAL B 1 172 ? -10.736 -2.871 3.527 1.00 9.10 172 VAL B C 1
ATOM 2637 O O . VAL B 1 172 ? -10.227 -1.755 3.340 1.00 8.65 172 VAL B O 1
ATOM 2641 N N . LEU B 1 173 ? -11.832 -3.067 4.237 1.00 8.46 173 LEU B N 1
ATOM 2642 C CA . LEU B 1 173 ? -12.503 -1.962 4.918 1.00 8.18 173 LEU B CA 1
ATOM 2643 C C . LEU B 1 173 ? -13.462 -2.503 5.950 1.00 8.68 173 LEU B C 1
ATOM 2644 O O . LEU B 1 173 ? -13.965 -3.624 5.797 1.00 9.48 173 LEU B O 1
ATOM 2649 N N . PRO B 1 174 ? -13.824 -1.700 6.958 1.00 8.27 174 PRO B N 1
ATOM 2650 C CA . PRO B 1 174 ? -14.994 -2.013 7.795 1.00 8.63 174 PRO B CA 1
ATOM 2651 C C . PRO B 1 174 ? -16.295 -1.768 7.011 1.00 8.79 174 PRO B C 1
ATOM 2652 O O . PRO B 1 174 ? -16.415 -0.785 6.266 1.00 8.94 174 PRO B O 1
ATOM 2656 N N . VAL B 1 175 ? -17.229 -2.716 7.080 1.00 9.16 175 VAL B N 1
ATOM 2657 C CA . VAL B 1 175 ? -18.473 -2.662 6.312 1.00 9.85 175 VAL B CA 1
ATOM 2658 C C . VAL B 1 175 ? -19.651 -2.846 7.266 1.00 10.43 175 VAL B C 1
ATOM 2659 O O . VAL B 1 175 ? -19.673 -3.766 8.064 1.00 9.69 175 VAL B O 1
ATOM 2663 N N . PRO B 1 176 ? -20.681 -1.984 7.158 1.00 10.12 176 PRO B N 1
ATOM 2664 C CA . PRO B 1 176 ? -21.880 -2.177 7.970 1.00 11.56 176 PRO B CA 1
ATOM 2665 C C . PRO B 1 176 ? -22.716 -3.307 7.360 1.00 11.06 176 PRO B C 1
ATOM 2666 O O . PRO B 1 176 ? -22.895 -3.352 6.164 1.00 11.93 176 PRO B O 1
ATOM 2670 N N . VAL B 1 177 ? -23.228 -4.177 8.244 1.00 13.60 177 VAL B N 1
ATOM 2671 C CA . VAL B 1 177 ? -23.952 -5.400 7.857 1.00 13.44 177 VAL B CA 1
ATOM 2672 C C . VAL B 1 177 ? -25.236 -5.405 8.695 1.00 16.12 177 VAL B C 1
ATOM 2673 O O . VAL B 1 177 ? -25.190 -5.195 9.874 1.00 16.69 177 VAL B O 1
ATOM 2677 N N . SER B 1 178 ? -26.357 -5.695 8.046 1.00 15.77 178 SER B N 1
ATOM 2678 C CA . SER B 1 178 ? -27.653 -5.785 8.717 1.00 17.96 178 SER B CA 1
ATOM 2679 C C . SER B 1 178 ? -28.087 -7.247 8.797 1.00 16.81 178 SER B C 1
ATOM 2680 O O . SER B 1 178 ? -27.954 -8.035 7.849 1.00 18.41 178 SER B O 1
ATOM 2683 N N . ALA B 1 179 ? -28.569 -7.622 9.972 1.00 16.52 179 ALA B N 1
ATOM 2684 C CA . ALA B 1 179 ? -29.135 -8.947 10.203 1.00 16.28 179 ALA B CA 1
ATOM 2685 C C . ALA B 1 179 ? -30.236 -8.837 11.262 1.00 16.12 179 ALA B C 1
ATOM 2686 O O . ALA B 1 179 ? -29.947 -8.357 12.372 1.00 15.89 179 ALA B O 1
ATOM 2688 N N . SER B 1 180 ? -31.471 -9.225 10.899 1.00 17.86 180 SER B N 1
ATOM 2689 C CA . SER B 1 180 ? -32.616 -9.235 11.840 1.00 18.23 180 SER B CA 1
ATOM 2690 C C . SER B 1 180 ? -32.792 -7.905 12.562 1.00 16.77 180 SER B C 1
ATOM 2691 O O . SER B 1 180 ? -33.153 -7.879 13.772 1.00 17.94 180 SER B O 1
ATOM 2694 N N . GLY B 1 181 ? -32.570 -6.801 11.860 1.00 16.93 181 GLY B N 1
ATOM 2695 C CA . GLY B 1 181 ? -32.821 -5.493 12.461 1.00 16.96 181 GLY B CA 1
ATOM 2696 C C . GLY B 1 181 ? -31.680 -4.973 13.320 1.00 18.85 181 GLY B C 1
ATOM 2697 O O . GLY B 1 181 ? -31.777 -3.843 13.824 1.00 22.99 181 GLY B O 1
ATOM 2698 N N . GLU B 1 182 ? -30.557 -5.702 13.389 1.00 16.00 182 GLU B N 1
ATOM 2699 C CA . GLU B 1 182 ? -29.374 -5.226 14.094 1.00 16.88 182 GLU B CA 1
ATOM 2700 C C . GLU B 1 182 ? -28.318 -4.880 13.055 1.00 16.63 182 GLU B C 1
ATOM 2701 O O . GLU B 1 182 ? -28.293 -5.448 11.964 1.00 17.00 182 GLU B O 1
ATOM 2707 N N . ARG B 1 183 ? -27.489 -3.912 13.392 1.00 17.27 183 ARG B N 1
ATOM 2708 C CA . ARG B 1 183 ? -26.364 -3.557 12.568 1.00 17.36 183 ARG B CA 1
ATOM 2709 C C . ARG B 1 183 ? -25.062 -3.984 13.261 1.00 16.28 183 ARG B C 1
ATOM 2710 O O . ARG B 1 183 ? -24.884 -3.842 14.467 1.00 17.56 183 ARG B O 1
ATOM 2718 N N . TYR B 1 184 ? -24.149 -4.528 12.464 1.00 14.96 184 TYR B N 1
ATOM 2719 C CA . TYR B 1 184 ? -22.858 -4.939 12.896 1.00 15.47 184 TYR B CA 1
ATOM 2720 C C . TYR B 1 184 ? -21.821 -4.367 11.929 1.00 13.82 184 TYR B C 1
ATOM 2721 O O . TYR B 1 184 ? -22.046 -4.434 10.739 1.00 19.31 184 TYR B O 1
ATOM 2730 N N . THR B 1 185 ? -20.683 -3.896 12.416 1.00 10.98 185 THR B N 1
ATOM 2731 C CA . THR B 1 185 ? -19.580 -3.574 11.493 1.00 10.49 185 THR B CA 1
ATOM 2732 C C . THR B 1 185 ? -18.606 -4.750 11.521 1.00 9.01 185 THR B C 1
ATOM 2733 O O . THR B 1 185 ? -18.162 -5.149 12.605 1.00 10.47 185 THR B O 1
ATOM 2737 N N . LEU B 1 186 ? -18.304 -5.238 10.328 1.00 9.49 186 LEU B N 1
ATOM 2738 C CA . LEU B 1 186 ? -17.355 -6.330 10.140 1.00 9.87 186 LEU B CA 1
ATOM 2739 C C . LEU B 1 186 ? -16.190 -5.858 9.302 1.00 9.55 186 LEU B C 1
ATOM 2740 O O . LEU B 1 186 ? -16.291 -4.784 8.693 1.00 11.90 186 LEU B O 1
ATOM 2745 N N . LEU B 1 187 ? -15.093 -6.574 9.310 1.00 8.96 187 LEU B N 1
ATOM 2746 C CA . LEU B 1 187 ? -13.958 -6.277 8.405 1.00 9.28 187 LEU B CA 1
ATOM 2747 C C . LEU B 1 187 ? -14.111 -7.155 7.185 1.00 9.09 187 LEU B C 1
ATOM 2748 O O . LEU B 1 187 ? -14.240 -8.397 7.272 1.00 10.58 187 LEU B O 1
ATOM 2753 N N . CYS B 1 188 ? -14.149 -6.530 6.043 1.00 9.13 188 CYS B N 1
ATOM 2754 C CA . CYS B 1 188 ? -14.355 -7.207 4.775 1.00 9.16 188 CYS B CA 1
ATOM 2755 C C . CYS B 1 188 ? -13.099 -7.178 3.934 1.00 8.95 188 CYS B C 1
ATOM 2756 O O . CYS B 1 188 ? -12.482 -6.091 3.771 1.00 9.78 188 CYS B O 1
ATOM 2759 N N . TYR B 1 189 ? -12.664 -8.340 3.441 1.00 8.69 189 TYR B N 1
ATOM 2760 C CA . TYR B 1 189 ? -11.512 -8.469 2.573 1.00 8.92 189 TYR B CA 1
ATOM 2761 C C . TYR B 1 189 ? -11.975 -9.030 1.247 1.00 8.96 189 TYR B C 1
ATOM 2762 O O . TYR B 1 189 ? -12.549 -10.123 1.203 1.00 10.15 189 TYR B O 1
ATOM 2771 N N . SER B 1 190 ? -11.665 -8.353 0.168 1.00 9.56 190 SER B N 1
ATOM 2772 C CA . SER B 1 190 ? -11.870 -8.839 -1.187 1.00 10.07 190 SER B CA 1
ATOM 2773 C C . SER B 1 190 ? -10.523 -9.183 -1.767 1.00 10.07 190 SER B C 1
ATOM 2774 O O . SER B 1 190 ? -9.706 -8.287 -1.968 1.00 10.11 190 SER B O 1
ATOM 2777 N N . LEU B 1 191 ? -10.273 -10.465 -1.953 1.00 10.06 191 LEU B N 1
ATOM 2778 C CA . LEU B 1 191 ? -9.037 -10.981 -2.511 1.00 9.89 191 LEU B CA 1
ATOM 2779 C C . LEU B 1 191 ? -9.207 -11.166 -4.007 1.00 9.66 191 LEU B C 1
ATOM 2780 O O . LEU B 1 191 ? -10.165 -11.840 -4.413 1.00 10.23 191 LEU B O 1
ATOM 2785 N N . GLN B 1 192 ? -8.319 -10.558 -4.775 1.00 9.03 192 GLN B N 1
ATOM 2786 C CA . GLN B 1 192 ? -8.510 -10.339 -6.199 1.00 9.85 192 GLN B CA 1
ATOM 2787 C C . GLN B 1 192 ? -7.347 -10.912 -6.977 1.00 9.49 192 GLN B C 1
ATOM 2788 O O . GLN B 1 192 ? -6.303 -10.303 -7.081 1.00 9.88 192 GLN B O 1
ATOM 2794 N N . CYS B 1 193 ? -7.536 -12.130 -7.510 1.00 10.11 193 CYS B N 1
ATOM 2795 C CA . CYS B 1 193 ? -6.443 -12.783 -8.251 1.00 9.77 193 CYS B CA 1
ATOM 2796 C C . CYS B 1 193 ? -6.234 -12.036 -9.574 1.00 10.53 193 CYS B C 1
ATOM 2797 O O . CYS B 1 193 ? -7.199 -11.614 -10.210 1.00 11.65 193 CYS B O 1
ATOM 2800 N N . THR B 1 194 ? -4.985 -11.974 -10.022 1.00 11.47 194 THR B N 1
ATOM 2801 C CA . THR B 1 194 ? -4.652 -11.400 -11.299 1.00 12.08 194 THR B CA 1
ATOM 2802 C C . THR B 1 194 ? -5.114 -12.352 -12.416 1.00 12.94 194 THR B C 1
ATOM 2803 O O . THR B 1 194 ? -5.656 -11.901 -13.424 1.00 13.16 194 THR B O 1
ATOM 2807 N N . ASN B 1 195 ? -5.014 -13.661 -12.183 1.00 11.23 195 ASN B N 1
ATOM 2808 C CA . ASN B 1 195 ? -5.317 -14.632 -13.227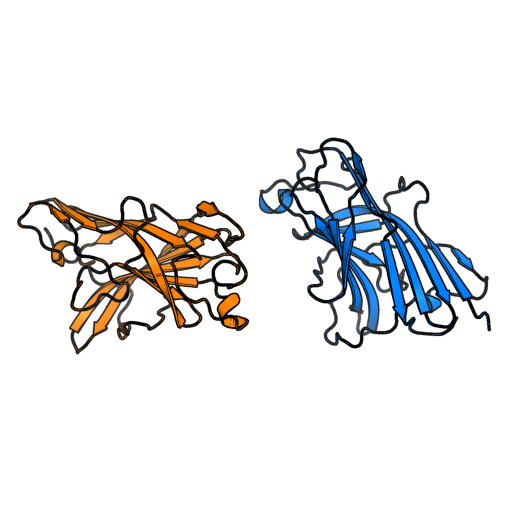 1.00 12.83 195 ASN B CA 1
ATOM 2809 C C . ASN B 1 195 ? -6.386 -15.599 -12.740 1.00 13.35 195 ASN B C 1
ATOM 2810 O O . ASN B 1 195 ? -6.404 -15.962 -11.540 1.00 13.46 195 ASN B O 1
ATOM 2815 N N . ALA B 1 196 ? -7.269 -16.077 -13.642 1.00 14.27 196 ALA B N 1
ATOM 2816 C CA . ALA B 1 196 ? -8.124 -17.185 -13.358 1.00 14.48 196 ALA B CA 1
ATOM 2817 C C . ALA B 1 196 ? -7.244 -18.421 -13.211 1.00 14.13 196 ALA B C 1
ATOM 2818 O O . ALA B 1 196 ? -6.320 -18.626 -14.054 1.00 14.90 196 ALA B O 1
ATOM 2820 N N . SER B 1 197 ? -7.489 -19.224 -12.178 1.00 12.01 197 SER B N 1
ATOM 2821 C CA . SER B 1 197 ? -6.703 -20.426 -11.968 1.00 13.42 197 SER B CA 1
ATOM 2822 C C . SER B 1 197 ? -7.271 -21.302 -10.847 1.00 12.95 197 SER B C 1
ATOM 2823 O O . SER B 1 197 ? -7.503 -22.510 -10.990 1.00 13.07 197 SER B O 1
ATOM 2826 N N . ILE B 1 198 ? -7.442 -20.727 -9.653 1.00 11.46 198 ILE B N 1
ATOM 2827 C CA . ILE B 1 198 ? -7.595 -21.519 -8.462 1.00 12.22 198 ILE B CA 1
ATOM 2828 C C . ILE B 1 198 ? -8.999 -22.100 -8.355 1.00 11.55 198 ILE B C 1
ATOM 2829 O O . ILE B 1 198 ? -9.238 -23.004 -7.604 1.00 11.77 198 ILE B O 1
ATOM 2834 N N . PHE B 1 199 ? -9.963 -21.510 -9.046 1.00 11.82 199 PHE B N 1
ATOM 2835 C CA . PHE B 1 199 ? -11.330 -22.010 -8.944 1.00 11.73 199 PHE B CA 1
ATOM 2836 C C . PHE B 1 199 ? -11.655 -22.980 -10.101 1.00 12.19 199 PHE B C 1
ATOM 2837 O O . PHE B 1 199 ? -12.816 -23.379 -10.246 1.00 12.72 199 PHE B O 1
ATOM 2845 N N . ASN B 1 200 ? -10.675 -23.258 -10.951 1.00 13.23 200 ASN B N 1
ATOM 2846 C CA . ASN B 1 200 ? -10.862 -24.188 -12.082 1.00 13.10 200 ASN B CA 1
ATOM 2847 C C . ASN B 1 200 ? -10.664 -25.603 -11.553 1.00 13.27 200 ASN B C 1
ATOM 2848 O O . ASN B 1 200 ? -9.577 -25.891 -11.079 1.00 13.50 200 ASN B O 1
ATOM 2853 N N . PRO B 1 201 ? -11.686 -26.504 -11.573 1.00 13.78 201 PRO B N 1
ATOM 2854 C CA . PRO B 1 201 ? -11.567 -27.852 -10.990 1.00 14.31 201 PRO B CA 1
ATOM 2855 C C . PRO B 1 201 ? -10.484 -28.752 -11.620 1.00 14.30 201 PRO B C 1
ATOM 2856 O O . PRO B 1 201 ? -10.092 -29.732 -11.001 1.00 16.79 201 PRO B O 1
ATOM 2860 N N . ASN B 1 202 ? -9.953 -28.333 -12.758 1.00 14.70 202 ASN B N 1
ATOM 2861 C CA . ASN B 1 202 ? -8.877 -29.120 -13.395 1.00 16.59 202 ASN B CA 1
ATOM 2862 C C . ASN B 1 202 ? -7.509 -28.781 -12.807 1.00 16.21 202 ASN B C 1
ATOM 2863 O O . ASN B 1 202 ? -6.537 -29.486 -13.065 1.00 16.03 202 ASN B O 1
ATOM 2868 N N . ASN B 1 203 ? -7.418 -27.713 -11.989 1.00 14.52 203 ASN B N 1
ATOM 2869 C CA . ASN B 1 203 ? -6.106 -27.322 -11.406 1.00 14.09 203 ASN B CA 1
ATOM 2870 C C . ASN B 1 203 ? -6.031 -27.651 -9.914 1.00 13.58 203 ASN B C 1
ATOM 2871 O O . ASN B 1 203 ? -6.858 -27.207 -9.104 1.00 12.89 203 ASN B O 1
ATOM 2876 N N . SER B 1 204 ? -5.047 -28.463 -9.542 1.00 13.44 204 SER B N 1
ATOM 2877 C CA . SER B 1 204 ? -4.786 -28.784 -8.150 1.00 13.69 204 SER B CA 1
ATOM 2878 C C . SER B 1 204 ? -3.689 -27.832 -7.663 1.00 13.09 204 SER B C 1
ATOM 2879 O O . SER B 1 204 ? -2.842 -27.387 -8.412 1.00 15.66 204 SER B O 1
ATOM 2882 N N . GLY B 1 205 ? -3.761 -27.544 -6.375 1.00 12.23 205 GLY B N 1
ATOM 2883 C CA . GLY B 1 205 ? -2.752 -26.714 -5.769 1.00 11.18 205 GLY B CA 1
ATOM 2884 C C . GLY B 1 205 ? -3.250 -26.033 -4.522 1.00 11.68 205 GLY B C 1
ATOM 2885 O O . GLY B 1 205 ? -4.353 -26.355 -3.969 1.00 12.66 205 GLY B O 1
ATOM 2886 N N . THR B 1 206 ? -2.395 -25.134 -4.018 1.00 11.34 206 THR B N 1
ATOM 2887 C CA . THR B 1 206 ? -2.732 -24.353 -2.793 1.00 11.80 206 THR B CA 1
ATOM 2888 C C . THR B 1 206 ? -2.288 -22.900 -2.961 1.00 10.90 206 THR B C 1
ATOM 2889 O O . THR B 1 206 ? -1.441 -22.603 -3.809 1.00 10.51 206 THR B O 1
ATOM 2893 N N . MET B 1 207 ? -2.836 -22.048 -2.090 1.00 10.80 207 MET B N 1
ATOM 2894 C CA . MET B 1 207 ? -2.430 -20.672 -2.054 1.00 11.35 207 MET B CA 1
ATOM 2895 C C . MET B 1 207 ? -2.549 -20.163 -0.629 1.00 10.93 207 MET B C 1
ATOM 2896 O O . MET B 1 207 ? -3.526 -20.432 0.042 1.00 10.95 207 MET B O 1
ATOM 2901 N N . ILE B 1 208 ? -1.512 -19.463 -0.180 1.00 10.33 208 ILE B N 1
ATOM 2902 C CA . ILE B 1 208 ? -1.514 -18.788 1.120 1.00 10.41 208 ILE B CA 1
ATOM 2903 C C . ILE B 1 208 ? -1.194 -17.306 0.879 1.00 10.08 208 ILE B C 1
ATOM 2904 O O . ILE B 1 208 ? -0.332 -16.978 0.070 1.00 10.37 208 ILE B O 1
ATOM 2909 N N . VAL B 1 209 ? -1.952 -16.410 1.529 1.00 9.81 209 VAL B N 1
ATOM 2910 C CA . VAL B 1 209 ? -1.640 -15.004 1.488 1.00 10.13 209 VAL B CA 1
ATOM 2911 C C . VAL B 1 209 ? -1.529 -14.543 2.940 1.00 9.55 209 VAL B C 1
ATOM 2912 O O . VAL B 1 209 ? -2.418 -14.822 3.793 1.00 10.04 209 VAL B O 1
A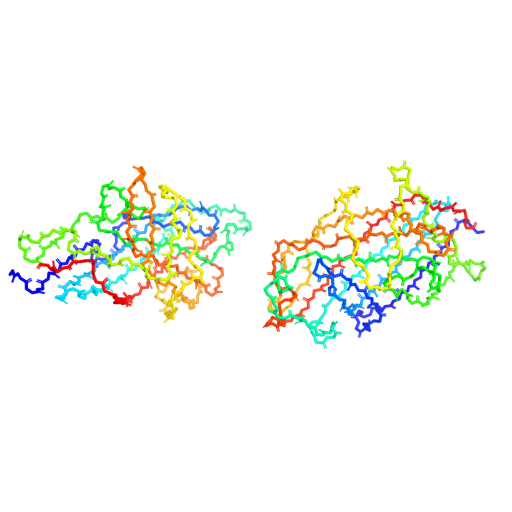TOM 2916 N N . GLY B 1 210 ? -0.509 -13.716 3.196 1.00 9.23 210 GLY B N 1
ATOM 2917 C CA . GLY B 1 210 ? -0.412 -13.033 4.487 1.00 9.18 210 GLY B CA 1
ATOM 2918 C C . GLY B 1 210 ? 1.028 -12.818 4.923 1.00 9.64 210 GLY B C 1
ATOM 2919 O O . GLY B 1 210 ? 1.944 -13.273 4.234 1.00 10.48 210 GLY B O 1
ATOM 2920 N N . PRO B 1 211 ? 1.221 -12.167 6.064 1.00 9.84 211 PRO B N 1
ATOM 2921 C CA . PRO B 1 211 ? 0.157 -11.697 6.932 1.00 9.64 211 PRO B CA 1
ATOM 2922 C C . PRO B 1 211 ? -0.404 -10.402 6.373 1.00 9.04 211 PRO B C 1
ATOM 2923 O O . PRO B 1 211 ? 0.377 -9.466 6.080 1.00 9.23 211 PRO B O 1
ATOM 2927 N N . VAL B 1 212 ? -1.721 -10.317 6.214 1.00 8.60 212 VAL B N 1
ATOM 2928 C CA . VAL B 1 212 ? -2.358 -9.099 5.782 1.00 8.22 212 VAL B CA 1
ATOM 2929 C C . VAL B 1 212 ? -2.647 -8.279 7.024 1.00 7.53 212 VAL B C 1
ATOM 2930 O O . VAL B 1 212 ? -3.356 -8.764 7.923 1.00 9.08 212 VAL B O 1
ATOM 2934 N N . LEU B 1 213 ? -2.102 -7.079 7.108 1.00 8.41 213 LEU B N 1
ATOM 2935 C CA . LEU B 1 213 ? -2.284 -6.207 8.259 1.00 8.32 213 LEU B CA 1
ATOM 2936 C C . LEU B 1 213 ? -3.286 -5.110 7.885 1.00 9.35 213 LEU B C 1
ATOM 2937 O O . LEU B 1 213 ? -3.255 -4.541 6.755 1.00 9.82 213 LEU B O 1
ATOM 2942 N N . TYR B 1 214 ? -4.134 -4.738 8.825 1.00 8.83 214 TYR B N 1
ATOM 2943 C CA . TYR B 1 214 ? -5.132 -3.709 8.634 1.00 8.72 214 TYR B CA 1
ATOM 2944 C C . TYR B 1 214 ? -5.425 -3.047 9.976 1.00 9.06 214 TYR B C 1
ATOM 2945 O O . TYR B 1 214 ? -5.696 -3.761 10.956 1.00 9.61 214 TYR B O 1
ATOM 2954 N N . SER B 1 215 ? -5.356 -1.737 10.028 1.00 9.36 215 SER B N 1
ATOM 2955 C CA . SER B 1 215 ? -5.626 -1.006 11.226 1.00 9.11 215 SER B CA 1
ATOM 2956 C C . SER B 1 215 ? -6.843 -0.119 10.977 1.00 9.11 215 SER B C 1
ATOM 2957 O O . SER B 1 215 ? -7.029 0.434 9.907 1.00 9.26 215 SER B O 1
ATOM 2960 N N . CYS B 1 216 ? -7.656 0.072 12.005 1.00 8.68 216 CYS B N 1
ATOM 2961 C CA . CYS B 1 216 ? -8.789 1.008 11.939 1.00 9.24 216 CYS B CA 1
ATOM 2962 C C . CYS B 1 216 ? -9.175 1.371 13.352 1.00 8.66 216 CYS B C 1
ATOM 2963 O O . CYS B 1 216 ? -8.874 0.632 14.279 1.00 9.48 216 CYS B O 1
ATOM 2966 N N . PRO B 1 217 ? -9.976 2.417 13.588 1.00 8.80 217 PRO B N 1
ATOM 2967 C CA . PRO B 1 217 ? -10.451 2.653 14.942 1.00 9.76 217 PRO B CA 1
ATOM 2968 C C . PRO B 1 217 ? -11.375 1.502 15.406 1.00 9.65 217 PRO B C 1
ATOM 2969 O O . PRO B 1 217 ? -12.186 0.995 14.628 1.00 9.91 217 PRO B O 1
ATOM 2973 N N . ALA B 1 218 ? -11.242 1.099 16.669 1.00 9.56 218 ALA B N 1
ATOM 2974 C CA . ALA B 1 218 ? -12.159 0.115 17.303 1.00 9.84 218 ALA B CA 1
ATOM 2975 C C . ALA B 1 218 ? -13.418 0.837 17.749 1.00 10.38 218 ALA B C 1
ATOM 2976 O O . ALA B 1 218 ? -13.416 2.037 18.027 1.00 11.22 218 ALA B O 1
ATOM 2978 N N . ALA B 1 219 ? -14.504 0.098 17.902 1.00 11.16 219 ALA B N 1
ATOM 2979 C CA . ALA B 1 219 ? -15.741 0.681 18.365 1.00 12.11 219 ALA B CA 1
ATOM 2980 C C . ALA B 1 219 ? -15.647 1.150 19.808 1.00 13.09 219 ALA B C 1
ATOM 2981 O O . ALA B 1 219 ? -16.359 2.089 20.199 1.00 15.32 219 ALA B O 1
ATOM 2983 N N . SER B 1 220 ? -14.905 0.441 20.647 1.00 14.50 220 SER B N 1
ATOM 2984 C CA . SER B 1 220 ? -14.855 0.711 22.073 1.00 16.71 220 SER B CA 1
ATOM 2985 C C . SER B 1 220 ? -13.422 0.598 22.576 1.00 16.38 220 SER B C 1
ATOM 2986 O O . SER B 1 220 ? -12.538 -0.031 21.956 1.00 14.85 220 SER B O 1
ATOM 2989 N N . LEU B 1 221 ? -13.250 1.071 23.808 1.00 17.83 221 LEU B N 1
ATOM 2990 C CA . LEU B 1 221 ? -12.029 0.883 24.532 1.00 19.24 221 LEU B CA 1
ATOM 2991 C C . LEU B 1 221 ? -12.038 -0.528 25.107 1.00 18.64 221 LEU B C 1
ATOM 2992 O O . LEU B 1 221 ? -13.085 -1.070 25.453 1.00 25.16 221 LEU B O 1
ATOM 2997 N N . PRO B 1 222 ? -10.882 -1.166 25.323 1.00 20.86 222 PRO B N 1
ATOM 2998 C CA . PRO B 1 222 ? -10.859 -2.392 26.097 1.00 23.68 222 PRO B CA 1
ATOM 2999 C C . PRO B 1 222 ? -10.923 -2.071 27.605 1.00 28.72 222 PRO B C 1
ATOM 3000 O O . PRO B 1 222 ? -10.779 -0.934 28.094 1.00 30.63 222 PRO B O 1
#